Protein AF-A0A2G6UEG7-F1 (afdb_monomer_lite)

Sequence (469 aa):
MQNPDGHKKRKSLRASSIEMYSRDISITKDDKRIILRDIDNAYPLRIENVINNSPTAKRSSLMMSKFIFGKGVSGNKDMVVNRKGEVLNTIARAAARCISKQYGVFFFTSWTLDVDVNLQKPRFKPYDLKVLDYVPIAKSAPDDDNNTGKIYKLQSDLRGNFKKVDNKTRWYYPYNSDPKVILQQMKNDCYLEGIKEPSTEDLISNYRGQVYYLNLTPEYEYALPPWDVAYNDMDSEARISTYTNLQSRNGWLGKTIIKKFSDDEEETSEFNKTLKANMGSENSDDILVIDYPSDSNTDDINKLFSVEQVKAQYDDKLFDSTKKTLKQNISGNFNNIPESMVYASETALFAPNSDTFTEMKTFYWEQNEDERTELETVLSMLIGVTVTFVPIVSEENVDEDEKLKKQSQANLKGSVGGVTALLEIQKSVGLGTTDYSAGVEMIKQIFGYDEATAKIMLGTPKKVEENGL

Radius of gyration: 36.04 Å; chains: 1; bounding box: 116×78×110 Å

Foldseek 3Di:
DDDPDPPPPPDPPVRVLLDPPDQDQAFDPDPQTWGARRPQLQVLVLQVVLLVLFLLSVLLLVVQLCLLQAVHWDPQQCPQAAPVSDGPRNQLSVQSSCCSRFVKWKKWWAWAWDQDPVPRDTDIAIGHIHTDDPSQWIWHAADPVRDRAKIWRFDADPVRTTDDDDPPTQIAGADDRDPVVLQVQLCVQCVVVVNNDDDSCSSRVRRSTHMYMGANPVVDPGHDQLLVVLSVLSVVSSVVVVVQVCCVVPFDAKAKEKEAEDPDPVVVVVVLVVVLVVVDVVCSVRYHYDYDYDDDDDPDVCVRIPIDTGHTPDDPCPCVVVVVVSSQSNSCSSLNQDSCSSDPDPPVVCPPDPVVVLVSLVSSSVSSVSVNVSSQVVSCVSRVHGIHHDHNRDPPPPPVVNVVQVVQLVCLVPDPNNVVVLVVLLVCCLVVVDPLVRQLVCCCRRNVDDSVVSDVSSDDRDPDPPPDD

Structure (mmCIF, N/CA/C/O backbone):
data_AF-A0A2G6UEG7-F1
#
_entry.id   AF-A0A2G6UEG7-F1
#
loop_
_atom_site.group_PDB
_atom_site.id
_atom_site.type_symbol
_atom_site.label_atom_id
_atom_site.label_alt_id
_atom_site.label_comp_id
_atom_site.label_asym_id
_atom_site.label_entity_id
_atom_site.label_seq_id
_atom_site.pdbx_PDB_ins_code
_atom_site.Cartn_x
_atom_site.Cartn_y
_atom_site.Cartn_z
_atom_site.occupancy
_atom_site.B_iso_or_equiv
_atom_site.auth_seq_id
_atom_site.auth_comp_id
_atom_site.auth_asym_id
_atom_site.auth_atom_id
_atom_site.pdbx_PDB_model_num
ATOM 1 N N . MET A 1 1 ? 12.658 44.801 30.555 1.00 38.41 1 MET A N 1
ATOM 2 C CA . MET A 1 1 ? 13.336 43.543 30.931 1.00 38.41 1 MET A CA 1
ATOM 3 C C . MET A 1 1 ? 13.340 42.628 29.719 1.00 38.41 1 MET A C 1
ATOM 5 O O . MET A 1 1 ? 12.309 42.064 29.382 1.00 38.41 1 MET A O 1
ATOM 9 N N . GLN A 1 2 ? 14.464 42.589 29.003 1.00 29.19 2 GLN A N 1
ATOM 10 C CA . GLN A 1 2 ? 14.706 41.622 27.933 1.00 29.19 2 GLN A CA 1
ATOM 11 C C . GLN A 1 2 ? 15.069 40.287 28.580 1.00 29.19 2 GLN A C 1
ATOM 13 O O . GLN A 1 2 ? 15.891 40.260 29.492 1.00 29.19 2 GLN A O 1
ATOM 18 N N . ASN A 1 3 ? 14.424 39.213 28.134 1.00 29.41 3 ASN A N 1
ATOM 19 C CA . ASN A 1 3 ? 14.704 37.857 28.582 1.00 29.41 3 ASN A CA 1
ATOM 20 C C . ASN A 1 3 ? 15.939 37.355 27.806 1.00 29.41 3 ASN A C 1
ATOM 22 O O . ASN A 1 3 ? 15.845 37.222 26.581 1.00 29.41 3 ASN A O 1
ATOM 26 N N . PRO A 1 4 ? 17.100 37.142 28.448 1.00 35.72 4 PRO A N 1
ATOM 27 C CA . PRO A 1 4 ? 18.330 36.798 27.764 1.00 35.72 4 PRO A CA 1
ATOM 28 C C . PRO A 1 4 ? 18.500 35.285 27.828 1.00 35.72 4 PRO A C 1
ATOM 30 O O . PRO A 1 4 ? 19.240 34.804 28.662 1.00 35.72 4 PRO A O 1
ATOM 33 N N . ASP A 1 5 ? 17.766 34.540 27.003 1.00 36.28 5 ASP A N 1
ATOM 34 C CA . ASP A 1 5 ? 18.123 33.157 26.668 1.00 36.28 5 ASP A CA 1
ATOM 35 C C . ASP A 1 5 ? 17.297 32.684 25.471 1.00 36.28 5 ASP A C 1
ATOM 37 O O . ASP A 1 5 ? 16.182 32.170 25.573 1.00 36.28 5 ASP A O 1
ATOM 41 N N . GLY A 1 6 ? 17.879 32.871 24.286 1.00 35.41 6 GLY A N 1
ATOM 42 C CA . GLY A 1 6 ? 17.387 32.371 23.005 1.00 35.41 6 GLY A CA 1
ATOM 43 C C . GLY A 1 6 ? 17.556 30.858 22.852 1.00 35.41 6 GLY A C 1
ATOM 44 O O . GLY A 1 6 ? 18.002 30.385 21.807 1.00 35.41 6 GLY A O 1
ATOM 45 N N . HIS A 1 7 ? 17.191 30.074 23.865 1.00 36.62 7 HIS A N 1
ATOM 46 C CA . HIS A 1 7 ? 17.062 28.634 23.714 1.00 36.62 7 HIS A CA 1
ATOM 47 C C . HIS A 1 7 ? 15.761 28.329 22.966 1.00 36.62 7 HIS A C 1
ATOM 49 O O . HIS A 1 7 ? 14.700 28.136 23.561 1.00 36.62 7 HIS A O 1
ATOM 55 N N . LYS A 1 8 ? 15.841 28.223 21.629 1.00 40.94 8 LYS A N 1
ATOM 56 C CA . LYS A 1 8 ? 14.876 27.423 20.860 1.00 40.94 8 LYS A CA 1
ATOM 57 C C . LYS A 1 8 ? 14.860 26.034 21.500 1.00 40.94 8 LYS A C 1
ATOM 59 O O . LYS A 1 8 ? 15.776 25.246 21.264 1.00 40.94 8 LYS A O 1
ATOM 64 N N . LYS A 1 9 ? 13.857 25.742 22.340 1.00 40.03 9 LYS A N 1
ATOM 65 C CA . LYS A 1 9 ? 13.607 24.394 22.863 1.00 40.03 9 LYS A CA 1
ATOM 66 C C . LYS A 1 9 ? 13.603 23.451 21.661 1.00 40.03 9 LYS A C 1
ATOM 68 O O . LYS A 1 9 ? 12.676 23.490 20.854 1.00 40.03 9 LYS A O 1
ATOM 73 N N . ARG A 1 10 ? 14.651 22.633 21.512 1.00 39.91 10 ARG A N 1
ATOM 74 C CA . ARG A 1 10 ? 14.627 21.491 20.596 1.00 39.91 10 ARG A CA 1
ATOM 75 C C . ARG A 1 10 ? 13.437 20.648 21.039 1.00 39.91 10 ARG A C 1
ATOM 77 O O . ARG A 1 10 ? 13.469 20.080 22.130 1.00 39.91 10 ARG A O 1
ATOM 84 N N . LYS A 1 11 ? 12.365 20.647 20.237 1.00 40.22 11 LYS A N 1
ATOM 85 C CA . LYS A 1 11 ? 11.222 19.754 20.440 1.00 40.22 11 LYS A CA 1
ATOM 86 C C . LYS A 1 11 ? 11.789 18.343 20.597 1.00 40.22 11 LYS A C 1
ATOM 88 O O . LYS A 1 11 ? 12.708 17.968 19.867 1.00 40.22 11 LYS A O 1
ATOM 93 N N . SER A 1 12 ? 11.321 17.600 21.599 1.00 40.03 12 SER A N 1
ATOM 94 C CA . SER A 1 12 ? 11.796 16.231 21.789 1.00 40.03 12 SER A CA 1
ATOM 95 C C . SER A 1 12 ? 11.504 15.436 20.513 1.00 40.03 12 SER A C 1
ATOM 97 O O . SER A 1 12 ? 10.450 15.626 19.907 1.00 40.03 12 SER A O 1
ATOM 99 N N . LEU A 1 13 ? 12.420 14.548 20.109 1.00 40.94 13 LEU A N 1
ATOM 100 C CA . LEU A 1 13 ? 12.225 13.680 18.936 1.00 40.94 13 LEU A CA 1
ATOM 101 C C . LEU A 1 13 ? 10.876 12.948 19.001 1.00 40.94 13 LEU A C 1
ATOM 103 O O . LEU A 1 13 ? 10.194 12.792 17.998 1.00 40.94 13 LEU A O 1
ATOM 107 N N . ARG A 1 14 ? 10.451 12.593 20.219 1.00 37.44 14 ARG A N 1
ATOM 108 C CA . ARG A 1 14 ? 9.157 11.969 20.489 1.00 37.44 14 ARG A CA 1
ATOM 109 C C . ARG A 1 14 ? 7.981 12.881 20.124 1.00 37.44 14 ARG A C 1
ATOM 111 O O . ARG A 1 14 ? 7.049 12.406 19.501 1.00 37.44 14 ARG A O 1
ATOM 118 N N . ALA A 1 15 ? 8.034 14.172 20.456 1.00 36.25 15 ALA A N 1
ATOM 119 C CA . ALA A 1 15 ? 6.991 15.132 20.087 1.00 36.25 15 ALA A CA 1
ATOM 120 C C . ALA A 1 15 ? 6.976 15.439 18.579 1.00 36.25 15 ALA A C 1
ATOM 122 O O . ALA A 1 15 ? 5.905 15.603 18.011 1.00 36.25 15 ALA A O 1
ATOM 123 N N . SER A 1 16 ? 8.136 15.465 17.911 1.00 41.59 16 SER A N 1
ATOM 124 C CA . SER A 1 16 ? 8.200 15.670 16.453 1.00 41.59 16 SER A CA 1
ATOM 125 C C . SER A 1 16 ? 7.730 14.467 15.631 1.00 41.59 16 SER A C 1
ATOM 127 O O . SER A 1 16 ? 7.352 14.641 14.483 1.00 41.59 16 SER A O 1
ATOM 129 N N . SER A 1 17 ? 7.750 13.255 16.192 1.00 42.34 17 SER A N 1
ATOM 130 C CA . SER A 1 17 ? 7.250 12.049 15.512 1.00 42.34 17 SER A CA 1
ATOM 131 C C . SER A 1 17 ? 5.747 11.824 15.694 1.00 42.34 17 SER A C 1
ATOM 133 O O . SER A 1 17 ? 5.184 10.964 15.024 1.00 42.34 17 SER A O 1
ATOM 135 N N . ILE A 1 18 ? 5.120 12.547 16.629 1.00 47.00 18 ILE A N 1
ATOM 136 C CA . ILE A 1 18 ? 3.727 12.349 17.050 1.00 47.00 18 ILE A CA 1
ATOM 137 C C . ILE A 1 18 ? 2.752 13.236 16.263 1.00 47.00 18 ILE A C 1
ATOM 139 O O . ILE A 1 18 ? 1.576 12.904 16.163 1.00 47.00 18 ILE A O 1
ATOM 143 N N . GLU A 1 19 ? 3.227 14.326 15.667 1.00 52.03 19 GLU A N 1
ATOM 144 C CA . GLU A 1 19 ? 2.384 15.256 14.925 1.00 52.03 19 GLU A CA 1
ATOM 145 C C . GLU A 1 19 ? 2.903 15.448 13.498 1.00 52.03 19 GLU A C 1
ATOM 147 O O . GLU A 1 19 ? 4.058 15.815 13.287 1.00 52.03 19 GLU A O 1
ATOM 152 N N . MET A 1 20 ? 2.036 15.238 12.510 1.00 54.78 20 MET A N 1
ATOM 153 C CA . MET A 1 20 ? 2.344 15.301 11.079 1.00 54.78 20 MET A CA 1
ATOM 154 C C . MET A 1 20 ? 2.514 16.741 10.541 1.00 54.78 20 MET A C 1
ATOM 156 O O . MET A 1 20 ? 2.167 17.029 9.402 1.00 54.78 20 MET A O 1
ATOM 160 N N . TYR A 1 21 ? 2.988 17.694 11.353 1.00 49.75 21 TYR A N 1
ATOM 161 C CA . TYR A 1 21 ? 2.783 19.124 11.066 1.00 49.75 21 TYR A CA 1
ATOM 162 C C . TYR A 1 21 ? 3.770 19.791 10.110 1.00 49.75 21 TYR A C 1
ATOM 164 O O . TYR A 1 21 ? 3.643 20.988 9.863 1.00 49.75 21 TYR A O 1
ATOM 172 N N . SER A 1 22 ? 4.722 19.082 9.516 1.00 54.06 22 SER A N 1
ATOM 173 C CA . SER A 1 22 ? 5.476 19.691 8.419 1.00 54.06 22 SER A CA 1
ATOM 174 C C . SER A 1 22 ? 6.079 18.637 7.523 1.00 54.06 22 SER A C 1
ATOM 176 O O . SER A 1 22 ? 7.239 18.282 7.711 1.00 54.06 22 SER A O 1
ATOM 178 N N . ARG A 1 23 ? 5.310 18.184 6.529 1.00 63.09 23 ARG A N 1
ATOM 179 C CA . ARG A 1 23 ? 5.914 17.539 5.367 1.00 63.09 23 ARG A CA 1
ATOM 180 C C . ARG A 1 23 ? 6.889 18.510 4.728 1.00 63.09 23 ARG A C 1
ATOM 182 O O . ARG A 1 23 ? 6.489 19.484 4.095 1.00 63.09 23 ARG A O 1
ATOM 189 N N . ASP A 1 24 ? 8.166 18.251 4.932 1.00 72.56 24 ASP A N 1
ATOM 190 C CA . ASP A 1 24 ? 9.231 18.978 4.263 1.00 72.56 24 ASP A CA 1
ATOM 191 C C . ASP A 1 24 ? 9.609 18.227 2.979 1.00 72.56 24 ASP A C 1
ATOM 193 O O . ASP A 1 24 ? 10.269 17.188 3.032 1.00 72.56 24 ASP A O 1
ATOM 197 N N . ILE A 1 25 ? 9.155 18.747 1.833 1.00 75.81 25 ILE A N 1
ATOM 198 C CA . ILE A 1 25 ? 9.458 18.225 0.486 1.00 75.81 25 ILE A CA 1
ATOM 199 C C . ILE A 1 25 ? 10.637 19.008 -0.119 1.00 75.81 25 ILE A C 1
ATOM 201 O O . ILE A 1 25 ? 10.685 19.326 -1.305 1.00 75.81 25 ILE A O 1
ATOM 205 N N . SER A 1 26 ? 11.601 19.404 0.711 1.00 80.19 26 SER A N 1
ATOM 206 C CA . SER A 1 26 ? 12.811 20.052 0.217 1.00 80.19 26 SER A CA 1
ATOM 207 C C . SER A 1 26 ? 13.747 19.062 -0.474 1.00 80.19 26 SER A C 1
ATOM 209 O O . SER A 1 26 ? 13.726 17.847 -0.266 1.00 80.19 26 SER A O 1
ATOM 211 N N . ILE A 1 27 ? 14.605 19.609 -1.327 1.00 80.38 27 ILE A N 1
ATOM 212 C CA . ILE A 1 27 ? 15.701 18.865 -1.936 1.00 80.38 27 ILE A CA 1
ATOM 213 C C . ILE A 1 27 ? 16.875 18.877 -0.958 1.00 80.38 27 ILE A C 1
ATOM 215 O O . ILE A 1 27 ? 17.235 19.923 -0.404 1.00 80.38 27 ILE A O 1
ATOM 219 N N . THR A 1 28 ? 17.500 17.720 -0.745 1.00 79.75 28 THR A N 1
ATOM 220 C CA . THR A 1 28 ? 18.706 17.652 0.080 1.00 79.75 28 THR A CA 1
ATOM 221 C C . THR A 1 28 ? 19.820 18.509 -0.514 1.00 79.75 28 THR A C 1
ATOM 223 O O . THR A 1 28 ? 20.049 18.541 -1.720 1.00 79.75 28 THR A O 1
ATOM 226 N N . LYS A 1 29 ? 20.574 19.190 0.354 1.00 74.62 29 LYS A N 1
ATOM 227 C CA . LYS A 1 29 ? 21.729 20.009 -0.054 1.00 74.62 29 LYS A CA 1
ATOM 228 C C . LYS A 1 29 ? 22.967 19.186 -0.445 1.00 74.62 29 LYS A C 1
ATOM 230 O O . LYS A 1 29 ? 24.037 19.760 -0.602 1.00 74.62 29 LYS A O 1
ATOM 235 N N . ASP A 1 30 ? 22.856 17.863 -0.505 1.00 72.06 30 ASP A N 1
ATOM 236 C CA . ASP A 1 30 ? 23.971 16.971 -0.819 1.00 72.06 30 ASP A CA 1
ATOM 237 C C . ASP A 1 30 ? 24.108 16.730 -2.329 1.00 72.06 30 ASP A C 1
ATOM 239 O O . ASP A 1 30 ? 23.208 17.024 -3.113 1.00 72.06 30 ASP A O 1
ATOM 243 N N . ASP A 1 31 ? 25.248 16.176 -2.744 1.00 61.22 31 ASP A N 1
ATOM 244 C CA . ASP A 1 31 ? 25.597 15.996 -4.161 1.00 61.22 31 ASP A CA 1
ATOM 245 C C . ASP A 1 31 ? 24.633 15.076 -4.923 1.00 61.22 31 ASP A C 1
ATOM 247 O O . ASP A 1 31 ? 24.567 15.112 -6.150 1.00 61.22 31 ASP A O 1
ATOM 251 N N . LYS A 1 32 ? 23.901 14.208 -4.214 1.00 74.25 32 LYS A N 1
ATOM 252 C CA . LYS A 1 32 ? 22.940 13.278 -4.821 1.00 74.25 32 LYS A CA 1
ATOM 253 C C . LYS A 1 32 ? 21.540 13.877 -4.957 1.00 74.25 32 LYS A C 1
ATOM 255 O O . LYS A 1 32 ? 20.739 13.254 -5.653 1.00 74.25 32 LYS A O 1
ATOM 260 N N . ARG A 1 33 ? 21.280 15.030 -4.313 1.00 81.00 33 ARG A N 1
ATOM 261 C CA . ARG A 1 33 ? 20.043 15.827 -4.348 1.00 81.00 33 ARG A CA 1
ATOM 262 C C . ARG A 1 33 ? 18.799 14.943 -4.414 1.00 81.00 33 ARG A C 1
ATOM 264 O O . ARG A 1 33 ? 18.226 14.778 -5.482 1.00 81.00 33 ARG A O 1
ATOM 271 N N . ILE A 1 34 ? 18.388 14.331 -3.308 1.00 88.62 34 ILE A N 1
ATOM 272 C CA . ILE A 1 34 ? 17.130 13.575 -3.249 1.00 88.62 34 ILE A CA 1
ATOM 273 C C . ILE A 1 34 ? 15.967 14.475 -2.845 1.00 88.62 34 ILE A C 1
ATOM 275 O O . ILE A 1 34 ? 16.137 15.408 -2.059 1.00 88.62 34 ILE A O 1
ATOM 279 N N . ILE A 1 35 ? 14.780 14.163 -3.362 1.00 88.50 35 ILE A N 1
ATOM 280 C CA . ILE A 1 35 ? 13.537 14.811 -2.948 1.00 88.50 35 ILE A CA 1
ATOM 281 C C . ILE A 1 35 ? 13.101 14.158 -1.642 1.00 88.50 35 ILE A C 1
ATOM 283 O O . ILE A 1 35 ? 12.819 12.951 -1.607 1.00 88.50 35 ILE A O 1
ATOM 287 N N . LEU A 1 36 ? 13.078 14.946 -0.569 1.00 87.06 36 LEU A N 1
ATOM 288 C CA . LEU A 1 36 ? 12.606 14.485 0.724 1.00 87.06 36 LEU A CA 1
ATOM 289 C C . LEU A 1 36 ? 11.097 14.242 0.683 1.00 87.06 36 LEU A C 1
ATOM 291 O O . LEU A 1 36 ? 10.345 14.954 0.028 1.00 87.06 36 LEU A O 1
ATOM 295 N N . ARG A 1 37 ? 10.656 13.200 1.382 1.00 87.00 37 ARG A N 1
ATOM 296 C CA . ARG A 1 37 ? 9.225 12.913 1.595 1.00 87.00 37 ARG A CA 1
ATOM 297 C C . ARG A 1 37 ? 8.704 13.588 2.861 1.00 87.00 37 ARG A C 1
ATOM 299 O O . ARG A 1 37 ? 7.509 13.816 2.998 1.00 87.00 37 ARG A O 1
ATOM 306 N N . ASP A 1 38 ? 9.626 13.829 3.787 1.00 83.62 38 ASP A N 1
ATOM 307 C CA . ASP A 1 38 ? 9.477 14.569 5.034 1.00 83.62 38 ASP A CA 1
ATOM 308 C C . ASP A 1 38 ? 10.885 14.805 5.618 1.00 83.62 38 ASP A C 1
ATOM 310 O O . ASP A 1 38 ? 11.870 14.286 5.084 1.00 83.62 38 ASP A O 1
ATOM 314 N N . ILE A 1 39 ? 10.980 15.486 6.760 1.00 81.69 39 ILE A N 1
ATOM 315 C CA . ILE A 1 39 ? 12.215 15.851 7.475 1.00 81.69 39 ILE A CA 1
ATOM 316 C C . ILE A 1 39 ? 13.205 14.676 7.619 1.00 81.69 39 ILE A C 1
ATOM 318 O O . ILE A 1 39 ? 14.421 14.869 7.587 1.00 81.69 39 ILE A O 1
ATOM 322 N N . ASP A 1 40 ? 12.698 13.454 7.792 1.00 82.62 40 ASP A N 1
ATOM 323 C CA . ASP A 1 40 ? 13.469 12.224 8.013 1.00 82.62 40 ASP A CA 1
ATOM 324 C C . ASP A 1 40 ? 13.239 11.144 6.937 1.00 82.62 40 ASP A C 1
ATOM 326 O O . ASP A 1 40 ? 13.666 10.000 7.105 1.00 82.62 40 ASP A O 1
ATOM 330 N N . ASN A 1 41 ? 12.553 11.477 5.836 1.00 87.19 41 ASN A N 1
ATOM 331 C CA . ASN A 1 41 ? 12.125 10.535 4.795 1.00 87.19 41 ASN A CA 1
ATOM 332 C C . ASN A 1 41 ? 11.220 9.378 5.261 1.00 87.19 41 ASN A C 1
ATOM 334 O O . ASN A 1 41 ? 10.960 8.471 4.466 1.00 87.19 41 ASN A O 1
ATOM 338 N N . ALA A 1 42 ? 10.717 9.385 6.497 1.00 88.94 42 ALA A N 1
ATOM 339 C CA . ALA A 1 42 ? 9.939 8.283 7.062 1.00 88.94 42 ALA A CA 1
ATOM 340 C C . ALA A 1 42 ? 8.416 8.474 6.951 1.00 88.94 42 ALA A C 1
ATOM 342 O O . ALA A 1 42 ? 7.662 7.672 7.499 1.00 88.94 42 ALA A O 1
ATOM 343 N N . TYR A 1 43 ? 7.945 9.483 6.213 1.00 90.12 43 TYR A N 1
ATOM 344 C CA . TYR A 1 43 ? 6.513 9.708 5.994 1.00 90.12 43 TYR A CA 1
ATOM 345 C C . TYR A 1 43 ? 5.759 8.458 5.493 1.00 90.12 43 TYR A C 1
ATOM 347 O O . TYR A 1 43 ? 4.773 8.091 6.135 1.00 90.12 43 TYR A O 1
ATOM 355 N N . PRO A 1 44 ? 6.237 7.710 4.475 1.00 92.56 44 PRO A N 1
ATOM 356 C CA . PRO A 1 44 ? 5.539 6.495 4.050 1.00 92.56 44 PRO A CA 1
ATOM 357 C C . PRO A 1 44 ? 5.427 5.446 5.163 1.00 92.56 44 PRO A C 1
ATOM 359 O O . PRO A 1 44 ? 4.403 4.778 5.281 1.00 92.56 44 PRO A O 1
ATOM 362 N N . LEU A 1 45 ? 6.450 5.334 6.021 1.00 92.06 45 LEU A N 1
ATOM 363 C CA . LEU A 1 45 ? 6.435 4.430 7.175 1.00 92.06 45 LEU A CA 1
ATOM 364 C C . LEU A 1 45 ? 5.405 4.878 8.219 1.00 92.06 45 LEU A C 1
ATOM 366 O O . LEU A 1 45 ? 4.708 4.041 8.787 1.00 92.06 45 LEU A O 1
ATOM 370 N N . ARG A 1 46 ? 5.296 6.190 8.471 1.00 90.94 46 ARG A N 1
ATOM 371 C CA . ARG A 1 46 ? 4.291 6.755 9.383 1.00 90.94 46 ARG A CA 1
ATOM 372 C C . ARG A 1 46 ? 2.874 6.449 8.910 1.00 90.94 46 ARG A C 1
ATOM 374 O O . ARG A 1 46 ? 2.068 6.005 9.724 1.00 90.94 46 ARG A O 1
ATOM 381 N N . ILE A 1 47 ? 2.605 6.599 7.614 1.00 93.31 47 ILE A N 1
ATOM 382 C CA . ILE A 1 47 ? 1.317 6.228 7.018 1.00 93.31 47 ILE A CA 1
ATOM 383 C C . ILE A 1 47 ? 1.024 4.735 7.193 1.00 93.31 47 ILE A C 1
ATOM 385 O O . ILE A 1 47 ? -0.048 4.374 7.674 1.00 93.31 47 ILE A O 1
ATOM 389 N N . GLU A 1 48 ? 1.967 3.840 6.881 1.00 94.88 48 GLU A N 1
ATOM 390 C CA . GLU A 1 48 ? 1.712 2.405 7.076 1.00 94.88 48 GLU A CA 1
ATOM 391 C C . GLU A 1 48 ? 1.459 2.057 8.541 1.00 94.88 48 GLU A C 1
ATOM 393 O O . GLU A 1 48 ? 0.582 1.248 8.842 1.00 94.88 48 GLU A O 1
ATOM 398 N N . ASN A 1 49 ? 2.213 2.660 9.459 1.00 93.69 49 ASN A N 1
ATOM 399 C CA . ASN A 1 49 ? 2.059 2.410 10.885 1.00 93.69 49 ASN A CA 1
ATOM 400 C C . ASN A 1 49 ? 0.705 2.896 11.401 1.00 93.69 49 ASN A C 1
ATOM 402 O O . ASN A 1 49 ? 0.039 2.145 12.109 1.00 93.69 49 ASN A O 1
ATOM 406 N N . VAL A 1 50 ? 0.270 4.106 11.032 1.00 94.12 50 VAL A N 1
ATOM 407 C CA . VAL A 1 50 ? -1.019 4.634 11.499 1.00 94.12 50 VAL A CA 1
ATOM 408 C C . VAL A 1 50 ? -2.187 3.799 10.961 1.00 94.12 50 VAL A C 1
ATOM 410 O O . VAL A 1 50 ? -3.066 3.421 11.733 1.00 94.12 50 VAL A O 1
ATOM 413 N N . ILE A 1 51 ? -2.132 3.384 9.686 1.00 96.25 51 ILE A N 1
ATOM 414 C CA . ILE A 1 51 ? -3.133 2.488 9.086 1.00 96.25 51 ILE A CA 1
ATOM 415 C C . ILE A 1 51 ? -3.157 1.148 9.821 1.00 96.25 51 ILE A C 1
ATOM 417 O O . ILE A 1 51 ? -4.222 0.633 10.140 1.00 96.25 51 ILE A O 1
ATOM 421 N N . ASN A 1 52 ? -1.989 0.562 10.097 1.00 95.62 52 ASN A N 1
ATOM 422 C CA . ASN A 1 52 ? -1.908 -0.745 10.747 1.00 95.62 52 ASN A CA 1
ATOM 423 C C . ASN A 1 52 ? -2.322 -0.717 12.227 1.00 95.62 52 ASN A C 1
ATOM 425 O O . ASN A 1 52 ? -2.747 -1.757 12.737 1.00 95.62 52 ASN A O 1
ATOM 429 N N . ASN A 1 53 ? -2.196 0.435 12.893 1.00 94.62 53 ASN A N 1
ATOM 430 C CA . ASN A 1 53 ? -2.573 0.634 14.293 1.00 94.62 53 ASN A CA 1
ATOM 431 C C . ASN A 1 53 ? -4.067 0.943 14.473 1.00 94.62 53 ASN A C 1
ATOM 433 O O . ASN A 1 53 ? -4.610 0.656 15.537 1.00 94.62 53 ASN A O 1
ATOM 437 N N . SER A 1 54 ? -4.729 1.494 13.451 1.00 95.31 54 SER A N 1
ATOM 438 C CA . SER A 1 54 ? -6.174 1.747 13.428 1.00 95.31 54 SER A CA 1
ATOM 439 C C . SER A 1 54 ? -6.929 0.520 12.884 1.00 95.31 54 SER A C 1
ATOM 441 O O . SER A 1 54 ? -6.769 0.161 11.712 1.00 95.31 54 SER A O 1
ATOM 443 N N . PRO A 1 55 ? -7.777 -0.156 13.691 1.00 93.31 55 PRO A N 1
ATOM 444 C CA . PRO A 1 55 ? -8.605 -1.259 13.206 1.00 93.31 55 PRO A CA 1
ATOM 445 C C . PRO A 1 55 ? -9.472 -0.880 12.004 1.00 93.31 55 PRO A C 1
ATOM 447 O O . PRO A 1 55 ? -9.638 -1.698 11.095 1.00 93.31 55 PRO A O 1
ATOM 450 N N . THR A 1 56 ? -10.001 0.344 11.990 1.00 95.12 56 THR A N 1
ATOM 451 C CA . THR A 1 56 ? -10.832 0.853 10.899 1.00 95.12 56 THR A CA 1
ATOM 452 C C . THR A 1 56 ? -10.013 1.036 9.632 1.00 95.12 56 THR A C 1
ATOM 454 O O . THR A 1 56 ? -10.322 0.419 8.615 1.00 95.12 56 THR A O 1
ATOM 457 N N . ALA A 1 57 ? -8.919 1.795 9.699 1.00 96.25 57 ALA A N 1
ATOM 458 C CA . ALA A 1 57 ? -8.079 2.076 8.540 1.00 96.25 57 ALA A CA 1
ATOM 459 C C . ALA A 1 57 ? -7.487 0.806 7.935 1.00 96.25 57 ALA A C 1
ATOM 461 O O . ALA A 1 57 ? -7.474 0.641 6.716 1.00 96.25 57 ALA A O 1
ATOM 462 N N . LYS A 1 58 ? -7.051 -0.139 8.775 1.00 96.00 58 LYS A N 1
ATOM 463 C CA . LYS A 1 58 ? -6.535 -1.427 8.308 1.00 96.00 58 LYS A CA 1
ATOM 464 C C . LYS A 1 58 ? -7.583 -2.208 7.522 1.00 96.00 58 LYS A C 1
ATOM 466 O O . LYS A 1 58 ? -7.260 -2.787 6.484 1.00 96.00 58 LYS A O 1
ATOM 471 N N . ARG A 1 59 ? -8.830 -2.250 8.004 1.00 94.81 59 ARG A N 1
ATOM 472 C CA . ARG A 1 59 ? -9.932 -2.913 7.291 1.00 94.81 59 ARG A CA 1
ATOM 473 C C . ARG A 1 59 ? -10.254 -2.188 5.992 1.00 94.81 59 ARG A C 1
ATOM 475 O O . ARG A 1 59 ? -10.368 -2.857 4.968 1.00 94.81 59 ARG A O 1
ATOM 482 N N . SER A 1 60 ? -10.327 -0.860 6.027 1.00 95.94 60 SER A N 1
ATOM 483 C CA . SER A 1 60 ? -10.612 -0.031 4.858 1.00 95.94 60 SER A CA 1
ATOM 484 C C . SER A 1 60 ? -9.553 -0.192 3.768 1.00 95.94 60 SER A C 1
ATOM 486 O O . SER A 1 60 ? -9.888 -0.546 2.644 1.00 95.94 60 SER A O 1
ATOM 488 N N . SER A 1 61 ? -8.268 -0.085 4.113 1.00 96.75 61 SER A N 1
ATOM 489 C CA . SER A 1 61 ? -7.152 -0.295 3.182 1.00 96.75 61 SER A CA 1
ATOM 490 C C . SER A 1 61 ? -7.164 -1.702 2.567 1.00 96.75 61 SER A C 1
ATOM 492 O O . SER A 1 61 ? -6.981 -1.871 1.362 1.00 96.75 61 SER A O 1
ATOM 494 N N . LEU A 1 62 ? -7.429 -2.743 3.367 1.00 95.62 62 LEU A N 1
ATOM 495 C CA . LEU A 1 62 ? -7.540 -4.108 2.846 1.00 95.62 62 LEU A CA 1
ATOM 496 C C . LEU A 1 62 ? -8.766 -4.298 1.948 1.00 95.62 62 LEU A C 1
ATOM 498 O O . LEU A 1 62 ? -8.700 -5.100 1.016 1.00 95.62 62 LEU A O 1
ATOM 502 N N . MET A 1 63 ? -9.873 -3.611 2.232 1.00 95.00 63 MET A N 1
ATOM 503 C CA . MET A 1 63 ? -11.063 -3.651 1.390 1.00 95.00 63 MET A CA 1
ATOM 504 C C . MET A 1 63 ? -10.796 -2.956 0.057 1.00 95.00 63 MET A C 1
ATOM 506 O O . MET A 1 63 ? -10.966 -3.585 -0.982 1.00 95.00 63 MET A O 1
ATOM 510 N N . MET A 1 64 ? -10.269 -1.734 0.086 1.00 96.38 64 MET A N 1
ATOM 511 C CA . MET A 1 64 ? -9.863 -0.983 -1.102 1.00 96.38 64 MET A CA 1
ATOM 512 C C . MET A 1 64 ? -8.927 -1.809 -1.990 1.00 96.38 64 MET A C 1
ATOM 514 O O . MET A 1 64 ? -9.204 -2.023 -3.164 1.00 96.38 64 MET A O 1
ATOM 518 N N . SER A 1 65 ? -7.886 -2.422 -1.411 1.00 97.00 65 SER A N 1
ATOM 519 C CA . SER A 1 65 ? -6.974 -3.306 -2.152 1.00 97.00 65 SER A CA 1
ATOM 520 C C . SER A 1 65 ? -7.691 -4.461 -2.862 1.00 97.00 65 SER A C 1
ATOM 522 O O . SER A 1 65 ? -7.300 -4.829 -3.971 1.00 97.00 65 SER A O 1
ATOM 524 N N . LYS A 1 66 ? -8.728 -5.048 -2.248 1.00 95.12 66 LYS A N 1
ATOM 525 C CA . LYS A 1 66 ? -9.527 -6.100 -2.892 1.00 95.12 66 LYS A CA 1
ATOM 526 C C . LYS A 1 66 ? -10.335 -5.539 -4.052 1.00 95.12 66 LYS A C 1
ATOM 528 O O . LYS A 1 66 ? -10.381 -6.191 -5.083 1.00 95.12 66 LYS A O 1
ATOM 533 N N . PHE A 1 67 ? -10.948 -4.369 -3.898 1.00 95.31 67 PHE A N 1
ATOM 534 C CA . PHE A 1 67 ? -11.768 -3.747 -4.940 1.00 95.31 67 PHE A CA 1
ATOM 535 C C . PHE A 1 67 ? -10.951 -3.147 -6.081 1.00 95.31 67 PHE A C 1
ATOM 537 O O . PHE A 1 67 ? -11.451 -3.096 -7.197 1.00 95.31 67 PHE A O 1
ATOM 544 N N . ILE A 1 68 ? -9.685 -2.802 -5.848 1.00 96.75 68 ILE A N 1
ATOM 545 C CA . ILE A 1 68 ? -8.734 -2.504 -6.921 1.00 96.75 68 ILE A CA 1
ATOM 546 C C . ILE A 1 68 ? -8.353 -3.800 -7.659 1.00 96.75 68 ILE A C 1
ATOM 548 O O . ILE A 1 68 ? -8.403 -3.891 -8.875 1.00 96.75 68 ILE A O 1
ATOM 552 N N . PHE A 1 69 ? -7.997 -4.860 -6.935 1.00 96.00 69 PHE A N 1
ATOM 553 C CA . PHE A 1 69 ? -7.540 -6.106 -7.564 1.00 96.00 69 PHE A CA 1
ATOM 554 C C . PHE A 1 69 ? -8.664 -6.953 -8.201 1.00 96.00 69 PHE A C 1
ATOM 556 O O . PHE A 1 69 ? -8.422 -7.759 -9.103 1.00 96.00 69 PHE A O 1
ATOM 563 N N . GLY A 1 70 ? -9.887 -6.840 -7.693 1.00 93.38 70 GLY A N 1
ATOM 564 C CA . GLY A 1 70 ? -11.017 -7.673 -8.085 1.00 93.38 70 GLY A CA 1
ATOM 565 C C . GLY A 1 70 ? -10.839 -9.160 -7.755 1.00 93.38 70 GLY A C 1
ATOM 566 O O . GLY A 1 70 ? -10.230 -9.547 -6.753 1.00 93.38 70 GLY A O 1
ATOM 567 N N . LYS A 1 71 ? -11.374 -10.024 -8.622 1.00 92.81 71 LYS A N 1
ATOM 568 C CA . LYS A 1 71 ? -11.139 -11.481 -8.619 1.00 92.81 71 LYS A CA 1
ATOM 569 C C . LYS A 1 71 ? -9.778 -11.856 -9.232 1.00 92.81 71 LYS A C 1
ATOM 571 O O . LYS A 1 71 ? -9.413 -13.033 -9.240 1.00 92.81 71 LYS A O 1
ATOM 576 N N . GLY A 1 72 ? -9.009 -10.866 -9.686 1.00 93.44 72 GLY A N 1
ATOM 577 C CA . GLY A 1 72 ? -7.702 -11.011 -10.316 1.00 93.44 72 GLY A CA 1
ATOM 578 C C . GLY A 1 72 ? -7.704 -10.630 -11.790 1.00 93.44 72 GLY A C 1
ATOM 579 O O . GLY A 1 72 ? -8.707 -10.159 -12.323 1.00 93.44 72 GLY A O 1
ATOM 580 N N . VAL A 1 73 ? -6.556 -10.827 -12.435 1.00 93.81 73 VAL A N 1
ATOM 581 C CA . VAL A 1 73 ? -6.357 -10.473 -13.847 1.00 93.81 73 VAL A CA 1
ATOM 582 C C . VAL A 1 73 ? -7.126 -11.430 -14.766 1.00 93.81 73 VAL A C 1
ATOM 584 O O . VAL A 1 73 ? -7.108 -12.650 -14.570 1.00 93.81 73 VAL A O 1
ATOM 587 N N . SER A 1 74 ? -7.793 -10.876 -15.774 1.00 90.19 74 SER A N 1
ATOM 588 C CA . SER A 1 74 ? -8.460 -11.598 -16.850 1.00 90.19 74 SER A CA 1
ATOM 589 C C . SER A 1 74 ? -7.430 -11.989 -17.920 1.00 90.19 74 SER A C 1
ATOM 591 O O . SER A 1 74 ? -6.685 -11.154 -18.430 1.00 90.19 74 SER A O 1
ATOM 593 N N . GLY A 1 75 ? -7.326 -13.291 -18.209 1.00 84.62 75 GLY A N 1
ATOM 594 C CA . GLY A 1 75 ? -6.245 -13.829 -19.048 1.00 84.62 75 GLY A CA 1
ATOM 595 C C . GLY A 1 75 ? -4.850 -13.653 -18.423 1.00 84.62 75 GLY A C 1
ATOM 596 O O . GLY A 1 75 ? -4.653 -12.867 -17.507 1.00 84.62 75 GLY A O 1
ATOM 597 N N . ASN A 1 76 ? -3.856 -14.440 -18.851 1.00 87.69 76 ASN A N 1
ATOM 598 C CA . ASN A 1 76 ? -2.440 -14.305 -18.438 1.00 87.69 76 ASN A CA 1
ATOM 599 C C . ASN A 1 76 ? -2.146 -14.268 -16.916 1.00 87.69 76 ASN A C 1
ATOM 601 O O . ASN A 1 76 ? -1.017 -13.998 -16.513 1.00 87.69 76 ASN A O 1
ATOM 605 N N . LYS A 1 77 ? -3.120 -14.564 -16.047 1.00 89.69 77 LYS A N 1
ATOM 606 C CA . LYS A 1 77 ? -2.994 -14.457 -14.584 1.00 89.69 77 LYS A CA 1
ATOM 607 C C . LYS A 1 77 ? -1.858 -15.317 -14.020 1.00 89.69 77 LYS A C 1
ATOM 609 O O . LYS A 1 77 ? -1.190 -14.903 -13.074 1.00 89.69 77 LYS A O 1
ATOM 614 N N . ASP A 1 78 ? -1.637 -16.476 -14.638 1.00 92.88 78 ASP A N 1
ATOM 615 C CA . ASP A 1 78 ? -0.631 -17.473 -14.260 1.00 92.88 78 ASP A CA 1
ATOM 616 C C . ASP A 1 78 ? 0.695 -17.273 -15.013 1.00 92.88 78 ASP A C 1
ATOM 618 O O . ASP A 1 78 ? 1.626 -18.062 -14.869 1.00 92.88 78 ASP A O 1
ATOM 622 N N . MET A 1 79 ? 0.805 -16.208 -15.816 1.00 92.75 79 MET A N 1
ATOM 623 C CA . MET A 1 79 ? 2.040 -15.867 -16.506 1.00 92.75 79 MET A CA 1
ATOM 624 C C . MET A 1 79 ? 3.113 -15.520 -15.480 1.00 92.75 79 MET A C 1
ATOM 626 O O . MET A 1 79 ? 2.925 -14.625 -14.657 1.00 92.75 79 MET A O 1
ATOM 630 N N . VAL A 1 80 ? 4.240 -16.224 -15.536 1.00 94.00 80 VAL A N 1
ATOM 631 C CA . VAL A 1 80 ? 5.404 -15.942 -14.694 1.00 94.00 80 VAL A CA 1
ATOM 632 C C . VAL A 1 80 ? 6.078 -14.673 -15.199 1.00 94.00 80 VAL A C 1
ATOM 634 O O . VAL A 1 80 ? 6.460 -14.593 -16.365 1.00 94.00 80 VAL A O 1
ATOM 637 N N . VAL A 1 81 ? 6.233 -13.683 -14.321 1.00 93.00 81 VAL A N 1
ATOM 638 C CA . VAL A 1 81 ? 6.712 -12.343 -14.707 1.00 93.00 81 VAL A CA 1
ATOM 639 C C . VAL A 1 81 ? 8.098 -12.020 -14.169 1.00 93.00 81 VAL A C 1
ATOM 641 O O . VAL A 1 81 ? 8.673 -10.987 -14.516 1.00 93.00 81 VAL A O 1
ATOM 644 N N . ASN A 1 82 ? 8.663 -12.893 -13.327 1.00 93.00 82 ASN A N 1
ATOM 645 C CA . ASN A 1 82 ? 9.984 -12.670 -12.763 1.00 93.00 82 ASN A CA 1
ATOM 646 C C . ASN A 1 82 ? 10.785 -13.925 -12.420 1.00 93.00 82 ASN A C 1
ATOM 648 O O . ASN A 1 82 ? 10.275 -15.043 -12.404 1.00 93.00 82 ASN A O 1
ATOM 652 N N . ARG A 1 83 ? 12.069 -13.713 -12.097 1.00 89.75 83 ARG A N 1
ATOM 653 C CA . ARG A 1 83 ? 13.039 -14.779 -11.784 1.00 89.75 83 ARG A CA 1
ATOM 654 C C . ARG A 1 83 ? 12.685 -15.590 -10.536 1.00 89.75 83 ARG A C 1
ATOM 656 O O . ARG A 1 83 ? 13.209 -16.682 -10.361 1.00 89.75 83 ARG A O 1
ATOM 663 N N . LYS A 1 84 ? 11.839 -15.052 -9.649 1.00 92.06 84 LYS A N 1
ATOM 664 C CA . LYS A 1 84 ? 11.385 -15.746 -8.434 1.00 92.06 84 LYS A CA 1
ATOM 665 C C . LYS A 1 84 ? 10.235 -16.719 -8.705 1.00 92.06 84 LYS A C 1
ATOM 667 O O . LYS A 1 84 ? 9.838 -17.428 -7.787 1.00 92.06 84 LYS A O 1
ATOM 672 N N . GLY A 1 85 ? 9.692 -16.738 -9.923 1.00 92.38 85 GLY A N 1
ATOM 673 C CA . GLY A 1 85 ? 8.515 -17.535 -10.251 1.00 92.38 85 GLY A CA 1
ATOM 674 C C . GLY A 1 85 ? 7.200 -16.898 -9.798 1.00 92.38 85 GLY A C 1
ATOM 675 O O . GLY A 1 85 ? 6.189 -17.590 -9.732 1.00 92.38 85 GLY A O 1
ATOM 676 N N . GLU A 1 86 ? 7.181 -15.601 -9.464 1.00 95.31 86 GLU A N 1
ATOM 677 C CA . GLU A 1 86 ? 5.924 -14.924 -9.140 1.00 95.31 86 GLU A CA 1
ATOM 678 C C . GLU A 1 86 ? 5.109 -14.707 -10.421 1.00 95.31 86 GLU A C 1
ATOM 680 O O . GLU A 1 86 ? 5.638 -14.315 -11.466 1.00 95.31 86 GLU A O 1
ATOM 685 N N . VAL A 1 87 ? 3.806 -14.967 -10.328 1.00 95.88 87 VAL A N 1
ATOM 686 C CA . VAL A 1 87 ? 2.867 -14.776 -11.437 1.00 95.88 87 VAL A CA 1
ATOM 687 C C . VAL A 1 87 ? 2.315 -13.352 -11.468 1.00 95.88 87 VAL A C 1
ATOM 689 O O . VAL A 1 87 ? 2.286 -12.667 -10.438 1.00 95.88 87 VAL A O 1
ATOM 692 N N . LEU A 1 88 ? 1.819 -12.916 -12.628 1.00 95.38 88 LEU A N 1
ATOM 693 C CA . LEU A 1 88 ? 1.238 -11.585 -12.833 1.00 95.38 88 LEU A CA 1
ATOM 694 C C . LEU A 1 88 ? 0.180 -11.253 -11.776 1.00 95.38 88 LEU A C 1
ATOM 696 O O . LEU A 1 88 ? 0.188 -10.168 -11.199 1.00 95.38 88 LEU A O 1
ATOM 700 N N . ASN A 1 89 ? -0.680 -12.217 -11.450 1.00 95.81 89 ASN A N 1
ATOM 701 C CA . ASN A 1 89 ? -1.733 -12.028 -10.458 1.00 95.81 89 ASN A CA 1
ATOM 702 C C . ASN A 1 89 ? -1.185 -11.715 -9.049 1.00 95.81 89 ASN A C 1
ATOM 704 O O . ASN A 1 89 ? -1.808 -10.988 -8.275 1.00 95.81 89 ASN A O 1
ATOM 708 N N . THR A 1 90 ? -0.006 -12.242 -8.701 1.00 96.62 90 THR A N 1
ATOM 709 C CA . THR A 1 90 ? 0.674 -11.949 -7.429 1.00 96.62 90 THR A CA 1
ATOM 710 C C . THR A 1 90 ? 1.234 -10.531 -7.421 1.00 96.62 90 THR A C 1
ATOM 712 O O . THR A 1 90 ? 1.047 -9.817 -6.435 1.00 96.62 90 THR A O 1
ATOM 715 N N . ILE A 1 91 ? 1.855 -10.102 -8.524 1.00 96.88 91 ILE A N 1
ATOM 716 C CA . ILE A 1 91 ? 2.377 -8.738 -8.688 1.00 96.88 91 ILE A CA 1
ATOM 717 C C . ILE A 1 91 ? 1.242 -7.711 -8.663 1.00 96.88 91 ILE A C 1
ATOM 719 O O . ILE A 1 91 ? 1.323 -6.738 -7.917 1.00 96.88 91 ILE A O 1
ATOM 723 N N . ALA A 1 92 ? 0.154 -7.959 -9.392 1.00 97.31 92 ALA A N 1
ATOM 724 C CA . ALA A 1 92 ? -1.009 -7.080 -9.420 1.00 97.31 92 ALA A CA 1
ATOM 725 C C . ALA A 1 92 ? -1.656 -6.930 -8.032 1.00 97.31 92 ALA A C 1
ATOM 727 O O . ALA A 1 92 ? -1.940 -5.820 -7.586 1.00 97.31 92 ALA A O 1
ATOM 728 N N . ARG A 1 93 ? -1.800 -8.035 -7.284 1.00 97.62 93 ARG A N 1
ATOM 729 C CA . ARG A 1 93 ? -2.294 -7.997 -5.899 1.00 97.62 93 ARG A CA 1
ATOM 730 C C . ARG A 1 93 ? -1.363 -7.217 -4.970 1.00 97.62 93 ARG A C 1
ATOM 732 O O . ARG A 1 93 ? -1.837 -6.505 -4.088 1.00 97.62 93 ARG A O 1
ATOM 739 N N . ALA A 1 94 ? -0.048 -7.371 -5.127 1.00 97.75 94 ALA A N 1
ATOM 740 C CA . ALA A 1 94 ? 0.929 -6.611 -4.351 1.00 97.75 94 ALA A CA 1
ATOM 741 C C . ALA A 1 94 ? 0.842 -5.109 -4.664 1.00 97.75 94 ALA A C 1
ATOM 743 O O . ALA A 1 94 ? 0.842 -4.301 -3.739 1.00 97.75 94 ALA A O 1
ATOM 744 N N . ALA A 1 95 ? 0.677 -4.746 -5.937 1.00 98.19 95 ALA A N 1
ATOM 745 C CA . ALA A 1 95 ? 0.516 -3.361 -6.361 1.00 98.19 95 ALA A CA 1
ATOM 746 C C . ALA A 1 95 ? -0.764 -2.730 -5.799 1.00 98.19 95 ALA A C 1
ATOM 748 O O . ALA A 1 95 ? -0.695 -1.656 -5.209 1.00 98.19 95 ALA A O 1
ATOM 749 N N . ALA A 1 96 ? -1.898 -3.435 -5.861 1.00 98.12 96 ALA A N 1
ATOM 750 C CA . ALA A 1 96 ? -3.155 -2.976 -5.269 1.00 98.12 96 ALA A CA 1
ATOM 751 C C . ALA A 1 96 ? -3.039 -2.720 -3.752 1.00 98.12 96 ALA A C 1
ATOM 753 O O . ALA A 1 96 ? -3.638 -1.782 -3.234 1.00 98.12 96 ALA A O 1
ATOM 754 N N . ARG A 1 97 ? -2.244 -3.524 -3.027 1.00 97.69 97 ARG A N 1
ATOM 755 C CA . ARG A 1 97 ? -1.957 -3.301 -1.594 1.00 97.69 97 ARG A CA 1
ATOM 756 C C . ARG A 1 97 ? -1.061 -2.090 -1.338 1.00 97.69 97 ARG A C 1
ATOM 758 O O . ARG A 1 97 ? -1.171 -1.477 -0.281 1.00 97.69 97 ARG A O 1
ATOM 765 N N . CYS A 1 98 ? -0.136 -1.787 -2.247 1.00 97.69 98 CYS A N 1
ATOM 766 C CA . CYS A 1 98 ? 0.672 -0.572 -2.162 1.00 97.69 98 CYS A CA 1
ATOM 767 C C . CYS A 1 98 ? -0.192 0.662 -2.425 1.00 97.69 98 CYS A C 1
ATOM 769 O O . CYS A 1 98 ? -0.163 1.593 -1.622 1.00 97.69 98 CYS A O 1
ATOM 771 N N . ILE A 1 99 ? -1.022 0.628 -3.472 1.00 98.19 99 ILE A N 1
ATOM 772 C CA . ILE A 1 99 ? -1.964 1.704 -3.795 1.00 98.19 99 ILE A CA 1
ATOM 773 C C . ILE A 1 99 ? -2.891 1.975 -2.608 1.00 98.19 99 ILE A C 1
ATOM 775 O O . ILE A 1 99 ? -2.970 3.110 -2.163 1.00 98.19 99 ILE A O 1
ATOM 779 N N . SER A 1 100 ? -3.482 0.951 -1.990 1.00 97.25 100 SER A N 1
ATOM 780 C CA . SER A 1 100 ? -4.406 1.143 -0.861 1.00 97.25 100 SER A CA 1
ATOM 781 C C . SER A 1 100 ? -3.773 1.682 0.432 1.00 97.25 100 SER A C 1
ATOM 783 O O . SER A 1 100 ? -4.476 1.883 1.424 1.00 97.25 100 SER A O 1
ATOM 785 N N . LYS A 1 101 ? -2.444 1.823 0.489 1.00 96.50 101 LYS A N 1
ATOM 786 C CA . LYS A 1 101 ? -1.704 2.343 1.653 1.00 96.50 101 LYS A CA 1
ATOM 787 C C . LYS A 1 101 ? -0.974 3.645 1.363 1.00 96.50 101 LYS A C 1
ATOM 789 O O . LYS A 1 101 ? -0.922 4.511 2.227 1.00 96.50 101 LYS A O 1
ATOM 794 N N . GLN A 1 102 ? -0.424 3.772 0.160 1.00 96.25 102 GLN A N 1
ATOM 795 C CA . GLN A 1 102 ? 0.460 4.864 -0.242 1.00 96.25 102 GLN A CA 1
ATOM 796 C C . GLN A 1 102 ? -0.070 5.665 -1.430 1.00 96.25 102 GLN A C 1
ATOM 798 O O . GLN A 1 102 ? 0.526 6.677 -1.774 1.00 96.25 102 GLN A O 1
ATOM 803 N N . TYR A 1 103 ? -1.143 5.200 -2.074 1.00 97.12 103 TYR A N 1
ATOM 804 C CA . TYR A 1 103 ? -1.723 5.793 -3.283 1.00 97.12 103 TYR A CA 1
ATOM 805 C C . TYR A 1 103 ? -0.732 5.900 -4.456 1.00 97.12 103 TYR A C 1
ATOM 807 O O . TYR A 1 103 ? -0.849 6.706 -5.372 1.00 97.12 103 TYR A O 1
ATOM 815 N N . GLY A 1 104 ? 0.274 5.030 -4.430 1.00 97.00 104 GLY A N 1
ATOM 816 C CA . GLY A 1 104 ? 1.267 4.890 -5.475 1.00 97.00 104 GLY A CA 1
ATOM 817 C C . GLY A 1 104 ? 2.022 3.577 -5.332 1.00 97.00 104 GLY A C 1
ATOM 818 O O . GLY A 1 104 ? 1.949 2.889 -4.308 1.00 97.00 104 GLY A O 1
ATOM 819 N N . VAL A 1 105 ? 2.765 3.213 -6.371 1.00 98.12 105 VAL A N 1
ATOM 820 C CA . VAL A 1 105 ? 3.530 1.966 -6.405 1.00 98.12 105 VAL A CA 1
ATOM 821 C C . VAL A 1 105 ? 4.768 2.100 -7.286 1.00 98.12 105 VAL A C 1
ATOM 823 O O . VAL A 1 105 ? 4.739 2.693 -8.361 1.00 98.12 105 VAL A O 1
ATOM 826 N N . PHE A 1 106 ? 5.873 1.519 -6.823 1.00 98.19 106 PHE A N 1
ATOM 827 C CA . PHE A 1 106 ? 7.115 1.427 -7.580 1.00 98.19 106 PHE A CA 1
ATOM 828 C C . PHE A 1 106 ? 7.241 0.037 -8.201 1.00 98.19 106 PHE A C 1
ATOM 830 O O . PHE A 1 106 ? 7.374 -0.962 -7.491 1.00 98.19 106 PHE A O 1
ATOM 837 N N . PHE A 1 107 ? 7.248 -0.025 -9.527 1.00 98.12 107 PHE A N 1
ATOM 838 C CA . PHE A 1 107 ? 7.505 -1.242 -10.283 1.00 98.12 107 PHE A CA 1
ATOM 839 C C . PHE A 1 107 ? 8.950 -1.278 -10.744 1.00 98.12 107 PHE A C 1
ATOM 841 O O . PHE A 1 107 ? 9.398 -0.392 -11.460 1.00 98.12 107 PHE A O 1
ATOM 848 N N . PHE A 1 108 ? 9.675 -2.322 -10.376 1.00 97.69 108 PHE A N 1
ATOM 849 C CA . PHE A 1 108 ? 10.963 -2.645 -10.965 1.00 97.69 108 PHE A CA 1
ATOM 850 C C . PHE A 1 108 ? 10.768 -3.501 -12.214 1.00 97.69 108 PHE A C 1
ATOM 852 O O . PHE A 1 108 ? 10.012 -4.471 -12.176 1.00 97.69 108 PHE A O 1
ATOM 859 N N . THR A 1 109 ? 11.510 -3.195 -13.273 1.00 95.56 109 THR A N 1
ATOM 860 C CA . THR A 1 109 ? 11.653 -4.049 -14.452 1.00 95.56 109 THR A CA 1
ATOM 861 C C . THR A 1 109 ? 13.105 -4.068 -14.912 1.00 95.56 109 THR A C 1
ATOM 863 O O . THR A 1 109 ? 13.825 -3.073 -14.844 1.00 95.56 109 THR A O 1
ATOM 866 N N . SER A 1 110 ? 13.545 -5.213 -15.402 1.00 93.38 110 SER A N 1
ATOM 867 C CA . SER A 1 110 ? 14.767 -5.363 -16.181 1.00 93.38 110 SER A CA 1
ATOM 868 C C . SER A 1 110 ? 14.402 -5.560 -17.655 1.00 93.38 110 SER A C 1
ATOM 870 O O . SER A 1 110 ? 13.227 -5.576 -18.029 1.00 93.38 110 SER A O 1
ATOM 872 N N . TRP A 1 111 ? 15.414 -5.698 -18.501 1.00 90.56 111 TRP A N 1
ATOM 873 C CA . TRP A 1 111 ? 15.251 -5.915 -19.931 1.00 90.56 111 TRP A CA 1
ATOM 874 C C . TRP A 1 111 ? 16.131 -7.085 -20.354 1.00 90.56 111 TRP A C 1
ATOM 876 O O . TRP A 1 111 ? 17.279 -7.197 -19.928 1.00 90.56 111 TRP A O 1
ATOM 886 N N . THR A 1 112 ? 15.582 -7.955 -21.193 1.00 88.00 112 THR A N 1
ATOM 887 C CA . THR A 1 112 ? 16.334 -9.000 -21.887 1.00 88.00 112 THR A CA 1
ATOM 888 C C . THR A 1 112 ? 16.320 -8.730 -23.386 1.00 88.00 112 THR A C 1
ATOM 890 O O . THR A 1 112 ? 15.505 -7.947 -23.882 1.00 88.00 112 THR A O 1
ATOM 893 N N . LEU A 1 113 ? 17.224 -9.379 -24.109 1.00 83.06 113 LEU A N 1
ATOM 894 C CA . LEU A 1 113 ? 17.242 -9.373 -25.564 1.00 83.06 113 LEU A CA 1
ATOM 895 C C . LEU A 1 113 ? 16.595 -10.661 -26.061 1.00 83.06 113 LEU A C 1
ATOM 897 O O . LEU A 1 113 ? 16.997 -11.752 -25.664 1.00 83.06 113 LEU A O 1
ATOM 901 N N . ASP A 1 114 ? 15.576 -10.514 -26.898 1.00 73.19 114 ASP A N 1
ATOM 902 C CA . ASP A 1 114 ? 14.929 -11.610 -27.612 1.00 73.19 114 ASP A CA 1
ATOM 903 C C . ASP A 1 114 ? 15.202 -11.435 -29.113 1.00 73.19 114 ASP A C 1
ATOM 905 O O . ASP A 1 114 ? 15.300 -10.303 -29.604 1.00 73.19 114 ASP A O 1
ATOM 909 N N . VAL A 1 115 ? 15.364 -12.533 -29.847 1.00 60.97 115 VAL A N 1
ATOM 910 C CA . VAL A 1 115 ? 15.547 -12.486 -31.303 1.00 60.97 115 VAL A CA 1
ATOM 911 C C . VAL A 1 115 ? 14.197 -12.780 -31.927 1.00 60.97 115 VAL A C 1
ATOM 913 O O . VAL A 1 115 ? 13.714 -13.908 -31.869 1.00 60.97 115 VAL A O 1
ATOM 916 N N . ASP A 1 116 ? 13.579 -11.766 -32.530 1.00 57.06 116 ASP A N 1
ATOM 917 C CA . ASP A 1 116 ? 12.337 -11.982 -33.263 1.00 57.06 116 ASP A CA 1
ATOM 918 C C . ASP A 1 116 ? 12.630 -12.858 -34.488 1.00 57.06 116 ASP A C 1
ATOM 920 O O . ASP A 1 116 ? 13.322 -12.439 -35.425 1.00 57.06 116 ASP A O 1
ATOM 924 N N . VAL A 1 117 ? 12.103 -14.086 -34.459 1.00 54.16 117 VAL A N 1
ATOM 925 C CA . VAL A 1 117 ? 12.284 -15.116 -35.493 1.00 54.16 117 VAL A CA 1
ATOM 926 C C . VAL A 1 117 ? 11.849 -14.605 -36.873 1.00 54.16 117 VAL A C 1
ATOM 928 O O . VAL A 1 117 ? 12.397 -15.036 -37.884 1.00 54.16 117 VAL A O 1
ATOM 931 N N . ASN A 1 118 ? 10.925 -13.638 -36.925 1.00 58.88 118 ASN A N 1
ATOM 932 C CA . ASN A 1 118 ? 10.390 -13.092 -38.171 1.00 58.88 118 ASN A CA 1
ATOM 933 C C . ASN A 1 118 ? 11.178 -11.888 -38.708 1.00 58.88 118 ASN A C 1
ATOM 935 O O . ASN A 1 118 ? 11.109 -11.600 -39.901 1.00 58.88 118 ASN A O 1
ATOM 939 N N . LEU A 1 119 ? 11.909 -11.162 -37.854 1.00 57.56 119 LEU A N 1
ATOM 940 C CA . LEU A 1 119 ? 12.549 -9.888 -38.216 1.00 57.56 119 LEU A CA 1
ATOM 941 C C . LEU A 1 119 ? 14.084 -9.925 -38.187 1.00 57.56 119 LEU A C 1
ATOM 943 O O . LEU A 1 119 ? 14.698 -8.942 -38.604 1.00 57.56 119 LEU A O 1
ATOM 947 N N . GLN A 1 120 ? 14.704 -11.010 -37.695 1.00 57.12 120 GLN A N 1
ATOM 948 C CA . GLN A 1 120 ? 16.165 -11.153 -37.527 1.00 57.12 120 GLN A CA 1
ATOM 949 C C . GLN A 1 120 ? 16.829 -9.939 -36.840 1.00 57.12 120 GLN A C 1
ATOM 951 O O . GLN A 1 120 ? 18.009 -9.652 -37.045 1.00 57.12 120 GLN A O 1
ATOM 956 N N . LYS A 1 121 ? 16.075 -9.202 -36.017 1.00 61.53 121 LYS A N 1
ATOM 957 C CA . LYS A 1 121 ? 16.556 -8.039 -35.266 1.00 61.53 121 LYS A CA 1
ATOM 958 C C . LYS A 1 121 ? 16.361 -8.290 -33.773 1.00 61.53 121 LYS A C 1
ATOM 960 O O . LYS A 1 121 ? 15.276 -8.724 -33.379 1.00 61.53 121 LYS A O 1
ATOM 965 N N . PRO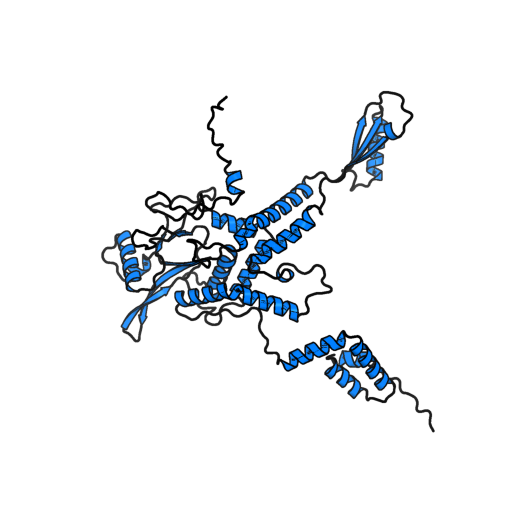 A 1 122 ? 17.377 -8.012 -32.939 1.00 67.69 122 PRO A N 1
ATOM 966 C CA . PRO A 1 122 ? 17.232 -8.114 -31.497 1.00 67.69 122 PRO A CA 1
ATOM 967 C C . PRO A 1 122 ? 16.213 -7.079 -31.011 1.00 67.69 122 PRO A C 1
ATOM 969 O O . PRO A 1 122 ? 16.305 -5.895 -31.347 1.00 67.69 122 PRO A O 1
ATOM 972 N N . ARG A 1 123 ? 15.240 -7.528 -30.219 1.00 80.62 123 ARG A N 1
ATOM 973 C CA . ARG A 1 123 ? 14.222 -6.685 -29.592 1.00 80.62 123 ARG A CA 1
ATOM 974 C C . ARG A 1 123 ? 14.380 -6.751 -28.079 1.00 80.62 123 ARG A C 1
ATOM 976 O O . ARG A 1 123 ? 14.509 -7.829 -27.503 1.00 80.62 123 ARG A O 1
ATOM 983 N N . PHE A 1 124 ? 14.336 -5.589 -27.430 1.00 84.62 124 PHE A N 1
ATOM 984 C CA . PHE A 1 124 ? 14.254 -5.533 -25.976 1.00 84.62 124 PHE A CA 1
ATOM 985 C C . PHE A 1 124 ? 12.877 -6.000 -25.516 1.00 84.62 124 PHE A C 1
ATOM 987 O O . PHE A 1 124 ? 11.847 -5.505 -25.982 1.00 84.62 124 PHE A O 1
ATOM 994 N N . LYS A 1 125 ? 12.876 -6.949 -24.587 1.00 87.00 125 LYS A N 1
ATOM 995 C CA . LYS A 1 125 ? 11.678 -7.493 -23.960 1.00 87.00 125 LYS A CA 1
ATOM 996 C C . LYS A 1 125 ? 11.741 -7.218 -22.456 1.00 87.00 125 LYS A C 1
ATOM 998 O O . LYS A 1 125 ? 12.770 -7.537 -21.849 1.00 87.00 125 LYS A O 1
ATOM 1003 N N . PRO A 1 126 ? 10.694 -6.628 -21.850 1.00 88.31 126 PRO A N 1
ATOM 1004 C CA . PRO A 1 126 ? 10.640 -6.461 -20.405 1.00 88.31 126 PRO A CA 1
ATOM 1005 C C . PRO A 1 126 ? 10.787 -7.810 -19.704 1.00 88.31 126 PRO A C 1
ATOM 1007 O O . PRO A 1 126 ? 10.265 -8.830 -20.160 1.00 88.31 126 PRO A O 1
ATOM 1010 N N . TYR A 1 127 ? 11.524 -7.820 -18.603 1.00 86.75 127 TYR A N 1
ATOM 1011 C CA . TYR A 1 127 ? 11.816 -9.026 -17.845 1.00 86.75 127 TYR A CA 1
ATOM 1012 C C . TYR A 1 127 ? 11.940 -8.711 -16.354 1.00 86.75 127 TYR A C 1
ATOM 1014 O O . TYR A 1 127 ? 12.378 -7.632 -15.978 1.00 86.75 127 TYR A O 1
ATOM 1022 N N . ASP A 1 128 ? 11.631 -9.674 -15.487 1.00 93.06 128 ASP A N 1
ATOM 1023 C CA . ASP A 1 128 ? 11.856 -9.568 -14.038 1.00 93.06 128 ASP A CA 1
ATOM 1024 C C . ASP A 1 128 ? 11.015 -8.491 -13.319 1.00 93.06 128 ASP A C 1
ATOM 1026 O O . ASP A 1 128 ? 11.512 -7.807 -12.423 1.00 93.06 128 ASP A O 1
ATOM 1030 N N . LEU A 1 129 ? 9.729 -8.378 -13.678 1.00 96.06 129 LEU A N 1
ATOM 1031 C CA . LEU A 1 129 ? 8.782 -7.422 -13.093 1.00 96.06 129 LEU A CA 1
ATOM 1032 C C . LEU A 1 129 ? 8.548 -7.685 -11.596 1.00 96.06 129 LEU A C 1
ATOM 1034 O O . LEU A 1 129 ? 8.204 -8.797 -11.180 1.00 96.06 129 LEU A O 1
ATOM 1038 N N . LYS A 1 130 ? 8.704 -6.650 -10.766 1.00 96.56 130 LYS A N 1
ATOM 1039 C CA . LYS A 1 130 ? 8.525 -6.724 -9.306 1.00 96.56 130 LYS A CA 1
ATOM 1040 C C . LYS A 1 130 ? 7.882 -5.457 -8.768 1.00 96.56 130 LYS A C 1
ATOM 1042 O O . LYS A 1 130 ? 8.191 -4.366 -9.231 1.00 96.56 130 LYS A O 1
ATOM 1047 N N . VAL A 1 131 ? 7.086 -5.587 -7.713 1.00 97.62 131 VAL A N 1
ATOM 1048 C CA . VAL A 1 131 ? 6.735 -4.442 -6.863 1.00 97.62 131 VAL A CA 1
ATOM 1049 C C . VAL A 1 131 ? 7.866 -4.229 -5.860 1.00 97.62 131 VAL A C 1
ATOM 1051 O O . VAL A 1 131 ? 8.268 -5.160 -5.158 1.00 97.62 131 VAL A O 1
ATOM 1054 N N . LEU A 1 132 ? 8.418 -3.019 -5.817 1.00 97.19 132 LEU A N 1
ATOM 1055 C CA . LEU A 1 132 ? 9.379 -2.627 -4.794 1.00 97.19 132 LEU A CA 1
ATOM 1056 C C . LEU A 1 132 ? 8.643 -2.218 -3.519 1.00 97.19 132 LEU A C 1
ATOM 1058 O O . LEU A 1 132 ? 7.559 -1.644 -3.568 1.00 97.19 132 LEU A O 1
ATOM 1062 N N . ASP A 1 133 ? 9.270 -2.483 -2.374 1.00 95.44 133 ASP A N 1
ATOM 1063 C CA . ASP A 1 133 ? 8.837 -1.904 -1.103 1.00 95.44 133 ASP A CA 1
ATOM 1064 C C . ASP A 1 133 ? 8.839 -0.377 -1.229 1.00 95.44 133 ASP A C 1
ATOM 1066 O O . ASP A 1 133 ? 9.869 0.205 -1.564 1.00 95.44 133 ASP A O 1
ATOM 1070 N N . TYR A 1 134 ? 7.689 0.250 -0.998 1.00 95.88 134 TYR A N 1
ATOM 1071 C CA . TYR A 1 134 ? 7.485 1.681 -1.200 1.00 95.88 134 TYR A CA 1
ATOM 1072 C C . TYR A 1 134 ? 8.301 2.516 -0.205 1.00 95.88 134 TYR A C 1
ATOM 1074 O O . TYR A 1 134 ? 8.876 3.551 -0.550 1.00 95.88 134 TYR A O 1
ATOM 1082 N N . VAL A 1 135 ? 8.388 2.050 1.043 1.00 94.25 135 VAL A N 1
ATOM 1083 C CA . VAL A 1 135 ? 8.920 2.829 2.164 1.00 94.25 135 VAL A CA 1
ATOM 1084 C C . VAL A 1 135 ? 10.377 3.273 1.953 1.00 94.25 135 VAL A C 1
ATOM 1086 O O . VAL A 1 135 ? 10.666 4.453 2.162 1.00 94.25 135 VAL A O 1
ATOM 1089 N N . PRO A 1 136 ? 11.322 2.430 1.499 1.00 94.56 136 PRO A N 1
ATOM 1090 C CA . PRO A 1 136 ? 12.708 2.850 1.304 1.00 94.56 136 PRO A CA 1
ATOM 1091 C C . PRO A 1 136 ? 12.984 3.566 -0.029 1.00 94.56 136 PRO A C 1
ATOM 1093 O O . PRO A 1 136 ? 14.142 3.887 -0.279 1.00 94.56 136 PRO A O 1
ATOM 1096 N N . ILE A 1 137 ? 12.008 3.795 -0.915 1.00 95.00 137 ILE A N 1
ATOM 1097 C CA . ILE A 1 137 ? 12.294 4.302 -2.272 1.00 95.00 137 ILE A CA 1
ATOM 1098 C C . ILE A 1 137 ? 12.202 5.829 -2.357 1.00 95.00 137 ILE A C 1
ATOM 1100 O O . ILE A 1 137 ? 11.159 6.413 -2.075 1.00 95.00 137 ILE A O 1
ATOM 1104 N N . ALA A 1 138 ? 13.286 6.475 -2.788 1.00 92.75 138 ALA A N 1
ATOM 1105 C CA . ALA A 1 138 ? 13.377 7.925 -2.947 1.00 92.75 138 ALA A CA 1
ATOM 1106 C C . ALA A 1 138 ? 13.822 8.321 -4.363 1.00 92.75 138 ALA A C 1
ATOM 1108 O O . ALA A 1 138 ? 14.676 7.673 -4.966 1.00 92.75 138 ALA A O 1
ATOM 1109 N N . LYS A 1 139 ? 13.268 9.414 -4.880 1.00 91.75 139 LYS A N 1
ATOM 1110 C CA . LYS A 1 139 ? 13.602 10.019 -6.172 1.00 91.75 139 LYS A CA 1
ATOM 1111 C C . LYS A 1 139 ? 14.742 11.025 -6.010 1.00 91.75 139 LYS A C 1
ATOM 1113 O O . LYS A 1 139 ? 14.806 11.747 -5.012 1.00 91.75 139 LYS A O 1
ATOM 1118 N N . SER A 1 140 ? 15.632 11.095 -6.995 1.00 89.88 140 SER A N 1
ATOM 1119 C CA . SER A 1 140 ? 16.515 12.248 -7.151 1.00 89.88 140 SER A CA 1
ATOM 1120 C C . SER A 1 140 ? 15.718 13.459 -7.630 1.00 89.88 140 SER A C 1
ATOM 1122 O O . SER A 1 140 ? 14.731 13.312 -8.351 1.00 89.88 140 SER A O 1
ATOM 1124 N N . ALA A 1 141 ? 16.187 14.646 -7.276 1.00 81.62 141 ALA A N 1
ATOM 1125 C CA . ALA A 1 141 ? 15.755 15.886 -7.883 1.00 81.62 141 ALA A CA 1
ATOM 1126 C C . ALA A 1 141 ? 16.029 15.851 -9.397 1.00 81.62 141 ALA A C 1
ATOM 1128 O O . ALA A 1 141 ? 16.974 15.170 -9.829 1.00 81.62 141 ALA A O 1
ATOM 1129 N N . PRO A 1 142 ? 15.205 16.548 -10.193 1.00 76.88 142 PRO A N 1
ATOM 1130 C CA . PRO A 1 142 ? 15.511 16.782 -11.594 1.00 76.88 142 PRO A CA 1
ATOM 1131 C C . PRO A 1 142 ? 16.850 17.518 -11.737 1.00 76.88 142 PRO A C 1
ATOM 1133 O O . PRO A 1 142 ? 17.227 18.323 -10.877 1.00 76.88 142 PRO A O 1
ATOM 1136 N N . ASP A 1 143 ? 17.588 17.202 -12.799 1.00 69.56 143 ASP A N 1
ATOM 1137 C CA . ASP A 1 143 ? 18.728 18.012 -13.231 1.00 69.56 143 ASP A CA 1
ATOM 1138 C C . ASP A 1 143 ? 18.266 19.302 -13.938 1.00 69.56 143 ASP A C 1
ATOM 1140 O O . ASP A 1 143 ? 17.068 19.565 -14.057 1.00 69.56 143 ASP A O 1
ATOM 1144 N N . ASP A 1 144 ? 19.219 20.135 -14.370 1.00 65.56 144 ASP A N 1
ATOM 1145 C CA . ASP A 1 144 ? 18.937 21.428 -15.015 1.00 65.56 144 ASP A CA 1
ATOM 1146 C C . ASP A 1 144 ? 18.149 21.274 -16.341 1.00 65.56 144 ASP A C 1
ATOM 1148 O O . ASP A 1 144 ? 17.491 22.219 -16.774 1.00 65.56 144 ASP A O 1
ATOM 1152 N N . ASP A 1 145 ? 18.146 20.070 -16.932 1.00 57.88 145 ASP A N 1
ATOM 1153 C CA . ASP A 1 145 ? 17.376 19.689 -18.126 1.00 57.88 145 ASP A CA 1
ATOM 1154 C C . ASP A 1 145 ? 16.046 18.984 -17.775 1.00 57.88 145 ASP A C 1
ATOM 1156 O O . ASP A 1 145 ? 15.384 18.396 -18.633 1.00 57.88 145 ASP A O 1
ATOM 1160 N N . ASN A 1 146 ? 15.637 19.044 -16.505 1.00 59.19 146 ASN A N 1
ATOM 1161 C CA . ASN A 1 146 ? 14.430 18.435 -15.951 1.00 59.19 146 ASN A CA 1
ATOM 1162 C C . ASN A 1 146 ? 14.372 16.895 -16.049 1.00 59.19 146 ASN A C 1
ATOM 1164 O O . ASN A 1 146 ? 13.299 16.298 -15.936 1.00 59.19 146 ASN A O 1
ATOM 1168 N N . ASN A 1 147 ? 15.513 16.221 -16.222 1.00 60.22 147 ASN A N 1
ATOM 1169 C CA . ASN A 1 147 ? 15.577 14.766 -16.174 1.00 60.22 147 ASN A CA 1
ATOM 1170 C C . ASN A 1 147 ? 15.674 14.306 -14.718 1.00 60.22 147 ASN A C 1
ATOM 1172 O O . ASN A 1 147 ? 16.644 14.570 -14.004 1.00 60.22 147 ASN A O 1
ATOM 1176 N N . THR A 1 148 ? 14.685 13.542 -14.257 1.00 63.44 148 THR A N 1
ATOM 1177 C CA . THR A 1 148 ? 14.794 12.818 -12.986 1.00 63.44 148 THR A CA 1
ATOM 1178 C C . THR A 1 148 ? 15.876 11.749 -13.124 1.00 63.44 148 THR A C 1
ATOM 1180 O O . THR A 1 148 ? 15.667 10.749 -13.799 1.00 63.44 148 THR A O 1
ATOM 1183 N N . GLY A 1 149 ? 17.054 11.956 -12.537 1.00 75.94 149 GLY A N 1
ATOM 1184 C CA . GLY A 1 149 ? 18.225 11.127 -12.836 1.00 75.94 149 GLY A CA 1
ATOM 1185 C C . GLY A 1 149 ? 18.205 9.701 -12.268 1.00 75.94 149 GLY A C 1
ATOM 1186 O O . GLY A 1 149 ? 18.637 8.764 -12.942 1.00 75.94 149 GLY A O 1
ATOM 1187 N N . LYS A 1 150 ? 17.782 9.503 -11.010 1.00 90.50 150 LYS A N 1
ATOM 1188 C CA . LYS A 1 150 ? 17.964 8.232 -10.278 1.00 90.50 150 LYS A CA 1
ATOM 1189 C C . LYS A 1 150 ? 16.853 7.960 -9.270 1.00 90.50 150 LYS A C 1
ATOM 1191 O O . LYS A 1 150 ? 16.374 8.863 -8.591 1.00 90.50 150 LYS A O 1
ATOM 1196 N N . ILE A 1 151 ? 16.521 6.683 -9.101 1.00 94.31 151 ILE A N 1
ATOM 1197 C CA . ILE A 1 151 ? 15.614 6.201 -8.053 1.00 94.31 151 ILE A CA 1
ATOM 1198 C C . ILE A 1 151 ? 16.430 5.386 -7.048 1.00 94.31 151 ILE A C 1
ATOM 1200 O O . ILE A 1 151 ? 16.941 4.315 -7.371 1.00 94.31 151 ILE A O 1
ATOM 1204 N N . TYR A 1 152 ? 16.587 5.898 -5.832 1.00 94.56 152 TYR A N 1
ATOM 1205 C CA . TYR A 1 152 ? 17.387 5.303 -4.764 1.00 94.56 152 TYR A CA 1
ATOM 1206 C C . TYR A 1 152 ? 16.555 4.387 -3.869 1.00 94.56 152 TYR A C 1
ATOM 1208 O O . TYR A 1 152 ? 15.416 4.690 -3.526 1.00 94.56 152 TYR A O 1
ATOM 1216 N N . LYS A 1 153 ? 17.169 3.292 -3.415 1.00 95.25 153 LYS A N 1
ATOM 1217 C CA . LYS A 1 153 ? 16.681 2.470 -2.309 1.00 95.25 153 LYS A CA 1
ATOM 1218 C C . LYS A 1 153 ? 17.485 2.799 -1.054 1.00 95.25 153 LYS A C 1
ATOM 1220 O O . LYS A 1 153 ? 18.621 2.345 -0.902 1.00 95.25 153 LYS A O 1
ATOM 1225 N N . LEU A 1 154 ? 16.881 3.583 -0.169 1.00 93.06 154 LEU A N 1
ATOM 1226 C CA . LEU A 1 154 ? 17.454 4.007 1.100 1.00 93.06 154 LEU A CA 1
ATOM 1227 C C . LEU A 1 154 ? 17.710 2.806 2.017 1.00 93.06 154 LEU A C 1
ATOM 1229 O O . LEU A 1 154 ? 16.955 1.832 2.041 1.00 93.06 154 LEU A O 1
ATOM 1233 N N . GLN A 1 155 ? 18.791 2.892 2.787 1.00 90.25 155 GLN A N 1
ATOM 1234 C CA . GLN A 1 155 ? 19.129 1.917 3.819 1.00 90.25 155 GLN A CA 1
ATOM 1235 C C . GLN A 1 155 ? 18.729 2.456 5.188 1.00 90.25 155 GLN A C 1
ATOM 1237 O O . GLN A 1 155 ? 18.948 3.633 5.468 1.00 90.25 155 GLN A O 1
ATOM 1242 N N . SER A 1 156 ? 18.207 1.597 6.057 1.00 87.94 156 SER A N 1
ATOM 1243 C CA . SER A 1 156 ? 17.907 1.962 7.444 1.00 87.94 156 SER A CA 1
ATOM 1244 C C . SER A 1 156 ? 19.082 1.651 8.378 1.00 87.94 156 SER A C 1
ATOM 1246 O O . SER A 1 156 ? 19.905 0.769 8.113 1.00 87.94 156 SER A O 1
ATOM 1248 N N . ASP A 1 157 ? 19.193 2.400 9.471 1.00 86.19 157 ASP A N 1
ATOM 1249 C CA . ASP A 1 157 ? 20.053 2.067 10.606 1.00 86.19 157 ASP A CA 1
ATOM 1250 C C . ASP A 1 157 ? 19.388 1.038 11.548 1.00 86.19 157 ASP A C 1
ATOM 1252 O O . ASP A 1 157 ? 18.256 0.605 11.330 1.00 86.19 157 ASP A O 1
ATOM 1256 N N . LEU A 1 158 ? 20.089 0.644 12.619 1.00 83.44 158 LEU A N 1
ATOM 1257 C CA . LEU A 1 158 ? 19.573 -0.299 13.628 1.00 83.44 158 LEU A CA 1
ATOM 1258 C C . LEU A 1 158 ? 18.346 0.225 14.395 1.00 83.44 158 LEU A C 1
ATOM 1260 O O . LEU A 1 158 ? 17.680 -0.541 15.082 1.00 83.44 158 LEU A O 1
ATOM 1264 N N . ARG A 1 159 ? 18.071 1.530 14.319 1.00 79.38 159 ARG A N 1
ATOM 1265 C CA . ARG A 1 159 ? 16.937 2.196 14.967 1.00 79.38 159 ARG A CA 1
ATOM 1266 C C . ARG A 1 159 ? 15.781 2.441 13.990 1.00 79.38 159 ARG A C 1
ATOM 1268 O O . ARG A 1 159 ? 14.776 3.012 14.397 1.00 79.38 159 ARG A O 1
ATOM 1275 N N . GLY A 1 160 ? 15.915 2.016 12.732 1.00 80.19 160 GLY A N 1
ATOM 1276 C CA . GLY A 1 160 ? 14.908 2.186 11.687 1.00 80.19 160 GLY A CA 1
ATOM 1277 C C . GLY A 1 160 ? 14.954 3.531 10.954 1.00 80.19 160 GLY A C 1
ATOM 1278 O O . GLY A 1 160 ? 14.123 3.750 10.078 1.00 80.19 160 GLY A O 1
ATOM 1279 N N . ASN A 1 161 ? 15.914 4.415 11.242 1.00 85.00 161 ASN A N 1
ATOM 1280 C CA . ASN A 1 161 ? 16.031 5.696 10.540 1.00 85.00 161 ASN A CA 1
ATOM 1281 C C . ASN A 1 161 ? 16.716 5.510 9.188 1.00 85.00 161 ASN A C 1
ATOM 1283 O O . ASN A 1 161 ? 17.702 4.775 9.083 1.00 85.00 161 ASN A O 1
ATOM 1287 N N . PHE A 1 162 ? 16.248 6.219 8.162 1.00 88.62 162 PHE A N 1
ATOM 1288 C CA . PHE A 1 162 ? 16.896 6.192 6.856 1.00 88.62 162 PHE A CA 1
ATOM 1289 C C . PHE A 1 162 ? 18.234 6.933 6.876 1.00 88.62 162 PHE A C 1
ATOM 1291 O O . PHE A 1 162 ? 18.344 8.076 7.321 1.00 88.62 162 PHE A O 1
ATOM 1298 N N . LYS A 1 163 ? 19.267 6.265 6.365 1.00 88.00 163 LYS A N 1
ATOM 1299 C CA . LYS A 1 163 ? 20.587 6.846 6.136 1.00 88.00 163 LYS A CA 1
ATOM 1300 C C . LYS A 1 163 ? 20.547 7.766 4.918 1.00 88.00 163 LYS A C 1
ATOM 1302 O O . LYS A 1 163 ? 19.747 7.581 4.001 1.00 88.00 163 LYS A O 1
ATOM 1307 N N . LYS A 1 164 ? 21.465 8.733 4.902 1.00 86.38 164 LYS A N 1
ATOM 1308 C CA . LYS A 1 164 ? 21.726 9.559 3.719 1.00 86.38 164 LYS A CA 1
ATOM 1309 C C . LYS A 1 164 ? 22.236 8.698 2.567 1.00 86.38 164 LYS A C 1
ATOM 1311 O O . LYS A 1 164 ? 22.852 7.657 2.795 1.00 86.38 164 LYS A O 1
ATOM 1316 N N . VAL A 1 165 ? 21.996 9.164 1.348 1.00 87.75 165 VAL A N 1
ATOM 1317 C CA . VAL A 1 165 ? 22.479 8.499 0.139 1.00 87.75 165 VAL A CA 1
ATOM 1318 C C . VAL A 1 165 ? 23.992 8.657 0.034 1.00 87.75 165 VAL A C 1
ATOM 1320 O O . VAL A 1 165 ? 24.537 9.747 0.184 1.00 87.75 165 VAL A O 1
ATOM 1323 N N . ASP A 1 166 ? 24.663 7.553 -0.260 1.00 87.25 166 ASP A N 1
ATOM 1324 C CA . ASP A 1 166 ? 26.099 7.473 -0.496 1.00 87.25 166 ASP A CA 1
ATOM 1325 C C . ASP A 1 166 ? 26.403 6.658 -1.768 1.00 87.25 166 ASP A C 1
ATOM 1327 O O . ASP A 1 166 ? 25.506 6.223 -2.493 1.00 87.25 166 ASP A O 1
ATOM 1331 N N . ASN A 1 167 ? 27.686 6.429 -2.054 1.00 84.69 167 ASN A N 1
ATOM 1332 C CA . ASN A 1 167 ? 28.107 5.661 -3.231 1.00 84.69 167 ASN A CA 1
ATOM 1333 C C . ASN A 1 167 ? 27.747 4.165 -3.161 1.00 84.69 167 ASN A C 1
ATOM 1335 O O . ASN A 1 167 ? 27.778 3.494 -4.187 1.00 84.69 167 ASN A O 1
ATOM 1339 N N . LYS A 1 168 ? 27.412 3.638 -1.977 1.00 87.12 168 LYS A N 1
ATOM 1340 C CA . LYS A 1 168 ? 27.001 2.239 -1.772 1.00 87.12 168 LYS A CA 1
ATOM 1341 C C . LYS A 1 168 ? 25.482 2.075 -1.814 1.00 87.12 168 LYS A C 1
ATOM 1343 O O . LYS A 1 168 ? 24.974 0.954 -1.791 1.00 87.12 168 LYS A O 1
ATOM 1348 N N . THR A 1 169 ? 24.748 3.182 -1.851 1.00 91.06 169 THR A N 1
ATOM 1349 C CA . THR A 1 169 ? 23.293 3.176 -1.880 1.00 91.06 169 THR A CA 1
ATOM 1350 C C . THR A 1 169 ? 22.823 2.651 -3.228 1.00 91.06 169 THR A C 1
ATOM 1352 O O . THR A 1 169 ? 23.175 3.174 -4.287 1.00 91.06 169 THR A O 1
ATOM 1355 N N . ARG A 1 170 ? 22.009 1.593 -3.191 1.00 93.69 170 ARG A N 1
ATOM 1356 C CA . ARG A 1 170 ? 21.459 0.982 -4.400 1.00 93.69 170 ARG A CA 1
ATOM 1357 C C . ARG A 1 170 ? 20.528 1.972 -5.093 1.00 93.69 170 ARG A C 1
ATOM 1359 O O . ARG A 1 170 ? 19.689 2.590 -4.443 1.00 93.69 170 ARG A O 1
ATOM 1366 N N . TRP A 1 171 ? 20.646 2.075 -6.409 1.00 94.19 171 TRP A N 1
ATOM 1367 C CA . TRP A 1 171 ? 19.798 2.933 -7.227 1.00 94.19 171 TRP A CA 1
ATOM 1368 C C . TRP A 1 171 ? 19.452 2.266 -8.556 1.00 94.19 171 TRP A C 1
ATOM 1370 O O . TRP A 1 171 ? 20.150 1.345 -8.984 1.00 94.19 171 TRP A O 1
ATOM 1380 N N . TYR A 1 172 ? 18.384 2.749 -9.180 1.00 95.69 172 TYR A N 1
ATOM 1381 C CA . TYR A 1 172 ? 17.821 2.283 -10.444 1.00 95.69 172 TYR A CA 1
ATOM 1382 C C . TYR A 1 172 ? 17.611 3.457 -11.398 1.00 95.69 172 TYR A C 1
ATOM 1384 O O . TYR A 1 172 ? 17.474 4.605 -10.958 1.00 95.69 172 TYR A O 1
ATOM 1392 N N . TYR A 1 173 ? 17.553 3.162 -12.693 1.00 94.94 173 TYR A N 1
ATOM 1393 C CA . TYR A 1 173 ? 17.134 4.149 -13.681 1.00 94.94 173 TYR A CA 1
ATOM 1394 C C . TYR A 1 173 ? 15.619 4.394 -13.590 1.00 94.94 173 TYR A C 1
ATOM 1396 O O . TYR A 1 173 ? 14.879 3.464 -13.273 1.00 94.94 173 TYR A O 1
ATOM 1404 N N . PRO A 1 174 ? 15.123 5.602 -13.884 1.00 94.06 174 PRO A N 1
ATOM 1405 C CA . PRO A 1 174 ? 13.710 5.793 -14.189 1.00 94.06 174 PRO A CA 1
ATOM 1406 C C . PRO A 1 174 ? 13.317 4.994 -15.434 1.00 94.06 174 PRO A C 1
ATOM 1408 O O . PRO A 1 174 ? 14.130 4.791 -16.340 1.00 94.06 174 PRO A O 1
ATOM 1411 N N . TYR A 1 175 ? 12.072 4.534 -15.469 1.00 94.12 175 TYR A N 1
ATOM 1412 C CA . TYR A 1 175 ? 11.548 3.768 -16.592 1.00 94.12 175 TYR A CA 1
ATOM 1413 C C . TYR A 1 175 ? 11.575 4.556 -17.902 1.00 94.12 175 TYR A C 1
ATOM 1415 O O . TYR A 1 175 ? 11.108 5.691 -17.972 1.00 94.12 175 TYR A O 1
ATOM 1423 N N . ASN A 1 176 ? 12.102 3.920 -18.946 1.00 92.25 176 ASN A N 1
ATOM 1424 C CA . ASN A 1 176 ? 12.067 4.419 -20.310 1.00 92.25 176 ASN A CA 1
ATOM 1425 C C . ASN A 1 176 ? 12.072 3.219 -21.264 1.00 92.25 176 ASN A C 1
ATOM 1427 O O . ASN A 1 176 ? 12.968 2.375 -21.194 1.00 92.25 176 ASN A O 1
ATOM 1431 N N . SER A 1 177 ? 11.069 3.148 -22.136 1.00 90.75 177 SER A N 1
ATOM 1432 C CA . SER A 1 177 ? 10.877 2.049 -23.081 1.00 90.75 177 SER A CA 1
ATOM 1433 C C . SER A 1 177 ? 11.661 2.203 -24.391 1.00 90.75 177 SER A C 1
ATOM 1435 O O . SER A 1 177 ? 11.648 1.275 -25.198 1.00 90.75 177 SER A O 1
ATOM 1437 N N . ASP A 1 178 ? 12.360 3.326 -24.617 1.00 91.25 178 ASP A N 1
ATOM 1438 C CA . ASP A 1 178 ? 13.179 3.539 -25.816 1.00 91.25 178 ASP A CA 1
ATOM 1439 C C . ASP A 1 178 ? 14.387 2.577 -25.827 1.00 91.25 178 ASP A C 1
ATOM 1441 O O . ASP A 1 178 ? 15.275 2.682 -24.967 1.00 91.25 178 ASP A O 1
ATOM 1445 N N . PRO A 1 179 ? 14.491 1.680 -26.832 1.00 90.44 179 PRO A N 1
ATOM 1446 C CA . PRO A 1 179 ? 15.630 0.780 -27.014 1.00 90.44 179 PRO A CA 1
ATOM 1447 C C . PRO A 1 179 ? 17.001 1.458 -26.943 1.00 90.44 179 PRO A C 1
ATOM 1449 O O . PRO A 1 179 ? 17.960 0.863 -26.445 1.00 90.44 179 PRO A O 1
ATOM 1452 N N . LYS A 1 180 ? 17.121 2.695 -27.443 1.00 91.50 180 LYS A N 1
ATOM 1453 C CA . LYS A 1 180 ? 18.390 3.437 -27.444 1.00 91.50 180 LYS A CA 1
ATOM 1454 C C . LYS A 1 180 ? 18.801 3.827 -26.031 1.00 91.50 180 LYS A C 1
ATOM 1456 O O . LYS A 1 180 ? 19.970 3.687 -25.673 1.00 91.50 180 LYS A O 1
ATOM 1461 N N . VAL A 1 181 ? 17.837 4.277 -25.229 1.00 91.75 181 VAL A N 1
ATOM 1462 C CA . VAL A 1 181 ? 18.057 4.655 -23.831 1.00 91.75 181 VAL A CA 1
ATOM 1463 C C . VAL A 1 181 ? 18.414 3.421 -23.011 1.00 91.75 181 VAL A C 1
ATOM 1465 O O . VAL A 1 181 ? 19.399 3.449 -22.278 1.00 91.75 181 VAL A O 1
ATOM 1468 N N . ILE A 1 182 ? 17.685 2.316 -23.189 1.00 91.81 182 ILE A N 1
ATOM 1469 C CA . ILE A 1 182 ? 17.952 1.046 -22.497 1.00 91.81 182 ILE A CA 1
ATOM 1470 C C . ILE A 1 182 ? 19.374 0.554 -22.795 1.00 91.81 182 ILE A C 1
ATOM 1472 O O . ILE A 1 182 ? 20.137 0.271 -21.871 1.00 91.81 182 ILE A O 1
ATOM 1476 N N . LEU A 1 183 ? 19.773 0.519 -24.071 1.00 91.75 183 LEU A N 1
ATOM 1477 C CA . LEU A 1 183 ? 21.119 0.097 -24.461 1.00 91.75 183 LEU A CA 1
ATOM 1478 C C . LEU A 1 183 ? 22.203 0.998 -23.852 1.00 91.75 183 LEU A C 1
ATOM 1480 O O . LEU A 1 183 ? 23.234 0.503 -23.394 1.00 91.75 183 LEU A O 1
ATOM 1484 N N . GLN A 1 184 ? 21.983 2.314 -23.837 1.00 91.94 184 GLN A N 1
ATOM 1485 C CA . GLN A 1 184 ? 22.934 3.258 -23.256 1.00 91.94 184 GLN A CA 1
ATOM 1486 C C . GLN A 1 184 ? 23.051 3.092 -21.736 1.00 91.94 184 GLN A C 1
ATOM 1488 O O . GLN A 1 184 ? 24.155 3.165 -21.197 1.00 91.94 184 GLN A O 1
ATOM 1493 N N . GLN A 1 185 ? 21.940 2.822 -21.048 1.00 93.25 185 GLN A N 1
ATOM 1494 C CA . GLN A 1 185 ? 21.934 2.515 -19.618 1.00 93.25 185 GLN A CA 1
ATOM 1495 C C . GLN A 1 185 ? 22.708 1.223 -19.312 1.00 93.25 185 GLN A C 1
ATOM 1497 O O . GLN A 1 185 ? 23.558 1.228 -18.427 1.00 93.25 185 GLN A O 1
ATOM 1502 N N . MET A 1 186 ? 22.487 0.147 -20.078 1.00 93.19 186 MET A N 1
ATOM 1503 C CA . MET A 1 186 ? 23.229 -1.115 -19.919 1.00 93.19 186 MET A CA 1
ATOM 1504 C C . MET A 1 186 ? 24.738 -0.924 -20.122 1.00 93.19 186 MET A C 1
ATOM 1506 O O . MET A 1 186 ? 25.538 -1.387 -19.314 1.00 93.19 186 MET A O 1
ATOM 1510 N N . LYS A 1 187 ? 25.141 -0.187 -21.166 1.00 92.88 187 LYS A N 1
ATOM 1511 C CA . LYS A 1 187 ? 26.556 0.135 -21.416 1.00 92.88 187 LYS A CA 1
ATOM 1512 C C . LYS A 1 187 ? 27.174 0.958 -20.287 1.00 92.88 187 LYS A C 1
ATOM 1514 O O . LYS A 1 187 ? 28.319 0.716 -19.920 1.00 92.88 187 LYS A O 1
ATOM 1519 N N . ASN A 1 188 ? 26.430 1.924 -19.748 1.00 93.00 188 ASN A N 1
ATOM 1520 C CA . ASN A 1 188 ? 26.881 2.735 -18.620 1.00 93.00 188 ASN A CA 1
ATOM 1521 C C . ASN A 1 188 ? 27.114 1.872 -17.369 1.00 93.00 188 ASN A C 1
ATOM 1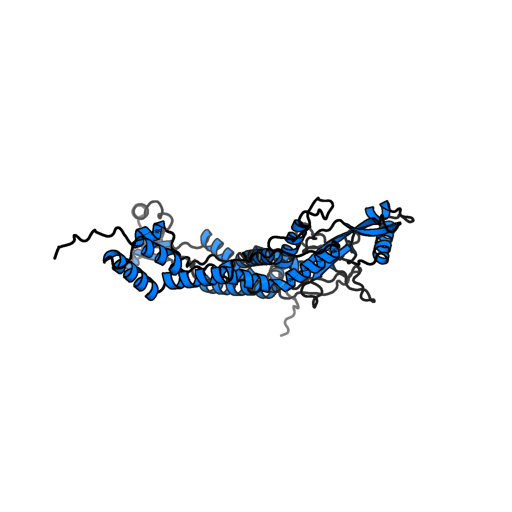523 O O . ASN A 1 188 ? 28.130 2.034 -16.703 1.00 93.00 188 ASN A O 1
ATOM 1527 N N . ASP A 1 189 ? 26.229 0.912 -17.089 1.00 93.25 189 ASP A N 1
ATOM 1528 C CA . ASP A 1 189 ? 26.412 -0.032 -15.981 1.00 93.25 189 ASP A CA 1
ATOM 1529 C C . ASP A 1 189 ? 27.659 -0.902 -16.155 1.00 93.25 189 ASP A C 1
ATOM 1531 O O . ASP A 1 189 ? 28.468 -0.993 -15.235 1.00 93.25 189 ASP A O 1
ATOM 1535 N N . CYS A 1 190 ? 27.884 -1.455 -17.349 1.00 92.69 190 CYS A N 1
ATOM 1536 C CA . CYS A 1 190 ? 29.114 -2.188 -17.655 1.00 92.69 190 CYS A CA 1
ATOM 1537 C C . CYS A 1 190 ? 30.370 -1.319 -17.484 1.00 92.69 190 CYS A C 1
ATOM 1539 O O . CYS A 1 190 ? 31.358 -1.769 -16.905 1.00 92.69 190 CYS A O 1
ATOM 1541 N N . TYR A 1 191 ? 30.330 -0.064 -17.938 1.00 92.81 191 TYR A N 1
ATOM 1542 C CA . TYR A 1 191 ? 31.444 0.872 -17.788 1.00 92.81 191 TYR A CA 1
ATOM 1543 C C . TYR A 1 191 ? 31.753 1.179 -16.315 1.00 92.81 191 TYR A C 1
ATOM 1545 O O . TYR A 1 191 ? 32.923 1.238 -15.937 1.00 92.81 191 TYR A O 1
ATOM 1553 N N . LEU A 1 192 ? 30.724 1.335 -15.474 1.00 89.19 192 LEU A N 1
ATOM 1554 C CA . LEU A 1 192 ? 30.882 1.541 -14.029 1.00 89.19 192 LEU A CA 1
ATOM 1555 C C . LEU A 1 192 ? 31.516 0.329 -13.326 1.00 89.19 192 LEU A C 1
ATOM 1557 O O . LEU A 1 192 ? 32.250 0.520 -12.358 1.00 89.19 192 LEU A O 1
ATOM 1561 N N . GLU A 1 193 ? 31.292 -0.881 -13.840 1.00 89.38 193 GLU A N 1
ATOM 1562 C CA . GLU A 1 193 ? 31.948 -2.124 -13.399 1.00 89.38 193 GLU A CA 1
ATOM 1563 C C . GLU A 1 193 ? 33.331 -2.347 -14.059 1.00 89.38 193 GLU A C 1
ATOM 1565 O O . GLU A 1 193 ? 34.008 -3.339 -13.796 1.00 89.38 193 GLU A O 1
ATOM 1570 N N . GLY A 1 194 ? 33.792 -1.418 -14.908 1.00 90.81 194 GLY A N 1
ATOM 1571 C CA . GLY A 1 194 ? 35.110 -1.460 -15.554 1.00 90.81 194 GLY A CA 1
ATOM 1572 C C . GLY A 1 194 ? 35.171 -2.222 -16.885 1.00 90.81 194 GLY A C 1
ATOM 1573 O O . GLY A 1 194 ? 36.260 -2.398 -17.437 1.00 90.81 194 GLY A O 1
ATOM 1574 N N . ILE A 1 195 ? 34.030 -2.640 -17.437 1.00 91.31 195 ILE A N 1
ATOM 1575 C CA . ILE A 1 195 ? 33.928 -3.370 -18.707 1.00 91.31 195 ILE A CA 1
ATOM 1576 C C . ILE A 1 195 ? 33.778 -2.366 -19.861 1.00 91.31 195 ILE A C 1
ATOM 1578 O O . ILE A 1 195 ? 32.743 -1.719 -20.012 1.00 91.31 195 ILE A O 1
ATOM 1582 N N . LYS A 1 196 ? 34.819 -2.225 -20.692 1.00 86.81 196 LYS A N 1
ATOM 1583 C CA . LYS A 1 196 ? 34.846 -1.249 -21.804 1.00 86.81 196 LYS A CA 1
ATOM 1584 C C . LYS A 1 196 ? 34.127 -1.728 -23.067 1.00 86.81 196 LYS A C 1
ATOM 1586 O O . LYS A 1 196 ? 33.511 -0.920 -23.754 1.00 86.81 196 LYS A O 1
ATOM 1591 N N . GLU A 1 197 ? 34.193 -3.025 -23.352 1.00 87.94 197 GLU A N 1
ATOM 1592 C CA . GLU A 1 197 ? 33.557 -3.659 -24.513 1.00 87.94 197 GLU A CA 1
ATOM 1593 C C . GLU A 1 197 ? 32.641 -4.789 -24.031 1.00 87.94 197 GLU A C 1
ATOM 1595 O O . GLU A 1 197 ? 33.056 -5.945 -23.982 1.00 87.94 197 GLU A O 1
ATOM 1600 N N . PRO A 1 198 ? 31.417 -4.460 -23.585 1.00 86.94 198 PRO A N 1
ATOM 1601 C CA . PRO A 1 198 ? 30.517 -5.452 -23.019 1.00 86.94 198 PRO A CA 1
ATOM 1602 C C . PRO A 1 198 ? 29.941 -6.365 -24.104 1.00 86.94 198 PRO A C 1
ATOM 1604 O O . PRO A 1 198 ? 29.433 -5.896 -25.128 1.00 86.94 198 PRO A O 1
ATOM 1607 N N . SER A 1 199 ? 29.968 -7.673 -23.849 1.00 86.00 199 SER A N 1
ATOM 1608 C CA . SER A 1 199 ? 29.199 -8.648 -24.618 1.00 86.00 199 SER A CA 1
ATOM 1609 C C . SER A 1 199 ? 27.697 -8.518 -24.331 1.00 86.00 199 SER A C 1
ATOM 1611 O O . SER A 1 199 ? 27.266 -7.834 -23.400 1.00 86.00 199 SER A O 1
ATOM 1613 N N . THR A 1 200 ? 26.861 -9.204 -25.113 1.00 84.38 200 THR A N 1
ATOM 1614 C CA . THR A 1 200 ? 25.409 -9.258 -24.874 1.00 84.38 200 THR A CA 1
ATOM 1615 C C . THR A 1 200 ? 25.062 -9.790 -23.480 1.00 84.38 200 THR A C 1
ATOM 1617 O O . THR A 1 200 ? 24.132 -9.294 -22.846 1.00 84.38 200 THR A O 1
ATOM 1620 N N . GLU A 1 201 ? 25.820 -10.768 -22.989 1.00 85.56 201 GLU A N 1
ATOM 1621 C CA . GLU A 1 201 ? 25.620 -11.351 -21.662 1.00 85.56 201 GLU A CA 1
ATOM 1622 C C . GLU A 1 201 ? 26.054 -10.388 -20.549 1.00 85.56 201 GLU A C 1
ATOM 1624 O O . GLU A 1 201 ? 25.351 -10.264 -19.541 1.00 85.56 201 GLU A O 1
ATOM 1629 N N . ASP A 1 202 ? 27.133 -9.628 -20.769 1.00 87.38 202 ASP A N 1
ATOM 1630 C CA . ASP A 1 202 ? 27.582 -8.584 -19.839 1.00 87.38 202 ASP A CA 1
ATOM 1631 C C . ASP A 1 202 ? 26.539 -7.474 -19.699 1.00 87.38 202 ASP A C 1
ATOM 1633 O O . ASP A 1 202 ? 26.266 -7.030 -18.581 1.00 87.38 202 ASP A O 1
ATOM 1637 N N . LEU A 1 203 ? 25.927 -7.058 -20.816 1.00 88.25 203 LEU A N 1
ATOM 1638 C CA . LEU A 1 203 ? 24.882 -6.032 -20.827 1.00 88.25 203 LEU A CA 1
ATOM 1639 C C . LEU A 1 203 ? 23.674 -6.449 -19.987 1.00 88.25 203 LEU A C 1
ATOM 1641 O O . LEU A 1 203 ? 23.160 -5.639 -19.226 1.00 88.25 203 LEU A O 1
ATOM 1645 N N . ILE A 1 204 ? 23.221 -7.701 -20.097 1.00 88.38 204 ILE A N 1
ATOM 1646 C CA . ILE A 1 204 ? 22.040 -8.185 -19.364 1.00 88.38 204 ILE A CA 1
ATOM 1647 C C . ILE A 1 204 ? 22.373 -8.452 -17.889 1.00 88.38 204 ILE A C 1
ATOM 1649 O O . ILE A 1 204 ? 21.557 -8.169 -17.008 1.00 88.38 204 ILE A O 1
ATOM 1653 N N . SER A 1 205 ? 23.557 -8.997 -17.602 1.00 89.06 205 SER A N 1
ATOM 1654 C CA . SER A 1 205 ? 23.936 -9.434 -16.252 1.00 89.06 205 SER A CA 1
ATOM 1655 C C . SER A 1 205 ? 24.271 -8.275 -15.317 1.00 89.06 205 SER A C 1
ATOM 1657 O O . SER A 1 205 ? 23.924 -8.330 -14.137 1.00 89.06 205 SER A O 1
ATOM 1659 N N . ASN A 1 206 ? 24.901 -7.217 -15.838 1.00 91.31 206 ASN A N 1
ATOM 1660 C CA . ASN A 1 206 ? 25.305 -6.053 -15.042 1.00 91.31 206 ASN A CA 1
ATOM 1661 C C . ASN A 1 206 ? 24.231 -4.960 -14.978 1.00 91.31 206 ASN A C 1
ATOM 1663 O O . ASN A 1 206 ? 24.350 -4.019 -14.194 1.00 91.31 206 ASN A O 1
ATOM 1667 N N . TYR A 1 207 ? 23.168 -5.069 -15.778 1.00 93.00 207 TYR A N 1
ATOM 1668 C CA . TYR A 1 207 ? 22.134 -4.048 -15.822 1.00 93.00 207 TYR A CA 1
ATOM 1669 C C . TYR A 1 207 ? 21.331 -3.974 -14.523 1.00 93.00 207 TYR A C 1
ATOM 1671 O O . TYR A 1 207 ? 20.649 -4.921 -14.118 1.00 93.00 207 TYR A O 1
ATOM 1679 N N . ARG A 1 208 ? 21.343 -2.796 -13.893 1.00 94.31 208 ARG A N 1
ATOM 1680 C CA . ARG A 1 208 ? 20.661 -2.565 -12.612 1.00 94.31 208 ARG A CA 1
ATOM 1681 C C . ARG A 1 208 ? 19.139 -2.589 -12.715 1.00 94.31 208 ARG A C 1
ATOM 1683 O O . ARG A 1 208 ? 18.491 -2.763 -11.684 1.00 94.31 208 ARG A O 1
ATOM 1690 N N . GLY A 1 209 ? 18.588 -2.387 -13.914 1.00 95.31 209 GLY A N 1
ATOM 1691 C CA . GLY A 1 209 ? 17.155 -2.264 -14.175 1.00 95.31 209 GLY A CA 1
ATOM 1692 C C . GLY A 1 209 ? 16.601 -0.839 -14.082 1.00 95.31 209 GLY A C 1
ATOM 1693 O O . GLY A 1 209 ? 17.290 0.125 -13.731 1.00 95.31 209 GLY A O 1
ATOM 1694 N N . GLN A 1 210 ? 15.315 -0.737 -14.387 1.00 95.75 210 GLN A N 1
ATOM 1695 C CA . GLN A 1 210 ? 14.515 0.477 -14.350 1.00 95.75 210 GLN A CA 1
ATOM 1696 C C . GLN A 1 210 ? 13.411 0.381 -13.299 1.00 95.75 210 GLN A C 1
ATOM 1698 O O . GLN A 1 210 ? 12.969 -0.710 -12.934 1.00 95.75 210 GLN A O 1
ATOM 1703 N N . VAL A 1 211 ? 12.943 1.536 -12.835 1.00 97.25 211 VAL A N 1
ATOM 1704 C CA . VAL A 1 211 ? 11.786 1.655 -11.955 1.00 97.25 211 VAL A CA 1
ATOM 1705 C C . VAL A 1 211 ? 10.767 2.612 -12.558 1.00 97.25 211 VAL A C 1
ATOM 1707 O O . VAL A 1 211 ? 11.076 3.770 -12.837 1.00 97.25 211 VAL A O 1
ATOM 1710 N N . TYR A 1 212 ? 9.546 2.119 -12.739 1.00 96.69 212 TYR A N 1
ATOM 1711 C CA . TYR A 1 212 ? 8.376 2.930 -13.043 1.00 96.69 212 TYR A CA 1
ATOM 1712 C C . TYR A 1 212 ? 7.664 3.280 -11.739 1.00 96.69 212 TYR A C 1
ATOM 1714 O O . TYR A 1 212 ? 7.469 2.412 -10.886 1.00 96.69 212 TYR A O 1
ATOM 1722 N N . TYR A 1 213 ? 7.280 4.540 -11.580 1.00 96.75 213 TYR A N 1
ATOM 1723 C CA . TYR A 1 213 ? 6.525 4.997 -10.424 1.00 96.75 213 TYR A CA 1
ATOM 1724 C C . TYR A 1 213 ? 5.118 5.390 -10.859 1.00 96.75 213 TYR A C 1
ATOM 1726 O O . TYR A 1 213 ? 4.946 6.412 -11.515 1.00 96.75 213 TYR A O 1
ATOM 1734 N N . LEU A 1 214 ? 4.131 4.576 -10.486 1.00 97.50 214 LEU A N 1
ATOM 1735 C CA . LEU A 1 214 ? 2.729 4.956 -10.600 1.00 97.50 214 LEU A CA 1
ATOM 1736 C C . LEU A 1 214 ? 2.392 5.851 -9.407 1.00 97.50 214 LEU A C 1
ATOM 1738 O O . LEU A 1 214 ? 2.428 5.397 -8.259 1.00 97.50 214 LEU A O 1
ATOM 1742 N N . ASN A 1 215 ? 2.096 7.112 -9.699 1.00 95.88 215 ASN A N 1
ATOM 1743 C CA . ASN A 1 215 ? 1.664 8.118 -8.742 1.00 95.88 215 ASN A CA 1
ATOM 1744 C C . ASN A 1 215 ? 0.235 8.547 -9.093 1.00 95.88 215 ASN A C 1
ATOM 1746 O O . ASN A 1 215 ? 0.035 9.134 -10.152 1.00 95.88 215 ASN A O 1
ATOM 1750 N N . LEU A 1 216 ? -0.726 8.270 -8.211 1.00 96.56 216 LEU A N 1
ATOM 1751 C CA . LEU A 1 216 ? -2.136 8.610 -8.432 1.00 96.56 216 LEU A CA 1
ATOM 1752 C C . LEU A 1 216 ? -2.490 10.050 -8.000 1.00 96.56 216 LEU A C 1
ATOM 1754 O O . LEU A 1 216 ? -3.632 10.466 -8.146 1.00 96.56 216 LEU A O 1
ATOM 1758 N N . THR A 1 217 ? -1.515 10.827 -7.514 1.00 94.19 217 THR A N 1
ATOM 1759 C CA . THR A 1 217 ? -1.600 12.293 -7.346 1.00 94.19 217 THR A CA 1
ATOM 1760 C C . THR A 1 217 ? -0.402 12.956 -8.039 1.00 94.19 217 THR A C 1
ATOM 1762 O O . THR A 1 217 ? 0.589 13.315 -7.382 1.00 94.19 217 THR A O 1
ATOM 1765 N N . PRO A 1 218 ? -0.411 13.040 -9.381 1.00 90.38 218 PRO A N 1
ATOM 1766 C CA . PRO A 1 218 ? 0.726 13.520 -10.165 1.00 90.38 218 PRO A CA 1
ATOM 1767 C C . PRO A 1 218 ? 1.071 14.997 -9.923 1.00 90.38 218 PRO A C 1
ATOM 1769 O O . PRO A 1 218 ? 2.161 15.428 -10.292 1.00 90.38 218 PRO A O 1
ATOM 1772 N N . GLU A 1 219 ? 0.192 15.770 -9.281 1.00 90.44 219 GLU A N 1
ATOM 1773 C CA . GLU A 1 219 ? 0.458 17.146 -8.855 1.00 90.44 219 GLU A CA 1
ATOM 1774 C C . GLU A 1 219 ? 1.547 17.255 -7.770 1.00 90.44 219 GLU A C 1
ATOM 1776 O O . GLU A 1 219 ? 2.107 18.332 -7.559 1.00 90.44 219 GLU A O 1
ATOM 1781 N N . TYR A 1 220 ? 1.883 16.142 -7.110 1.00 88.75 220 TYR A N 1
ATOM 1782 C CA . TYR A 1 220 ? 2.960 16.046 -6.129 1.00 88.75 220 TYR A CA 1
ATOM 1783 C C . TYR A 1 220 ? 4.084 15.122 -6.612 1.00 88.75 220 TYR A C 1
ATOM 1785 O O . TYR A 1 220 ? 3.867 14.152 -7.333 1.00 88.75 220 TYR A O 1
ATOM 1793 N N . GLU A 1 221 ? 5.312 15.365 -6.143 1.00 88.62 221 GLU A N 1
ATOM 1794 C CA . GLU A 1 221 ? 6.482 14.534 -6.478 1.00 88.62 221 GLU A CA 1
ATOM 1795 C C . GLU A 1 221 ? 6.357 13.075 -6.018 1.00 88.62 221 GLU A C 1
ATOM 1797 O O . GLU A 1 221 ? 6.902 12.161 -6.653 1.00 88.62 221 GLU A O 1
ATOM 1802 N N . TYR A 1 222 ? 5.650 12.879 -4.908 1.00 91.56 222 TYR A N 1
ATOM 1803 C CA . TYR A 1 222 ? 5.267 11.590 -4.356 1.00 91.56 222 TYR A CA 1
ATOM 1804 C C . TYR A 1 222 ? 3.764 11.575 -4.113 1.00 91.56 222 TYR A C 1
ATOM 1806 O O . TYR A 1 222 ? 3.191 12.595 -3.735 1.00 91.56 222 TYR A O 1
ATOM 1814 N N . ALA A 1 223 ? 3.176 10.393 -4.253 1.00 93.50 223 ALA A N 1
ATOM 1815 C CA . ALA A 1 223 ? 1.772 10.144 -4.021 1.00 93.50 223 ALA A CA 1
ATOM 1816 C C . ALA A 1 223 ? 1.338 10.593 -2.631 1.00 93.50 223 ALA A C 1
ATOM 1818 O O . ALA A 1 223 ? 1.965 10.264 -1.614 1.00 93.50 223 ALA A O 1
ATOM 1819 N N . LEU A 1 224 ? 0.243 11.342 -2.620 1.00 91.50 224 LEU A N 1
ATOM 1820 C CA . LEU A 1 224 ? -0.441 11.800 -1.439 1.00 91.50 224 LEU A CA 1
ATOM 1821 C C . LEU A 1 224 ? -1.731 10.991 -1.282 1.00 91.50 224 LEU A C 1
ATOM 1823 O O . LEU A 1 224 ? -2.694 11.235 -2.002 1.00 91.50 224 LEU A O 1
ATOM 1827 N N . PRO A 1 225 ? -1.771 10.023 -0.353 1.00 93.25 225 PRO A N 1
ATOM 1828 C CA . PRO A 1 225 ? -2.975 9.245 -0.141 1.00 93.25 225 PRO A CA 1
ATOM 1829 C C . PRO A 1 225 ? -4.139 10.098 0.384 1.00 93.25 225 PRO A C 1
ATOM 1831 O O . PRO A 1 225 ? -3.926 10.864 1.327 1.00 93.25 225 PRO A O 1
ATOM 1834 N N . PRO A 1 226 ? -5.376 9.907 -0.116 1.00 92.19 226 PRO A N 1
ATOM 1835 C CA . PRO A 1 226 ? -6.548 10.645 0.362 1.00 92.19 226 PRO A CA 1
ATOM 1836 C C . PRO A 1 226 ? -6.779 10.512 1.875 1.00 92.19 226 PRO A C 1
ATOM 1838 O O . PRO A 1 226 ? -7.099 11.487 2.546 1.00 92.19 226 PRO A O 1
ATOM 1841 N N . TRP A 1 227 ? -6.518 9.333 2.451 1.00 92.62 227 TRP A N 1
ATOM 1842 C CA . TRP A 1 227 ? -6.631 9.075 3.896 1.00 92.62 227 TRP A CA 1
ATOM 1843 C C . TRP A 1 227 ? -5.588 9.771 4.770 1.00 92.62 227 TRP A C 1
ATOM 1845 O O . TRP A 1 227 ? -5.686 9.685 5.994 1.00 92.62 227 TRP A O 1
ATOM 1855 N N . ASP A 1 228 ? -4.623 10.490 4.197 1.00 91.25 228 ASP A N 1
ATOM 1856 C CA . ASP A 1 228 ? -3.728 11.341 4.981 1.00 91.25 228 ASP A CA 1
ATOM 1857 C C . ASP A 1 228 ? -4.490 12.387 5.807 1.00 91.25 228 ASP A C 1
ATOM 1859 O O . ASP A 1 228 ? -4.128 12.659 6.950 1.00 91.25 228 ASP A O 1
ATOM 1863 N N . VAL A 1 229 ? -5.607 12.910 5.289 1.00 91.19 229 VAL A N 1
ATOM 1864 C CA . VAL A 1 229 ? -6.429 13.886 6.024 1.00 91.19 229 VAL A CA 1
ATOM 1865 C C . VAL A 1 229 ? -7.043 13.290 7.297 1.00 91.19 229 VAL A C 1
ATOM 1867 O O . VAL A 1 229 ? -7.288 14.008 8.263 1.00 91.19 229 VAL A O 1
ATOM 1870 N N . ALA A 1 230 ? -7.233 11.967 7.327 1.00 93.62 230 ALA A N 1
ATOM 1871 C CA . ALA A 1 230 ? -7.731 11.217 8.475 1.00 93.62 230 ALA A CA 1
ATOM 1872 C C . ALA A 1 230 ? -6.597 10.698 9.381 1.00 93.62 230 ALA A C 1
ATOM 1874 O O . ALA A 1 230 ? -6.845 9.862 10.251 1.00 93.62 230 ALA A O 1
ATOM 1875 N N . TYR A 1 231 ? -5.349 11.166 9.217 1.00 92.94 231 TYR A N 1
ATOM 1876 C CA . TYR A 1 231 ? -4.206 10.714 10.021 1.00 92.94 231 TYR A CA 1
ATOM 1877 C C . TYR A 1 231 ? -4.467 10.816 11.527 1.00 92.94 231 TYR A C 1
ATOM 1879 O O . TYR A 1 231 ? -4.293 9.844 12.265 1.00 92.94 231 TYR A O 1
ATOM 1887 N N . ASN A 1 232 ? -4.923 11.985 11.980 1.00 92.38 232 ASN A N 1
ATOM 1888 C CA . ASN A 1 232 ? -5.199 12.230 13.394 1.00 92.38 232 ASN A CA 1
ATOM 1889 C C . ASN A 1 232 ? -6.375 11.390 13.905 1.00 92.38 232 ASN A C 1
ATOM 1891 O O . ASN A 1 232 ? -6.381 11.012 15.076 1.00 92.38 232 ASN A O 1
ATOM 1895 N N . ASP A 1 233 ? -7.336 11.062 13.042 1.00 95.38 233 ASP A N 1
ATOM 1896 C CA . ASP A 1 233 ? -8.460 10.199 13.398 1.00 95.38 233 ASP A CA 1
ATOM 1897 C C . ASP A 1 233 ? -7.994 8.748 13.587 1.00 95.38 233 ASP A C 1
ATOM 1899 O O . ASP A 1 233 ? -8.332 8.105 14.585 1.00 95.38 233 ASP A O 1
ATOM 1903 N N . MET A 1 234 ? -7.137 8.253 12.687 1.00 95.25 234 MET A N 1
ATOM 1904 C CA . MET A 1 234 ? -6.513 6.932 12.807 1.00 95.25 234 MET A CA 1
ATOM 1905 C C . MET A 1 234 ? -5.629 6.830 14.063 1.00 95.25 234 MET A C 1
ATOM 1907 O O . MET A 1 234 ? -5.704 5.841 14.797 1.00 95.25 234 MET A O 1
ATOM 1911 N N . ASP A 1 235 ? -4.823 7.857 14.355 1.00 93.88 235 ASP A N 1
ATOM 1912 C CA . ASP A 1 235 ? -4.010 7.906 15.578 1.00 93.88 235 ASP A CA 1
ATOM 1913 C C . ASP A 1 235 ? -4.886 7.988 16.839 1.00 93.88 235 ASP A C 1
ATOM 1915 O O . ASP A 1 235 ? -4.636 7.292 17.825 1.00 93.88 235 ASP A O 1
ATOM 1919 N N . SER A 1 236 ? -5.966 8.774 16.804 1.00 94.12 236 SER A N 1
ATOM 1920 C CA . SER A 1 236 ? -6.923 8.873 17.912 1.00 94.12 236 SER A CA 1
ATOM 1921 C C . SER A 1 236 ? -7.582 7.529 18.211 1.00 94.12 236 SER A C 1
ATOM 1923 O O . SER A 1 236 ? -7.665 7.141 19.377 1.00 94.12 236 SER A O 1
ATOM 1925 N N . GLU A 1 237 ? -7.983 6.772 17.185 1.00 94.56 237 GLU A N 1
ATOM 1926 C CA . GLU A 1 237 ? -8.532 5.423 17.359 1.00 94.56 237 GLU A CA 1
ATOM 1927 C C . GLU A 1 237 ? -7.526 4.489 18.057 1.00 94.56 237 GLU A C 1
ATOM 1929 O O . GLU A 1 237 ? -7.869 3.806 19.030 1.00 94.56 237 GLU A O 1
ATOM 1934 N N . ALA A 1 238 ? -6.261 4.511 17.628 1.00 93.62 238 ALA A N 1
ATOM 1935 C CA . ALA A 1 238 ? -5.199 3.712 18.237 1.00 93.62 238 ALA A CA 1
ATOM 1936 C C . ALA A 1 238 ? -4.928 4.110 19.703 1.00 93.62 238 ALA A C 1
ATOM 1938 O O . ALA A 1 238 ? -4.729 3.252 20.575 1.00 93.62 238 ALA A O 1
ATOM 1939 N N . ARG A 1 239 ? -4.956 5.412 20.011 1.00 90.75 239 ARG A N 1
ATOM 1940 C CA . ARG A 1 239 ? -4.779 5.926 21.378 1.00 90.75 239 ARG A CA 1
ATOM 1941 C C . ARG A 1 239 ? -5.941 5.581 22.288 1.00 90.75 239 ARG A C 1
ATOM 1943 O O . ARG A 1 239 ? -5.693 5.206 23.431 1.00 90.75 239 ARG A O 1
ATOM 1950 N N . ILE A 1 240 ? -7.176 5.654 21.797 1.00 92.25 240 ILE A N 1
ATOM 1951 C CA . ILE A 1 240 ? -8.360 5.219 22.546 1.00 92.25 240 ILE A CA 1
ATOM 1952 C C . ILE A 1 240 ? -8.234 3.731 22.875 1.00 92.25 240 ILE A C 1
ATOM 1954 O O . ILE A 1 240 ? -8.405 3.348 24.030 1.00 92.25 240 ILE A O 1
ATOM 1958 N N . SER A 1 241 ? -7.838 2.895 21.909 1.00 90.31 241 SER A N 1
ATOM 1959 C CA . SER A 1 241 ? -7.604 1.467 22.165 1.00 90.31 241 SER A CA 1
ATOM 1960 C C . SER A 1 241 ? -6.516 1.235 23.220 1.00 90.31 241 SER A C 1
ATOM 1962 O O . SER A 1 241 ? -6.656 0.364 24.079 1.00 90.31 241 SER A O 1
ATOM 1964 N N . THR A 1 242 ? -5.431 2.012 23.174 1.00 89.94 242 THR A N 1
ATOM 1965 C CA . THR A 1 242 ? -4.341 1.930 24.158 1.00 89.94 242 THR A CA 1
ATOM 1966 C C . THR A 1 242 ? -4.810 2.368 25.542 1.00 89.94 242 THR A C 1
ATOM 1968 O O . THR A 1 242 ? -4.512 1.700 26.530 1.00 89.94 242 THR A O 1
ATOM 1971 N N . TYR A 1 243 ? -5.571 3.461 25.616 1.00 88.62 243 TYR A N 1
ATOM 1972 C CA . TYR A 1 243 ? -6.166 3.958 26.849 1.00 88.62 243 TYR A CA 1
ATOM 1973 C C . TYR A 1 243 ? -7.092 2.912 27.472 1.00 88.62 243 TYR A C 1
ATOM 1975 O O . TYR A 1 243 ? -6.897 2.562 28.632 1.00 88.62 243 TYR A O 1
ATOM 1983 N N . THR A 1 244 ? -8.030 2.357 26.698 1.00 86.75 244 THR A N 1
ATOM 1984 C CA . THR A 1 244 ? -8.949 1.308 27.161 1.00 86.75 244 THR A CA 1
ATOM 1985 C C . THR A 1 244 ? -8.186 0.107 27.717 1.00 86.75 244 THR A C 1
ATOM 1987 O O . THR A 1 244 ? -8.477 -0.344 28.819 1.00 86.75 244 THR A O 1
ATOM 1990 N N . ASN A 1 245 ? -7.149 -0.367 27.021 1.00 86.00 245 ASN A N 1
ATOM 1991 C CA . ASN A 1 245 ? -6.329 -1.479 27.504 1.00 86.00 245 ASN A CA 1
ATOM 1992 C C . ASN A 1 245 ? -5.579 -1.140 28.808 1.00 86.00 245 ASN A C 1
ATOM 1994 O O . ASN A 1 245 ? -5.533 -1.950 29.729 1.00 86.00 245 ASN A O 1
ATOM 1998 N N . LEU A 1 246 ? -4.992 0.057 28.911 1.00 81.69 246 LEU A N 1
ATOM 1999 C CA . LEU A 1 246 ? -4.273 0.481 30.116 1.00 81.69 246 LEU A CA 1
ATOM 2000 C C . LEU A 1 246 ? -5.208 0.638 31.316 1.00 81.69 246 LEU A C 1
ATOM 2002 O O . LEU A 1 246 ? -4.868 0.175 32.400 1.00 81.69 246 LEU A O 1
ATOM 2006 N N . GLN A 1 247 ? -6.374 1.255 31.128 1.00 80.69 247 GLN A N 1
ATOM 2007 C CA . GLN A 1 247 ? -7.357 1.422 32.196 1.00 80.69 247 GLN A CA 1
ATOM 2008 C C . GLN A 1 247 ? -7.997 0.093 32.596 1.00 80.69 247 GLN A C 1
ATOM 2010 O O . GLN A 1 247 ? -8.167 -0.158 33.781 1.00 80.69 247 GLN A O 1
ATOM 2015 N N . SER A 1 248 ? -8.264 -0.803 31.646 1.00 79.44 248 SER A N 1
ATOM 2016 C CA . SER A 1 248 ? -8.774 -2.140 31.962 1.00 79.44 248 SER A CA 1
ATOM 2017 C C . SER A 1 248 ? -7.775 -2.984 32.763 1.00 79.44 248 SER A C 1
ATOM 2019 O O . SER A 1 248 ? -8.202 -3.830 33.541 1.00 79.44 248 SER A O 1
ATOM 2021 N N . ARG A 1 249 ? -6.462 -2.787 32.572 1.00 73.56 249 ARG A N 1
ATOM 2022 C CA . ARG A 1 249 ? -5.415 -3.576 33.246 1.00 73.56 249 ARG A CA 1
ATOM 2023 C C . ARG A 1 249 ? -4.924 -2.972 34.557 1.00 73.56 249 ARG A C 1
ATOM 2025 O O . ARG A 1 249 ? -4.648 -3.707 35.496 1.00 73.56 249 ARG A O 1
ATOM 2032 N N . ASN A 1 250 ? -4.740 -1.656 34.573 1.00 74.88 250 ASN A N 1
ATOM 2033 C CA . ASN A 1 250 ? -4.060 -0.934 35.650 1.00 74.88 250 ASN A CA 1
ATOM 2034 C C . ASN A 1 250 ? -4.943 0.148 36.281 1.00 74.88 250 ASN A C 1
ATOM 2036 O O . ASN A 1 250 ? -4.519 0.790 37.240 1.00 74.88 250 ASN A O 1
ATOM 2040 N N . GLY A 1 251 ? -6.108 0.429 35.694 1.00 65.94 251 GLY A N 1
ATOM 2041 C CA . GLY A 1 251 ? -7.023 1.437 36.206 1.00 65.94 251 GLY A CA 1
ATOM 2042 C C . GLY A 1 251 ? -7.627 0.999 37.532 1.00 65.94 251 GLY A C 1
ATOM 2043 O O . GLY A 1 251 ? -7.708 -0.190 37.843 1.00 65.94 251 GLY A O 1
ATOM 2044 N N . TRP A 1 252 ? -8.057 1.980 38.321 1.00 66.12 252 TRP A N 1
ATOM 2045 C CA . TRP A 1 252 ? -8.765 1.709 39.563 1.00 66.12 252 TRP A CA 1
ATOM 2046 C C . TRP A 1 252 ? -10.117 1.066 39.239 1.00 66.12 252 TRP A C 1
ATOM 2048 O O . TRP A 1 252 ? -11.066 1.746 38.832 1.00 66.12 252 TRP A O 1
ATOM 2058 N N . LEU A 1 253 ? -10.184 -0.256 39.393 1.00 65.94 253 LEU A N 1
ATOM 2059 C CA . LEU A 1 253 ? -11.434 -1.002 39.421 1.00 65.94 253 LEU A CA 1
ATOM 2060 C C . LEU A 1 253 ? -12.164 -0.560 40.690 1.00 65.94 253 LEU A C 1
ATOM 2062 O O . LEU A 1 253 ? -11.544 -0.485 41.748 1.00 65.94 253 LEU A O 1
ATOM 2066 N N . GLY A 1 254 ? -13.423 -0.137 40.560 1.00 63.47 254 GLY A N 1
ATOM 2067 C CA . GLY A 1 254 ? -14.160 0.490 41.659 1.00 63.47 254 GLY A CA 1
ATOM 2068 C C . GLY A 1 254 ? -14.049 -0.334 42.941 1.00 63.47 254 GLY A C 1
ATOM 2069 O O . GLY A 1 254 ? -14.287 -1.537 42.916 1.00 63.47 254 GLY A O 1
ATOM 2070 N N . LYS A 1 255 ? -13.657 0.307 44.044 1.00 64.75 255 LYS A N 1
ATOM 2071 C CA . LYS A 1 255 ? -13.466 -0.359 45.339 1.00 64.75 255 LYS A CA 1
ATOM 2072 C C . LYS A 1 255 ? -14.486 0.150 46.333 1.00 64.75 255 LYS A C 1
ATOM 2074 O O . LYS A 1 255 ? -14.847 1.330 46.321 1.00 64.75 255 LYS A O 1
ATOM 2079 N N . THR A 1 256 ? -14.916 -0.742 47.213 1.00 64.62 256 THR A N 1
ATOM 2080 C CA . THR A 1 256 ? -15.707 -0.355 48.378 1.00 64.62 256 THR A CA 1
ATOM 2081 C C . THR A 1 256 ? -14.736 -0.109 49.524 1.00 64.62 256 THR A C 1
ATOM 2083 O O . THR A 1 256 ? -14.063 -1.032 49.983 1.00 64.62 256 THR A O 1
ATOM 2086 N N . ILE A 1 257 ? -14.615 1.149 49.943 1.00 67.12 257 ILE A N 1
ATOM 2087 C CA . ILE A 1 257 ? -13.803 1.536 51.094 1.00 67.12 257 ILE A CA 1
ATOM 2088 C C . ILE A 1 257 ? -14.702 1.504 52.320 1.00 67.12 257 ILE A C 1
ATOM 2090 O O . ILE A 1 257 ? -15.750 2.149 52.343 1.00 67.12 257 ILE A O 1
ATOM 2094 N N . ILE A 1 258 ? -14.278 0.761 53.336 1.00 68.88 258 ILE A N 1
ATOM 2095 C CA . ILE A 1 258 ? -14.955 0.706 54.627 1.00 68.88 258 ILE A CA 1
ATOM 2096 C C . ILE A 1 258 ? -14.046 1.389 55.641 1.00 68.88 258 ILE A C 1
ATOM 2098 O O . ILE A 1 258 ? -12.931 0.932 55.890 1.00 68.88 258 ILE A O 1
ATOM 2102 N N . LYS A 1 259 ? -14.509 2.502 56.205 1.00 69.19 259 LYS A N 1
ATOM 2103 C CA . LYS A 1 259 ? -13.831 3.180 57.311 1.00 69.19 259 LYS A CA 1
ATOM 2104 C C . LYS A 1 259 ? -14.438 2.668 58.608 1.00 69.19 259 LYS A C 1
ATOM 2106 O O . LYS A 1 259 ? -15.651 2.790 58.802 1.00 69.19 259 LYS A O 1
ATOM 2111 N N . LYS A 1 260 ? -13.602 2.089 59.467 1.00 68.12 260 LYS A N 1
ATOM 2112 C CA . LYS A 1 260 ? -13.984 1.610 60.798 1.00 68.12 260 LYS A CA 1
ATOM 2113 C C . LYS A 1 260 ? -13.136 2.340 61.836 1.00 68.12 260 LYS A C 1
ATOM 2115 O O . LYS A 1 260 ? -11.934 2.506 61.652 1.00 68.12 260 LYS A O 1
ATOM 2120 N N . PHE A 1 261 ? -13.762 2.776 62.919 1.00 64.12 261 PHE A N 1
ATOM 2121 C CA . PHE A 1 261 ? -13.056 3.304 64.083 1.00 64.12 261 PHE A CA 1
ATOM 2122 C C . PHE A 1 261 ? -13.099 2.238 65.187 1.00 64.12 261 PHE A C 1
ATOM 2124 O O . PHE A 1 261 ? -14.186 1.902 65.657 1.00 64.12 261 PHE A O 1
ATOM 2131 N N . SER A 1 262 ? -11.952 1.660 65.559 1.00 64.25 262 SER A N 1
ATOM 2132 C CA . SER A 1 262 ? -11.845 0.740 66.704 1.00 64.25 262 SER A CA 1
ATOM 2133 C C . SER A 1 262 ? -10.442 0.727 67.299 1.00 64.25 262 SER A C 1
ATOM 2135 O O . SER A 1 262 ? -9.461 0.771 66.562 1.00 64.25 262 SER A O 1
ATOM 2137 N N . ASP A 1 263 ? -10.370 0.589 68.623 1.00 61.28 263 ASP A N 1
ATOM 2138 C CA . ASP A 1 263 ? -9.109 0.520 69.375 1.00 61.28 263 ASP A CA 1
ATOM 2139 C C . ASP A 1 263 ? -8.681 -0.928 69.714 1.00 61.28 263 ASP A C 1
ATOM 2141 O O . ASP A 1 263 ? -7.643 -1.130 70.340 1.00 61.28 263 ASP A O 1
ATOM 2145 N N . ASP A 1 264 ? -9.462 -1.936 69.298 1.00 66.94 264 ASP A N 1
ATOM 2146 C CA . ASP A 1 264 ? -9.215 -3.362 69.562 1.00 66.94 264 ASP A CA 1
ATOM 2147 C C . ASP A 1 264 ? -8.756 -4.115 68.294 1.00 66.94 264 ASP A C 1
ATOM 2149 O O . ASP A 1 264 ? -9.480 -4.213 67.293 1.00 66.94 264 ASP A O 1
ATOM 2153 N N . GLU A 1 265 ? -7.537 -4.662 68.329 1.00 66.81 265 GLU A N 1
ATOM 2154 C CA . GLU A 1 265 ? -6.938 -5.423 67.225 1.00 66.81 265 GLU A CA 1
ATOM 2155 C C . GLU A 1 265 ? -7.632 -6.779 66.973 1.00 66.81 265 GLU A C 1
ATOM 2157 O O . GLU A 1 265 ? -7.731 -7.206 65.815 1.00 66.81 265 GLU A O 1
ATOM 2162 N N . GLU A 1 266 ? -8.149 -7.457 68.008 1.00 66.94 266 GLU A N 1
ATOM 2163 C CA . GLU A 1 266 ? -8.822 -8.758 67.852 1.00 66.94 266 GLU A CA 1
ATOM 2164 C C . GLU A 1 266 ? -10.180 -8.587 67.165 1.00 66.94 266 GLU A C 1
ATOM 2166 O O . GLU A 1 266 ? -10.472 -9.263 66.170 1.00 66.94 266 GLU A O 1
ATOM 2171 N N . GLU A 1 267 ? -10.964 -7.606 67.612 1.00 67.00 267 GLU A N 1
ATOM 2172 C CA . GLU A 1 267 ? -12.273 -7.280 67.037 1.00 67.00 267 GLU A CA 1
ATOM 2173 C C . GLU A 1 267 ? -12.149 -6.782 65.581 1.00 67.00 267 GLU A C 1
ATOM 2175 O O . GLU A 1 267 ? -13.015 -7.011 64.728 1.00 67.00 267 GLU A O 1
ATOM 2180 N N . THR A 1 268 ? -11.033 -6.129 65.249 1.00 66.50 268 THR A N 1
ATOM 2181 C CA . THR A 1 268 ? -10.698 -5.702 63.881 1.00 66.50 268 THR A CA 1
ATOM 2182 C C . THR A 1 268 ? -10.409 -6.895 62.967 1.00 66.50 268 THR A C 1
ATOM 2184 O O . THR A 1 268 ? -10.898 -6.958 61.834 1.00 66.50 268 THR A O 1
ATOM 2187 N N . SER A 1 269 ? -9.671 -7.890 63.463 1.00 69.25 269 SER A N 1
ATOM 2188 C CA . SER A 1 269 ? -9.347 -9.113 62.720 1.00 69.25 269 SER A CA 1
ATOM 2189 C C . SER A 1 269 ? -10.581 -9.984 62.453 1.00 69.25 269 SER A C 1
ATOM 2191 O O . SER A 1 269 ? -10.767 -10.468 61.330 1.00 69.25 269 SER A O 1
ATOM 2193 N N . GLU A 1 270 ? -11.460 -10.155 63.446 1.00 69.44 270 GLU A N 1
ATOM 2194 C CA . GLU A 1 270 ? -12.715 -10.906 63.293 1.00 69.44 270 GLU A CA 1
ATOM 2195 C C . GLU A 1 270 ? -13.697 -10.220 62.344 1.00 69.44 270 GLU A C 1
ATOM 2197 O O . GLU A 1 270 ? -14.295 -10.878 61.484 1.00 69.44 270 GLU A O 1
ATOM 2202 N N . PHE A 1 271 ? -13.813 -8.894 62.435 1.00 68.69 271 PHE A N 1
ATOM 2203 C CA . PHE A 1 271 ? -14.626 -8.107 61.516 1.00 68.69 271 PHE A CA 1
ATOM 2204 C C . PHE A 1 271 ? -14.129 -8.251 60.074 1.00 68.69 271 PHE A C 1
ATOM 2206 O O . PHE A 1 271 ? -14.908 -8.617 59.194 1.00 68.69 271 PHE A O 1
ATOM 2213 N N . ASN A 1 272 ? -12.822 -8.085 59.835 1.00 69.88 272 ASN A N 1
ATOM 2214 C CA . ASN A 1 272 ? -12.211 -8.247 58.513 1.00 69.88 272 ASN A CA 1
ATOM 2215 C C . ASN A 1 272 ? -12.414 -9.658 57.934 1.00 69.88 272 ASN A C 1
ATOM 2217 O O . ASN A 1 272 ? -12.682 -9.804 56.739 1.00 69.88 272 ASN A O 1
ATOM 2221 N N . LYS A 1 273 ? -12.329 -10.709 58.763 1.00 69.56 273 LYS A N 1
ATOM 2222 C CA . LYS A 1 273 ? -12.623 -12.092 58.345 1.00 69.56 273 LYS A CA 1
ATOM 2223 C C . LYS A 1 273 ? -14.098 -12.291 58.002 1.00 69.56 273 LYS A C 1
ATOM 2225 O O . LYS A 1 273 ? -14.397 -12.888 56.971 1.00 69.56 273 LYS A O 1
ATOM 2230 N N . THR A 1 274 ? -15.004 -11.771 58.825 1.00 66.44 274 THR A N 1
ATOM 2231 C CA . THR A 1 274 ? -16.458 -11.871 58.623 1.00 66.44 274 THR A CA 1
ATOM 2232 C C . THR A 1 274 ? -16.892 -11.139 57.355 1.00 66.44 274 THR A C 1
ATOM 2234 O O . THR A 1 274 ? -17.700 -11.649 56.582 1.00 66.44 274 THR A O 1
ATOM 2237 N N . LEU A 1 275 ? -16.303 -9.975 57.080 1.00 67.00 275 LEU A N 1
ATOM 2238 C CA . LEU A 1 275 ? -16.577 -9.189 55.879 1.00 67.00 275 LEU A CA 1
ATOM 2239 C C . LEU A 1 275 ? -16.080 -9.891 54.609 1.00 67.00 275 LEU A C 1
ATOM 2241 O O . LEU A 1 275 ? -16.828 -10.012 53.639 1.00 67.00 275 LEU A O 1
ATOM 2245 N N . LYS A 1 276 ? -14.860 -10.444 54.643 1.00 67.19 276 LYS A N 1
ATOM 2246 C CA . LYS A 1 276 ? -14.314 -11.256 53.543 1.00 67.19 276 LYS A CA 1
ATOM 2247 C C . LYS A 1 276 ? -15.107 -12.546 53.312 1.00 67.19 276 LYS A C 1
ATOM 2249 O O . LYS A 1 276 ? -15.279 -12.945 52.165 1.00 67.19 276 LYS A O 1
ATOM 2254 N N . ALA A 1 277 ? -15.621 -13.176 54.370 1.00 63.53 277 ALA A N 1
ATOM 2255 C CA . ALA A 1 277 ? -16.451 -14.377 54.268 1.00 63.53 277 ALA A CA 1
ATOM 2256 C C . ALA A 1 277 ? -17.844 -14.082 53.684 1.00 63.53 277 ALA A C 1
ATOM 2258 O O . ALA A 1 277 ? -18.338 -14.850 52.861 1.00 63.53 277 ALA A O 1
ATOM 2259 N N . ASN A 1 278 ? -18.456 -12.957 54.064 1.00 60.41 278 ASN A N 1
ATOM 2260 C CA . ASN A 1 278 ? -19.799 -12.583 53.615 1.00 60.41 278 ASN A CA 1
ATOM 2261 C C . ASN A 1 278 ? -19.847 -12.013 52.190 1.00 60.41 278 ASN A C 1
ATOM 2263 O O . ASN A 1 278 ? -20.897 -12.075 51.556 1.00 60.41 278 ASN A O 1
ATOM 2267 N N . MET A 1 279 ? -18.742 -11.474 51.664 1.00 60.72 279 MET A N 1
ATOM 2268 C CA . MET A 1 279 ? -18.694 -10.939 50.293 1.00 60.72 279 MET A CA 1
ATOM 2269 C C . MET A 1 279 ? -18.307 -11.979 49.226 1.00 60.72 279 MET A C 1
ATOM 2271 O O . MET A 1 279 ? -18.380 -11.686 48.033 1.00 60.72 279 MET A O 1
ATOM 2275 N N . GLY A 1 280 ? -18.003 -13.215 49.639 1.00 51.78 280 GLY A N 1
ATOM 2276 C CA . GLY A 1 280 ? -17.656 -14.326 48.752 1.00 51.78 280 GLY A CA 1
ATOM 2277 C C . GLY A 1 280 ? -16.173 -14.344 48.365 1.00 51.78 280 GLY A C 1
ATOM 2278 O O . GLY A 1 280 ? -15.521 -13.306 48.261 1.00 51.78 280 GLY A O 1
ATOM 2279 N N . SER A 1 281 ? -15.636 -15.544 48.130 1.00 52.56 281 SER A N 1
ATOM 2280 C CA . SER A 1 281 ? -14.206 -15.792 47.871 1.00 52.56 281 SER A CA 1
ATOM 2281 C C . SER A 1 281 ? -13.659 -15.137 46.600 1.00 52.56 281 SER A C 1
ATOM 2283 O O . SER A 1 281 ? -12.448 -15.029 46.457 1.00 52.56 281 SER A O 1
ATOM 2285 N N . GLU A 1 282 ? -14.530 -14.714 45.681 1.00 51.25 282 GLU A N 1
ATOM 2286 C CA . GLU A 1 282 ? -14.138 -14.054 44.429 1.00 51.25 282 GLU A CA 1
ATOM 2287 C C . GLU A 1 282 ? -14.089 -12.516 44.535 1.00 51.25 282 GLU A C 1
ATOM 2289 O O . GLU A 1 282 ? -13.420 -11.891 43.722 1.00 51.25 282 GLU A O 1
ATOM 2294 N N . ASN A 1 283 ? -14.720 -11.899 45.548 1.00 51.28 283 ASN A N 1
ATOM 2295 C CA . ASN A 1 283 ? -14.792 -10.432 45.715 1.00 51.28 283 ASN A CA 1
ATOM 2296 C C . ASN A 1 283 ? -14.024 -9.906 46.946 1.00 51.28 283 ASN A C 1
ATOM 2298 O O . ASN A 1 283 ? -14.074 -8.713 47.252 1.00 51.28 283 ASN A O 1
ATOM 2302 N N . SER A 1 284 ? -13.320 -10.769 47.688 1.00 51.56 284 SER A N 1
ATOM 2303 C CA . SER A 1 284 ? -12.629 -10.377 48.928 1.00 51.56 284 SER A CA 1
ATOM 2304 C C . SER A 1 284 ? -11.431 -9.439 48.720 1.00 51.56 284 SER A C 1
ATOM 2306 O O . SER A 1 284 ? -10.992 -8.806 49.681 1.00 51.56 284 SER A O 1
ATOM 2308 N N . ASP A 1 285 ? -10.915 -9.338 47.490 1.00 53.72 285 ASP A N 1
ATOM 2309 C CA . ASP A 1 285 ? -9.776 -8.483 47.108 1.00 53.72 285 ASP A CA 1
ATOM 2310 C C . ASP A 1 285 ? -10.185 -7.030 46.752 1.00 53.72 285 ASP A C 1
ATOM 2312 O O . ASP A 1 285 ? -9.332 -6.155 46.552 1.00 53.72 285 ASP A O 1
ATOM 2316 N N . ASP A 1 286 ? -11.491 -6.730 46.715 1.00 54.00 286 ASP A N 1
ATOM 2317 C CA . ASP A 1 286 ? -12.032 -5.414 46.326 1.00 54.00 286 ASP A CA 1
ATOM 2318 C C . ASP A 1 286 ? -12.450 -4.503 47.485 1.00 54.00 286 ASP A C 1
ATOM 2320 O O . ASP A 1 286 ? -12.965 -3.397 47.275 1.00 54.00 286 ASP A O 1
ATOM 2324 N N . ILE A 1 287 ? -12.153 -4.926 48.713 1.00 59.47 287 ILE A N 1
ATOM 2325 C CA . ILE A 1 287 ? -12.481 -4.194 49.934 1.00 59.47 287 ILE A CA 1
ATOM 2326 C C . ILE A 1 287 ? -11.195 -3.639 50.542 1.00 59.47 287 ILE A C 1
ATOM 2328 O O . ILE A 1 287 ? -10.283 -4.390 50.890 1.00 59.47 287 ILE A O 1
ATOM 2332 N N . LEU A 1 288 ? -11.141 -2.318 50.704 1.00 63.28 288 LEU A N 1
ATOM 2333 C CA . LEU A 1 288 ? -10.097 -1.651 51.478 1.00 63.28 288 LEU A CA 1
ATOM 2334 C C . LEU A 1 288 ? -10.700 -1.220 52.813 1.00 63.28 288 LEU A C 1
ATOM 2336 O O . LEU A 1 288 ? -11.561 -0.340 52.845 1.00 63.28 288 LEU A O 1
ATOM 2340 N N . VAL A 1 289 ? -10.251 -1.846 53.898 1.00 66.38 289 VAL A N 1
ATOM 2341 C CA . VAL A 1 289 ? -10.621 -1.441 55.258 1.00 66.38 289 VAL A CA 1
ATOM 2342 C C . VAL A 1 289 ? -9.533 -0.516 55.786 1.00 66.38 289 VAL A C 1
ATOM 2344 O O . VAL A 1 289 ? -8.350 -0.847 55.699 1.00 66.38 289 VAL A O 1
ATOM 2347 N N . ILE A 1 290 ? -9.928 0.668 56.250 1.00 64.12 290 ILE A N 1
ATOM 2348 C CA . ILE A 1 290 ? -9.025 1.649 56.857 1.00 64.12 290 ILE A CA 1
ATOM 2349 C C . ILE A 1 290 ? -9.483 1.857 58.295 1.00 64.12 290 ILE A C 1
ATOM 2351 O O . ILE A 1 290 ? -10.579 2.379 58.524 1.00 64.12 290 ILE A O 1
ATOM 2355 N N . ASP A 1 291 ? -8.626 1.452 59.226 1.00 65.06 291 ASP A N 1
ATOM 2356 C CA . ASP A 1 291 ? -8.865 1.574 60.658 1.00 65.06 291 ASP A CA 1
ATOM 2357 C C . ASP A 1 291 ? -8.326 2.918 61.166 1.00 65.06 291 ASP A C 1
ATOM 2359 O O . ASP A 1 291 ? -7.196 3.312 60.859 1.00 65.06 291 ASP A O 1
ATOM 2363 N N . TYR A 1 292 ? -9.145 3.636 61.931 1.00 61.16 292 TYR A N 1
ATOM 2364 C CA . TYR A 1 292 ? -8.785 4.910 62.550 1.00 61.16 292 TYR A CA 1
ATOM 2365 C C . TYR A 1 292 ? -8.872 4.803 64.084 1.00 61.16 292 TYR A C 1
ATOM 2367 O O . TYR A 1 292 ? -9.857 4.256 64.585 1.00 61.16 292 TYR A O 1
ATOM 2375 N N . PRO A 1 293 ? -7.895 5.348 64.837 1.00 58.94 293 PRO A N 1
ATOM 2376 C CA . PRO A 1 293 ? -7.945 5.370 66.299 1.00 58.94 293 PRO A CA 1
ATOM 2377 C C . PRO A 1 293 ? -9.100 6.253 66.785 1.00 58.94 293 PRO A C 1
ATOM 2379 O O . PRO A 1 293 ? -9.351 7.326 66.221 1.00 58.94 293 PRO A O 1
ATOM 2382 N N . SER A 1 294 ? -9.827 5.793 67.804 1.00 58.66 294 SER A N 1
ATOM 2383 C CA . SER A 1 294 ? -11.064 6.436 68.239 1.00 58.66 294 SER A CA 1
ATOM 2384 C C . SER A 1 294 ? -10.790 7.571 69.235 1.00 58.66 294 SER A C 1
ATOM 2386 O O . SER A 1 294 ? -10.654 7.372 70.436 1.00 58.66 294 SER A O 1
ATOM 2388 N N . ASP A 1 295 ? -10.709 8.811 68.743 1.00 55.94 295 ASP A N 1
ATOM 2389 C CA . ASP A 1 295 ? -10.697 9.988 69.619 1.00 55.94 295 ASP A CA 1
ATOM 2390 C C . ASP A 1 295 ? -12.121 10.546 69.768 1.00 55.94 295 ASP A C 1
ATOM 2392 O O . ASP A 1 295 ? -12.611 11.338 68.963 1.00 55.94 295 ASP A O 1
ATOM 2396 N N . SER A 1 296 ? -12.754 10.160 70.878 1.00 51.03 296 SER A N 1
ATOM 2397 C CA . SER A 1 296 ? -13.878 10.821 71.562 1.00 51.03 296 SER A CA 1
ATOM 2398 C C . SER A 1 296 ? -15.319 10.707 71.010 1.00 51.03 296 SER A C 1
ATOM 2400 O O . SER A 1 296 ? -15.642 11.055 69.876 1.00 51.03 296 SER A O 1
ATOM 2402 N N . ASN A 1 297 ? -16.201 10.273 71.928 1.00 54.06 297 ASN A N 1
ATOM 2403 C CA . ASN A 1 297 ? -17.667 10.387 72.008 1.00 54.06 297 ASN A CA 1
ATOM 2404 C C . ASN A 1 297 ? -18.379 11.107 70.853 1.00 54.06 297 ASN A C 1
ATOM 2406 O O . ASN A 1 297 ? -18.603 12.320 70.904 1.00 54.06 297 ASN A O 1
ATOM 2410 N N . THR A 1 298 ? -18.873 10.344 69.880 1.00 53.28 298 THR A N 1
ATOM 2411 C CA . THR A 1 298 ? -19.919 10.836 68.979 1.00 53.28 298 THR A CA 1
ATOM 2412 C C . THR A 1 298 ? -21.036 9.802 68.832 1.00 53.28 298 THR A C 1
ATOM 2414 O O . THR A 1 298 ? -20.792 8.678 68.412 1.00 53.28 298 THR A O 1
ATOM 2417 N N . ASP A 1 299 ? -22.274 10.200 69.149 1.00 53.88 299 ASP A N 1
ATOM 2418 C CA . ASP A 1 299 ? -23.506 9.383 69.055 1.00 53.88 299 ASP A CA 1
ATOM 2419 C C . ASP A 1 299 ? -23.982 9.153 67.602 1.00 53.88 299 ASP A C 1
ATOM 2421 O O . ASP A 1 299 ? -25.133 8.802 67.343 1.00 53.88 299 ASP A O 1
ATOM 2425 N N . ASP A 1 300 ? -23.114 9.404 66.624 1.00 56.31 300 ASP A N 1
ATOM 2426 C CA . ASP A 1 300 ? -23.460 9.471 65.210 1.00 56.31 300 ASP A CA 1
ATOM 2427 C C . ASP A 1 300 ? -22.886 8.239 64.499 1.00 56.31 300 ASP A C 1
ATOM 2429 O O . ASP A 1 300 ? -21.688 8.157 64.229 1.00 56.31 300 ASP A O 1
ATOM 2433 N N . ILE A 1 301 ? -23.740 7.254 64.204 1.00 55.25 301 ILE A N 1
ATOM 2434 C CA . ILE A 1 301 ? -23.371 5.974 63.565 1.00 55.25 301 ILE A CA 1
ATOM 2435 C C . ILE A 1 301 ? -22.569 6.179 62.269 1.00 55.25 301 ILE A C 1
ATOM 2437 O O . ILE A 1 301 ? -21.654 5.408 61.981 1.00 55.25 301 ILE A O 1
ATOM 2441 N N . ASN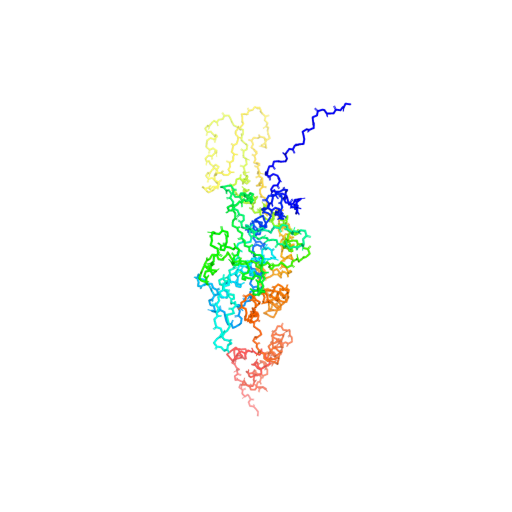 A 1 302 ? -22.843 7.259 61.530 1.00 53.81 302 ASN A N 1
ATOM 2442 C CA . ASN A 1 302 ? -22.123 7.605 60.301 1.00 53.81 302 ASN A CA 1
ATOM 2443 C C . ASN A 1 302 ? -20.652 8.007 60.537 1.00 53.81 302 ASN A C 1
ATOM 2445 O O . ASN A 1 302 ? -19.873 8.036 59.586 1.00 53.81 302 ASN A O 1
ATOM 2449 N N . LYS A 1 303 ? -20.265 8.335 61.780 1.00 58.22 303 LYS A N 1
ATOM 2450 C CA . LYS A 1 303 ? -18.876 8.617 62.181 1.00 58.22 303 LYS A CA 1
ATOM 2451 C C . LYS A 1 303 ? -18.135 7.380 62.689 1.00 58.22 303 LYS A C 1
ATOM 2453 O O . LYS A 1 303 ? -16.917 7.387 62.653 1.00 58.22 303 LYS A O 1
ATOM 2458 N N . LEU A 1 304 ? -18.843 6.336 63.127 1.00 57.09 304 LEU A N 1
ATOM 2459 C CA . LEU A 1 304 ? -18.267 5.063 63.594 1.00 57.09 304 LEU A CA 1
ATOM 2460 C C . LEU A 1 304 ? -18.003 4.084 62.442 1.00 57.09 304 LEU A C 1
ATOM 2462 O O . LEU A 1 304 ? -17.066 3.285 62.490 1.00 57.09 304 LEU A O 1
ATOM 2466 N N . PHE A 1 305 ? -18.834 4.156 61.402 1.00 59.66 305 PHE A N 1
ATOM 2467 C CA . PHE A 1 305 ? -18.789 3.263 60.255 1.00 59.66 305 PHE A CA 1
ATOM 2468 C C . PHE A 1 305 ? -19.235 4.011 58.999 1.00 59.66 305 PHE A C 1
ATOM 2470 O O . PHE A 1 305 ? -20.369 4.487 58.926 1.00 59.66 305 PHE A O 1
ATOM 2477 N N . SER A 1 306 ? -18.363 4.099 57.992 1.00 66.81 306 SER A N 1
ATOM 2478 C CA . SER A 1 306 ? -18.746 4.637 56.685 1.00 66.81 306 SER A CA 1
ATOM 2479 C C . SER A 1 306 ? -18.320 3.716 55.549 1.00 66.81 306 SER A C 1
ATOM 2481 O O . SER A 1 306 ? -17.206 3.191 55.517 1.00 66.81 306 SER A O 1
ATOM 2483 N N . VAL A 1 307 ? -19.241 3.512 54.608 1.00 65.75 307 VAL A N 1
ATOM 2484 C CA . VAL A 1 307 ? -19.002 2.756 53.379 1.00 65.75 307 VAL A CA 1
ATOM 2485 C C . VAL A 1 307 ? -19.001 3.744 52.226 1.00 65.75 307 VAL A C 1
ATOM 2487 O O . VAL A 1 307 ? -20.041 4.276 51.842 1.00 65.75 307 VAL A O 1
ATOM 2490 N N . GLU A 1 308 ? -17.823 4.000 51.673 1.00 67.75 308 GLU A N 1
ATOM 2491 C CA . GLU A 1 308 ? -17.640 4.848 50.502 1.00 67.75 308 GLU A CA 1
ATOM 2492 C C . GLU A 1 308 ? -17.349 3.959 49.295 1.00 67.75 308 GLU A C 1
ATOM 2494 O O . GLU A 1 308 ? -16.312 3.301 49.206 1.00 67.75 308 GLU A O 1
ATOM 2499 N N . GLN A 1 309 ? -18.275 3.932 48.339 1.00 64.56 309 GLN A N 1
ATOM 2500 C CA . GLN A 1 309 ? -18.032 3.284 47.056 1.00 64.56 309 GLN A CA 1
ATOM 2501 C C . GLN A 1 309 ? -17.302 4.257 46.136 1.00 64.56 309 GLN A C 1
ATOM 2503 O O . GLN A 1 309 ? -17.870 5.250 45.672 1.00 64.56 309 GLN A O 1
ATOM 2508 N N . VAL A 1 310 ? -16.039 3.962 45.847 1.00 65.19 310 VAL A N 1
ATOM 2509 C CA . VAL A 1 310 ? -15.276 4.703 44.847 1.00 65.19 310 VAL A CA 1
ATOM 2510 C C . VAL A 1 310 ? -15.602 4.097 43.492 1.00 65.19 310 VAL A C 1
ATOM 2512 O O . VAL A 1 310 ? -15.261 2.945 43.218 1.00 65.19 310 VAL A O 1
ATOM 2515 N N . LYS A 1 311 ? -16.286 4.871 42.642 1.00 64.69 311 LYS A N 1
ATOM 2516 C CA . LYS A 1 311 ? -16.594 4.451 41.270 1.00 64.69 311 LYS A CA 1
ATOM 2517 C C . LYS A 1 311 ? -15.305 4.111 40.525 1.00 64.69 311 LYS A C 1
ATOM 2519 O O . LYS A 1 311 ? -14.277 4.758 40.730 1.00 64.69 311 LYS A O 1
ATOM 2524 N N . ALA A 1 312 ? -15.379 3.112 39.648 1.00 66.06 312 ALA A N 1
ATOM 2525 C CA . ALA A 1 312 ? -14.280 2.806 38.746 1.00 66.06 312 ALA A CA 1
ATOM 2526 C C . ALA A 1 312 ? -13.897 4.067 37.960 1.00 66.06 312 ALA A C 1
ATOM 2528 O O . ALA A 1 312 ? -14.766 4.807 37.497 1.00 66.06 312 ALA A O 1
ATOM 2529 N N . GLN A 1 313 ? -12.596 4.310 37.811 1.00 65.50 313 GLN A N 1
ATOM 2530 C CA . GLN A 1 313 ? -12.105 5.444 37.021 1.00 65.50 313 GLN A CA 1
ATOM 2531 C C . GLN A 1 313 ? -12.386 5.253 35.519 1.00 65.50 313 GLN A C 1
ATOM 2533 O O . GLN A 1 313 ? -12.420 6.217 34.757 1.00 65.50 313 GLN A O 1
ATOM 2538 N N . TYR A 1 314 ? -12.584 4.003 35.099 1.00 69.69 314 TYR A N 1
ATOM 2539 C CA . TYR A 1 314 ? -12.873 3.619 33.727 1.00 69.69 314 TYR A CA 1
ATOM 2540 C C . TYR A 1 314 ? -14.382 3.624 33.448 1.00 69.69 314 TYR A C 1
ATOM 2542 O O . TYR A 1 314 ? -15.125 2.850 34.049 1.00 69.69 314 TYR A O 1
ATOM 2550 N N . ASP A 1 315 ? -14.812 4.459 32.499 1.00 73.75 315 ASP A N 1
ATOM 2551 C CA . ASP A 1 315 ? -16.128 4.371 31.860 1.00 73.75 315 ASP A CA 1
ATOM 2552 C C . ASP A 1 315 ? -15.947 3.894 30.415 1.00 73.75 315 ASP A C 1
ATOM 2554 O O . ASP A 1 315 ? -15.334 4.582 29.594 1.00 73.75 315 ASP A O 1
ATOM 2558 N N . ASP A 1 316 ? -16.486 2.715 30.103 1.00 69.62 316 ASP A N 1
ATOM 2559 C CA . ASP A 1 316 ? -16.411 2.123 28.765 1.00 69.62 316 ASP A CA 1
ATOM 2560 C C . ASP A 1 316 ? -17.079 3.009 27.697 1.00 69.62 316 ASP A C 1
ATOM 2562 O O . ASP A 1 316 ? -16.648 3.042 26.543 1.00 69.62 316 ASP A O 1
ATOM 2566 N N . LYS A 1 317 ? -18.068 3.817 28.105 1.00 82.88 317 LYS A N 1
ATOM 2567 C CA . LYS A 1 317 ? -18.846 4.689 27.214 1.00 82.88 317 LYS A CA 1
ATOM 2568 C C . LYS A 1 317 ? -18.166 6.010 26.883 1.00 82.88 317 LYS A C 1
ATOM 2570 O O . LYS A 1 317 ? -18.646 6.735 26.010 1.00 82.88 317 LYS A O 1
ATOM 2575 N N . LEU A 1 318 ? -17.045 6.331 27.535 1.00 83.69 318 LEU A N 1
ATOM 2576 C CA . LEU A 1 318 ? -16.367 7.627 27.410 1.00 83.69 318 LEU A CA 1
ATOM 2577 C C . LEU A 1 318 ? -16.050 8.007 25.953 1.00 83.69 318 LEU A C 1
ATOM 2579 O O . LEU A 1 318 ? -16.035 9.188 25.610 1.00 83.69 318 LEU A O 1
ATOM 2583 N N . PHE A 1 319 ? -15.817 7.013 25.091 1.00 89.12 319 PHE A N 1
ATOM 2584 C CA . PHE A 1 319 ? -15.423 7.221 23.696 1.00 89.12 319 PHE A CA 1
ATOM 2585 C C . PHE A 1 319 ? -16.428 6.697 22.669 1.00 89.12 319 PHE A C 1
ATOM 2587 O O . PHE A 1 319 ? -16.075 6.612 21.497 1.00 89.12 319 PHE A O 1
ATOM 2594 N N . ASP A 1 320 ? -17.653 6.334 23.047 1.00 88.25 320 ASP A N 1
ATOM 2595 C CA . ASP A 1 320 ? -18.590 5.704 22.103 1.00 88.25 320 ASP A CA 1
ATOM 2596 C C . ASP A 1 320 ? -18.978 6.624 20.942 1.00 88.25 320 ASP A C 1
ATOM 2598 O O . ASP A 1 320 ? -18.967 6.205 19.781 1.00 88.25 320 ASP A O 1
ATOM 2602 N N . SER A 1 321 ? -19.281 7.892 21.232 1.00 89.25 321 SER A N 1
ATOM 2603 C CA . SER A 1 321 ? -19.574 8.897 20.204 1.00 89.25 321 SER A CA 1
ATOM 2604 C C . SER A 1 321 ? -18.350 9.163 19.330 1.00 89.25 321 SER A C 1
ATOM 2606 O O . SER A 1 321 ? -18.443 9.102 18.106 1.00 89.25 321 SER A O 1
ATOM 2608 N N . THR A 1 322 ? -17.187 9.363 19.953 1.00 91.19 322 THR A N 1
ATOM 2609 C CA . THR A 1 322 ? -15.922 9.602 19.255 1.00 91.19 322 THR A CA 1
ATOM 2610 C C . THR A 1 322 ? -15.574 8.442 18.328 1.00 91.19 322 THR A C 1
ATOM 2612 O O . THR A 1 322 ? -15.305 8.668 17.156 1.00 91.19 322 THR A O 1
ATOM 2615 N N . LYS A 1 323 ? -15.650 7.189 18.796 1.00 90.25 323 LYS A N 1
ATOM 2616 C CA . LYS A 1 323 ? -15.395 5.995 17.975 1.00 90.25 323 LYS A CA 1
ATOM 2617 C C . LYS A 1 323 ? -16.302 5.960 16.743 1.00 90.25 323 LYS A C 1
ATOM 2619 O O . LYS A 1 323 ? -15.817 5.623 15.672 1.00 90.25 323 LYS A O 1
ATOM 2624 N N . LYS A 1 324 ? -17.586 6.319 16.860 1.00 90.50 324 LYS A N 1
ATOM 2625 C CA . LYS A 1 324 ? -18.503 6.377 15.704 1.00 90.50 324 LYS A CA 1
ATOM 2626 C C . LYS A 1 324 ? -18.059 7.419 14.675 1.00 90.50 324 LYS A C 1
ATOM 2628 O O . LYS A 1 324 ? -17.946 7.083 13.501 1.00 90.50 324 LYS A O 1
ATOM 2633 N N . THR A 1 325 ? -17.732 8.635 15.113 1.00 92.06 325 THR A N 1
ATOM 2634 C CA . THR A 1 325 ? -17.228 9.694 14.220 1.00 92.06 325 THR A CA 1
ATOM 2635 C C . THR A 1 325 ? -15.913 9.294 13.553 1.00 92.06 325 THR A C 1
ATOM 2637 O O . THR A 1 325 ? -15.777 9.423 12.340 1.00 92.06 325 THR A O 1
ATOM 2640 N N . LEU A 1 326 ? -14.967 8.741 14.320 1.00 94.12 326 LEU A N 1
ATOM 2641 C CA . LEU A 1 326 ? -13.681 8.279 13.795 1.00 94.12 326 LEU A CA 1
ATOM 2642 C C . LEU A 1 326 ? -13.878 7.220 12.706 1.00 94.12 326 LEU A C 1
ATOM 2644 O O . LEU A 1 326 ? -13.260 7.309 11.649 1.00 94.12 326 LEU A O 1
ATOM 2648 N N . LYS A 1 327 ? -14.779 6.250 12.914 1.00 92.62 327 LYS A N 1
ATOM 2649 C CA . LYS A 1 327 ? -15.070 5.220 11.908 1.00 92.62 327 LYS A CA 1
ATOM 2650 C C . LYS A 1 327 ? -15.552 5.816 10.587 1.00 92.62 327 LYS A C 1
ATOM 2652 O O . LYS A 1 327 ? -15.068 5.413 9.528 1.00 92.62 327 LYS A O 1
ATOM 2657 N N . GLN A 1 328 ? -16.478 6.771 10.650 1.00 91.50 328 GLN A N 1
ATOM 2658 C CA . GLN A 1 328 ? -17.044 7.436 9.474 1.00 91.50 328 GLN A CA 1
ATOM 2659 C C . GLN A 1 328 ? -15.998 8.281 8.745 1.00 91.50 328 GLN A C 1
ATOM 2661 O O . GLN A 1 328 ? -15.826 8.125 7.540 1.00 91.50 328 GLN A O 1
ATOM 2666 N N . ASN A 1 329 ? -15.237 9.101 9.474 1.00 94.12 329 ASN A N 1
ATOM 2667 C CA . ASN A 1 329 ? -14.177 9.914 8.882 1.00 94.12 329 ASN A CA 1
ATOM 2668 C C . ASN A 1 329 ? -13.110 9.046 8.210 1.00 94.12 329 ASN A C 1
ATOM 2670 O O . ASN A 1 329 ? -12.717 9.310 7.076 1.00 94.12 329 ASN A O 1
ATOM 2674 N N . ILE A 1 330 ? -12.649 7.987 8.884 1.00 95.75 330 ILE A N 1
ATOM 2675 C CA . ILE A 1 330 ? -11.617 7.107 8.335 1.00 95.75 330 ILE A CA 1
ATOM 2676 C C . ILE A 1 330 ? -12.153 6.401 7.087 1.00 95.75 330 ILE A C 1
ATOM 2678 O O . ILE A 1 330 ? -11.538 6.508 6.034 1.00 95.75 330 ILE A O 1
ATOM 2682 N N . SER A 1 331 ? -13.295 5.706 7.168 1.00 93.19 331 SER A N 1
ATOM 2683 C CA . SER A 1 331 ? -13.859 4.962 6.024 1.00 93.19 331 SER A CA 1
ATOM 2684 C C . SER A 1 331 ? -14.230 5.850 4.831 1.00 93.19 331 SER A C 1
ATOM 2686 O O . SER A 1 331 ? -13.983 5.448 3.692 1.00 93.19 331 SER A O 1
ATOM 2688 N N . GLY A 1 332 ? -14.718 7.071 5.075 1.00 92.44 332 GLY A N 1
ATOM 2689 C CA . GLY A 1 332 ? -15.004 8.061 4.035 1.00 92.44 332 GLY A CA 1
ATOM 2690 C C . GLY A 1 332 ? -13.782 8.402 3.177 1.00 92.44 332 GLY A C 1
ATOM 2691 O O . GLY A 1 332 ? -13.889 8.514 1.960 1.00 92.44 332 GLY A O 1
ATOM 2692 N N . ASN A 1 333 ? -12.592 8.456 3.781 1.00 94.31 333 ASN A N 1
ATOM 2693 C CA . ASN A 1 333 ? -11.357 8.796 3.070 1.00 94.31 333 ASN A CA 1
ATOM 2694 C C . ASN A 1 333 ? -10.686 7.620 2.326 1.00 94.31 333 ASN A C 1
ATOM 2696 O O . ASN A 1 333 ? -9.657 7.822 1.688 1.00 94.31 333 ASN A O 1
ATOM 2700 N N . PHE A 1 334 ? -11.240 6.402 2.373 1.00 95.25 334 PHE A N 1
ATOM 2701 C CA . PHE A 1 334 ? -10.790 5.262 1.552 1.00 95.25 334 PHE A CA 1
ATOM 2702 C C . PHE A 1 334 ? -11.750 5.016 0.375 1.00 95.25 334 PHE A C 1
ATOM 2704 O O . PHE A 1 334 ? -12.266 3.910 0.199 1.00 95.25 334 PHE A O 1
ATOM 2711 N N . ASN A 1 335 ? -12.009 6.063 -0.410 1.00 92.75 335 ASN A N 1
ATOM 2712 C CA . ASN A 1 335 ? -12.970 6.092 -1.520 1.00 92.75 335 ASN A CA 1
ATOM 2713 C C . ASN A 1 335 ? -14.411 5.798 -1.076 1.00 92.75 335 ASN A C 1
ATOM 2715 O O . ASN A 1 335 ? -15.117 4.999 -1.690 1.00 92.75 335 ASN A O 1
ATOM 2719 N N . ASN A 1 336 ? -14.846 6.441 0.014 1.00 89.31 336 ASN A N 1
ATOM 2720 C CA . ASN A 1 336 ? -16.221 6.366 0.513 1.00 89.31 336 ASN A CA 1
ATOM 2721 C C . ASN A 1 336 ? -16.719 4.929 0.742 1.00 89.31 336 ASN A C 1
ATOM 2723 O O . ASN A 1 336 ? -17.800 4.560 0.280 1.00 89.31 336 ASN A O 1
ATOM 2727 N N . ILE A 1 337 ? -15.943 4.101 1.456 1.00 90.88 337 ILE A N 1
ATOM 2728 C CA . ILE A 1 337 ? -16.353 2.713 1.718 1.00 90.88 337 ILE A CA 1
ATOM 2729 C C . ILE A 1 337 ? -17.671 2.698 2.502 1.00 90.88 337 ILE A C 1
ATOM 2731 O O . ILE A 1 337 ? -17.724 3.278 3.590 1.00 90.88 337 ILE A O 1
ATOM 2735 N N . PRO A 1 338 ? -18.704 1.971 2.037 1.00 87.56 338 PRO A N 1
ATOM 2736 C CA . PRO A 1 338 ? -19.908 1.756 2.827 1.00 87.56 338 PRO A CA 1
ATOM 2737 C C . PRO A 1 338 ? -19.588 1.099 4.179 1.00 87.56 338 PRO A C 1
ATOM 2739 O O . PRO A 1 338 ? -18.907 0.072 4.245 1.00 87.56 338 PRO A O 1
ATOM 2742 N N . GLU A 1 339 ? -20.112 1.657 5.273 1.00 84.38 339 GLU A N 1
ATOM 2743 C CA . GLU A 1 339 ? -19.809 1.203 6.641 1.00 84.38 339 GLU A CA 1
ATOM 2744 C C . GLU A 1 339 ? -20.137 -0.286 6.856 1.00 84.38 339 GLU A C 1
ATOM 2746 O O . GLU A 1 339 ? -19.362 -1.019 7.475 1.00 84.38 339 GLU A O 1
ATOM 2751 N N . SER A 1 340 ? -21.235 -0.759 6.260 1.00 81.88 340 SER A N 1
ATOM 2752 C CA . SER A 1 340 ? -21.687 -2.159 6.269 1.00 81.88 340 SER A CA 1
ATOM 2753 C C . SER A 1 340 ? -20.706 -3.143 5.617 1.00 81.88 340 SER A C 1
ATOM 2755 O O . SER A 1 340 ? -20.785 -4.348 5.856 1.00 81.88 340 SER A O 1
ATOM 2757 N N . MET A 1 341 ? -19.772 -2.662 4.791 1.00 80.19 341 MET A N 1
ATOM 2758 C CA . MET A 1 341 ? -18.706 -3.486 4.216 1.00 80.19 341 MET A CA 1
ATOM 2759 C C . MET A 1 341 ? -17.508 -3.615 5.166 1.00 80.19 341 MET A C 1
ATOM 2761 O O . MET A 1 341 ? -16.771 -4.599 5.098 1.00 80.19 341 MET A O 1
ATOM 2765 N N . VAL A 1 342 ? -17.313 -2.650 6.069 1.00 79.25 342 VAL A N 1
ATOM 2766 C CA . VAL A 1 342 ? -16.206 -2.620 7.042 1.00 79.25 342 VAL A CA 1
ATOM 2767 C C . VAL A 1 342 ? -16.605 -3.268 8.377 1.00 79.25 342 VAL A C 1
ATOM 2769 O O . VAL A 1 342 ? -15.779 -3.923 9.032 1.00 79.25 342 VAL A O 1
ATOM 2772 N N . TYR A 1 343 ? -17.873 -3.128 8.769 1.00 76.88 343 TYR A N 1
ATOM 2773 C CA . TYR A 1 343 ? -18.454 -3.711 9.976 1.00 76.88 343 TYR A CA 1
ATOM 2774 C C . TYR A 1 343 ? -19.680 -4.544 9.626 1.00 76.88 343 TYR A C 1
ATOM 2776 O O . TYR A 1 343 ? -20.571 -4.093 8.914 1.00 76.88 343 TYR A O 1
ATOM 2784 N N . ALA A 1 344 ? -19.758 -5.748 10.194 1.00 64.56 344 ALA A N 1
ATOM 2785 C CA . ALA A 1 344 ? -21.023 -6.463 10.244 1.00 64.56 344 ALA A CA 1
ATOM 2786 C C . ALA A 1 344 ? -22.002 -5.626 11.081 1.00 64.56 344 ALA A C 1
ATOM 2788 O O . ALA A 1 344 ? -21.671 -5.246 12.206 1.00 64.56 344 ALA A O 1
ATOM 2789 N N . SER A 1 345 ? -23.171 -5.303 10.530 1.00 53.62 345 SER A N 1
ATOM 2790 C CA . SER A 1 345 ? -24.197 -4.541 11.242 1.00 53.62 345 SER A CA 1
ATOM 2791 C C . SER A 1 345 ? -24.573 -5.253 12.545 1.00 53.62 345 SER A C 1
ATOM 2793 O O . SER A 1 345 ? -24.979 -6.415 12.510 1.00 53.62 345 SER A O 1
ATOM 2795 N N . GLU A 1 346 ? -24.498 -4.554 13.681 1.00 46.91 346 GLU A N 1
ATOM 2796 C CA . GLU A 1 346 ? -24.946 -5.062 14.993 1.00 46.91 346 GLU A CA 1
ATOM 2797 C C . GLU A 1 346 ? -26.454 -5.388 14.998 1.00 46.91 346 GLU A C 1
ATOM 2799 O O . GLU A 1 346 ? -26.934 -6.201 15.783 1.00 46.91 346 GLU A O 1
ATOM 2804 N N . THR A 1 347 ? -27.207 -4.802 14.065 1.00 43.78 347 THR A N 1
ATOM 2805 C CA . THR A 1 347 ? -28.655 -4.955 13.883 1.00 43.78 347 THR A CA 1
ATOM 2806 C C . THR A 1 347 ? -28.979 -6.004 12.814 1.00 43.78 347 THR A C 1
ATOM 2808 O O . THR A 1 347 ? -29.711 -5.744 11.863 1.00 43.78 347 THR A O 1
ATOM 2811 N N . ALA A 1 348 ? -28.435 -7.215 12.959 1.00 47.56 348 ALA A N 1
ATOM 2812 C CA . ALA A 1 348 ? -28.568 -8.335 12.014 1.00 47.56 348 ALA A CA 1
ATOM 2813 C C . ALA A 1 348 ? -30.017 -8.797 11.699 1.00 47.56 348 ALA A C 1
ATOM 2815 O O . ALA A 1 348 ? -30.203 -9.737 10.932 1.00 47.56 348 ALA A O 1
ATOM 2816 N N . LEU A 1 349 ? -31.045 -8.138 12.248 1.00 44.03 349 LEU A N 1
ATOM 2817 C CA . LEU A 1 349 ? -32.450 -8.332 11.874 1.00 44.03 349 LEU A CA 1
ATOM 2818 C C . LEU A 1 349 ? -32.886 -7.519 10.639 1.00 44.03 349 LEU A C 1
ATOM 2820 O O . LEU A 1 349 ? -33.911 -7.837 10.046 1.00 44.03 349 LEU A O 1
ATOM 2824 N N . PHE A 1 350 ? -32.116 -6.501 10.242 1.00 45.25 350 PHE A N 1
ATOM 2825 C CA . PHE A 1 350 ? -32.374 -5.658 9.067 1.00 45.25 350 PHE A CA 1
ATOM 2826 C C . PHE A 1 350 ? -31.114 -5.538 8.216 1.00 45.25 350 PHE A C 1
ATOM 2828 O O . PHE A 1 350 ? -30.683 -4.438 7.867 1.00 45.25 350 PHE A O 1
ATOM 2835 N N . ALA A 1 351 ? -30.486 -6.680 7.923 1.00 51.97 351 ALA A N 1
ATOM 2836 C CA . ALA A 1 351 ? -29.432 -6.717 6.922 1.00 51.97 351 ALA A CA 1
ATOM 2837 C C . ALA A 1 351 ? -29.920 -5.973 5.665 1.00 51.97 351 ALA A C 1
ATOM 2839 O O . ALA A 1 351 ? -31.098 -6.124 5.313 1.00 51.97 351 ALA A O 1
ATOM 2840 N N . PRO A 1 352 ? -29.061 -5.189 4.984 1.00 54.38 352 PRO A N 1
ATOM 2841 C CA . PRO A 1 352 ? -29.380 -4.762 3.635 1.00 54.38 352 PRO A CA 1
ATOM 2842 C C . PRO A 1 352 ? -29.830 -6.013 2.880 1.00 54.38 352 PRO A C 1
ATOM 2844 O O . PRO A 1 352 ? -29.122 -7.023 2.854 1.00 54.38 352 PRO A O 1
ATOM 2847 N N . ASN A 1 353 ? -31.051 -5.966 2.349 1.00 64.62 353 ASN A N 1
ATOM 2848 C CA . ASN A 1 353 ? -31.541 -6.879 1.329 1.00 64.62 353 ASN A CA 1
ATOM 2849 C C . ASN A 1 353 ? -30.381 -7.231 0.383 1.00 64.62 353 ASN A C 1
ATOM 2851 O O . ASN A 1 353 ? -29.540 -6.378 0.098 1.00 64.62 353 ASN A O 1
ATOM 2855 N N . SER A 1 354 ? -30.302 -8.490 -0.064 1.00 67.62 354 SER A N 1
ATOM 2856 C CA . SER A 1 354 ? -29.193 -8.985 -0.906 1.00 67.62 354 SER A CA 1
ATOM 2857 C C . SER A 1 354 ? -28.856 -8.022 -2.053 1.00 67.62 354 SER A C 1
ATOM 2859 O O . SER A 1 354 ? -27.688 -7.838 -2.395 1.00 67.62 354 SER A O 1
ATOM 2861 N N . ASP A 1 355 ? -29.882 -7.357 -2.581 1.00 74.88 355 ASP A N 1
ATOM 2862 C CA . ASP A 1 355 ? -29.788 -6.306 -3.588 1.00 74.88 355 ASP A CA 1
ATOM 2863 C C . ASP A 1 355 ? -28.985 -5.090 -3.105 1.00 74.88 355 ASP A C 1
ATOM 2865 O O . ASP A 1 355 ? -28.000 -4.740 -3.741 1.00 74.88 355 ASP A O 1
ATOM 2869 N N . THR A 1 356 ? -29.303 -4.512 -1.945 1.00 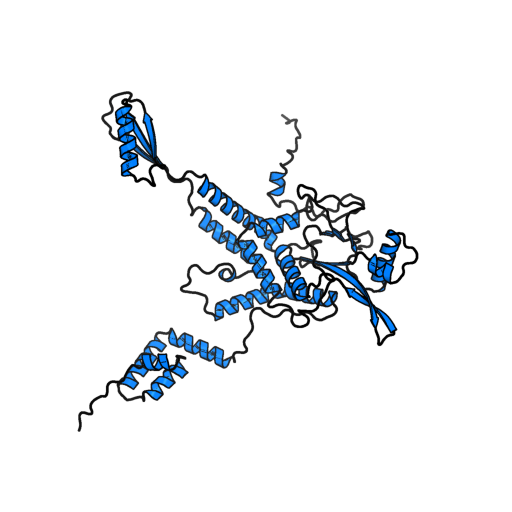78.50 356 THR A N 1
ATOM 2870 C CA . THR A 1 356 ? -28.571 -3.372 -1.364 1.00 78.50 356 THR A CA 1
ATOM 2871 C C . THR A 1 356 ? -27.113 -3.717 -1.065 1.00 78.50 356 THR A C 1
ATOM 2873 O O . THR A 1 356 ? -26.224 -2.903 -1.290 1.00 78.50 356 THR A O 1
ATOM 2876 N N . PHE A 1 357 ? -26.812 -4.934 -0.593 1.00 80.00 357 PHE A N 1
ATOM 2877 C CA . PHE A 1 357 ? -25.411 -5.338 -0.400 1.00 80.00 357 PHE A CA 1
ATOM 2878 C C . PHE A 1 357 ? -24.672 -5.528 -1.734 1.00 80.00 357 PHE A C 1
ATOM 2880 O O . PHE A 1 357 ? -23.463 -5.308 -1.815 1.00 80.00 357 PHE A O 1
ATOM 2887 N N . THR A 1 358 ? -25.385 -5.939 -2.782 1.00 82.75 358 THR A N 1
ATOM 2888 C CA . THR A 1 358 ? -24.839 -6.045 -4.140 1.00 82.75 358 THR A CA 1
ATOM 2889 C C . THR A 1 358 ? -24.581 -4.657 -4.718 1.00 82.75 358 THR A C 1
ATOM 2891 O O . THR A 1 358 ? -23.476 -4.406 -5.184 1.00 82.75 358 THR A O 1
ATOM 2894 N N . GLU A 1 359 ? -25.530 -3.733 -4.576 1.00 83.38 359 GLU A N 1
ATOM 2895 C CA . GLU A 1 359 ? -25.403 -2.324 -4.960 1.00 83.38 359 GLU A CA 1
ATOM 2896 C C . GLU A 1 359 ? -24.256 -1.634 -4.217 1.00 83.38 359 GLU A C 1
ATOM 2898 O O . GLU A 1 359 ? -23.445 -0.968 -4.845 1.00 83.38 359 GLU A O 1
ATOM 2903 N N . MET A 1 360 ? -24.086 -1.876 -2.913 1.00 86.44 360 MET A N 1
ATOM 2904 C CA . MET A 1 360 ? -22.933 -1.377 -2.149 1.00 86.44 360 MET A CA 1
ATOM 2905 C C . MET A 1 360 ? -21.598 -1.869 -2.716 1.00 86.44 360 MET A C 1
ATOM 2907 O O . MET A 1 360 ? -20.636 -1.103 -2.787 1.00 86.44 360 MET A O 1
ATOM 2911 N N . LYS A 1 361 ? -21.518 -3.140 -3.133 1.00 88.38 361 LYS A N 1
ATOM 2912 C CA . LYS A 1 361 ? -20.312 -3.663 -3.787 1.00 88.38 361 LYS A CA 1
ATOM 2913 C C . LYS A 1 361 ? -20.114 -3.056 -5.175 1.00 88.38 361 LYS A C 1
ATOM 2915 O O . LYS A 1 361 ? -18.969 -2.800 -5.526 1.00 88.38 361 LYS A O 1
ATOM 2920 N N . THR A 1 362 ? -21.176 -2.851 -5.951 1.00 89.62 362 THR A N 1
ATOM 2921 C CA . THR A 1 362 ? -21.095 -2.221 -7.278 1.00 89.62 362 THR A CA 1
ATOM 2922 C C . THR A 1 362 ? -20.654 -0.768 -7.158 1.00 89.62 362 THR A C 1
ATOM 2924 O O . THR A 1 362 ? -19.653 -0.396 -7.755 1.00 89.62 362 THR A O 1
ATOM 2927 N N . PHE A 1 363 ? -21.289 0.006 -6.279 1.00 90.56 363 PHE A N 1
ATOM 2928 C CA . PHE A 1 363 ? -20.887 1.369 -5.951 1.00 90.56 363 PHE A CA 1
ATOM 2929 C C . PHE A 1 363 ? -19.413 1.426 -5.551 1.00 90.56 363 PHE A C 1
ATOM 2931 O O . PHE A 1 363 ? -18.641 2.191 -6.113 1.00 90.56 363 PHE A O 1
ATOM 2938 N N . TYR A 1 364 ? -18.977 0.578 -4.614 1.00 93.19 364 TYR A N 1
ATOM 2939 C CA . TYR A 1 364 ? -17.584 0.618 -4.177 1.00 93.19 364 TYR A CA 1
ATOM 2940 C C . TYR A 1 364 ? -16.602 0.117 -5.248 1.00 93.19 364 TYR A C 1
ATOM 2942 O O . TYR A 1 364 ? -15.449 0.543 -5.285 1.00 93.19 364 TYR A O 1
ATOM 2950 N N . TRP A 1 365 ? -17.046 -0.763 -6.148 1.00 93.00 365 TRP A N 1
ATOM 2951 C CA . TRP A 1 365 ? -16.296 -1.095 -7.352 1.00 93.00 365 TRP A CA 1
ATOM 2952 C C . TRP A 1 365 ? -16.113 0.154 -8.219 1.00 93.00 365 TRP A C 1
ATOM 2954 O O . TRP A 1 365 ? -14.970 0.504 -8.492 1.00 93.00 365 TRP A O 1
ATOM 2964 N N . GLU A 1 366 ? -17.173 0.877 -8.564 1.00 92.25 366 GLU A N 1
ATOM 2965 C CA . GLU A 1 366 ? -17.108 2.130 -9.338 1.00 92.25 366 GLU A CA 1
ATOM 2966 C C . GLU A 1 366 ? -16.209 3.185 -8.670 1.00 92.25 366 GLU A C 1
ATOM 2968 O O . GLU A 1 366 ? -15.345 3.757 -9.323 1.00 92.25 366 GLU A O 1
ATOM 2973 N N . GLN A 1 367 ? -16.287 3.353 -7.346 1.00 93.81 367 GLN A N 1
ATOM 2974 C CA . GLN A 1 367 ? -15.435 4.294 -6.597 1.00 93.81 367 GLN A CA 1
ATOM 2975 C C . GLN A 1 367 ? -13.924 3.993 -6.655 1.00 93.81 367 GLN A C 1
ATOM 2977 O O . GLN A 1 367 ? -13.128 4.802 -6.192 1.00 93.81 367 GLN A O 1
ATOM 2982 N N . ASN A 1 368 ? -13.513 2.821 -7.146 1.00 95.62 368 ASN A N 1
ATOM 2983 C CA . ASN A 1 368 ? -12.102 2.442 -7.310 1.00 95.62 368 ASN A CA 1
ATOM 2984 C C . ASN A 1 368 ? -11.707 2.303 -8.796 1.00 95.62 368 ASN A C 1
ATOM 2986 O O . ASN A 1 368 ? -10.737 1.616 -9.119 1.00 95.62 368 ASN A O 1
ATOM 2990 N N . GLU A 1 369 ? -12.513 2.832 -9.721 1.00 95.00 369 GLU A N 1
ATOM 2991 C CA . GLU A 1 369 ? -12.283 2.687 -11.161 1.00 95.00 369 GLU A CA 1
ATOM 2992 C C . GLU A 1 369 ? -11.003 3.368 -11.631 1.00 95.00 369 GLU A C 1
ATOM 2994 O O . GLU A 1 369 ? -10.238 2.745 -12.369 1.00 95.00 369 GLU A O 1
ATOM 2999 N N . ASP A 1 370 ? -10.726 4.579 -11.158 1.00 94.31 370 ASP A N 1
ATOM 3000 C CA . ASP A 1 370 ? -9.546 5.340 -11.566 1.00 94.31 370 ASP A CA 1
ATOM 3001 C C . ASP A 1 370 ? -8.255 4.598 -11.189 1.00 94.31 370 ASP A C 1
ATOM 3003 O O . AS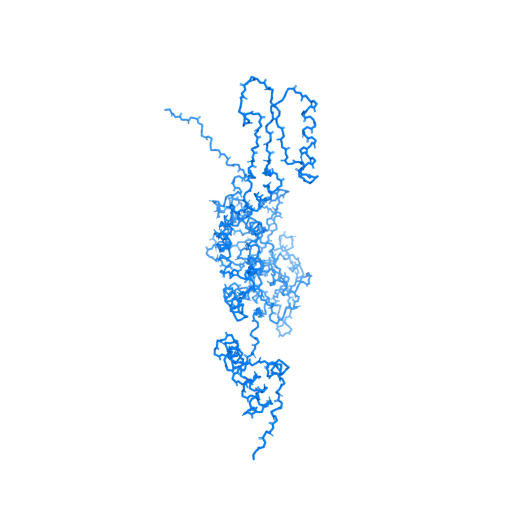P A 1 370 ? -7.393 4.349 -12.035 1.00 94.31 370 ASP A O 1
ATOM 3007 N N . GLU A 1 371 ? -8.140 4.132 -9.941 1.00 97.19 371 GLU A N 1
ATOM 3008 C CA . GLU A 1 371 ? -6.954 3.408 -9.480 1.00 97.19 371 GLU A CA 1
ATOM 3009 C C . GLU A 1 371 ? -6.774 2.068 -10.192 1.00 97.19 371 GLU A C 1
ATOM 3011 O O . GLU A 1 371 ? -5.641 1.629 -10.419 1.00 97.19 371 GLU A O 1
ATOM 3016 N N . ARG A 1 372 ? -7.881 1.401 -10.543 1.00 96.06 372 ARG A N 1
ATOM 3017 C CA . ARG A 1 372 ? -7.839 0.163 -11.326 1.00 96.06 372 ARG A CA 1
ATOM 3018 C C . ARG A 1 372 ? -7.370 0.407 -12.741 1.00 96.06 372 ARG A C 1
ATOM 3020 O O . ARG A 1 372 ? -6.442 -0.269 -13.172 1.00 96.06 372 ARG A O 1
ATOM 3027 N N . THR A 1 373 ? -7.994 1.347 -13.436 1.00 96.44 373 THR A N 1
ATOM 3028 C CA . THR A 1 373 ? -7.701 1.659 -14.835 1.00 96.44 373 THR A CA 1
ATOM 3029 C C . THR A 1 373 ? -6.246 2.085 -15.006 1.00 96.44 373 THR A C 1
ATOM 3031 O O . THR A 1 373 ? -5.553 1.608 -15.910 1.00 96.44 373 THR A O 1
ATOM 3034 N N . GLU A 1 374 ? -5.728 2.906 -14.091 1.00 97.81 374 GLU A N 1
ATOM 3035 C CA . GLU A 1 374 ? -4.316 3.290 -14.081 1.00 97.81 374 GLU A CA 1
ATOM 3036 C C . GLU A 1 374 ? -3.397 2.085 -13.831 1.00 97.81 374 GLU A C 1
ATOM 3038 O O . GLU A 1 374 ? -2.405 1.878 -14.538 1.00 97.81 374 GLU A O 1
ATOM 3043 N N . LEU A 1 375 ? -3.742 1.222 -12.869 1.00 97.94 375 LEU A N 1
ATOM 3044 C CA . LEU A 1 375 ? -2.969 0.011 -12.597 1.00 97.94 375 LEU A CA 1
ATOM 3045 C C . LEU A 1 375 ? -2.972 -0.963 -13.791 1.00 97.94 375 LEU A C 1
ATOM 3047 O O . LEU A 1 375 ? -1.927 -1.529 -14.114 1.00 97.94 375 LEU A O 1
ATOM 3051 N N . GLU A 1 376 ? -4.112 -1.155 -14.452 1.00 97.12 376 GLU A N 1
ATOM 3052 C CA . GLU A 1 376 ? -4.254 -1.964 -15.669 1.00 97.12 376 GLU A CA 1
ATOM 3053 C C . GLU A 1 376 ? -3.392 -1.420 -16.804 1.00 97.12 376 GLU A C 1
ATOM 3055 O O . GLU A 1 376 ? -2.646 -2.175 -17.436 1.00 97.12 376 GLU A O 1
ATOM 3060 N N . THR A 1 377 ? -3.435 -0.105 -17.017 1.00 97.06 377 THR A N 1
ATOM 3061 C CA . THR A 1 377 ? -2.655 0.591 -18.045 1.00 97.06 377 THR A CA 1
ATOM 3062 C C . THR A 1 377 ? -1.159 0.408 -17.809 1.00 97.06 377 THR A C 1
ATOM 3064 O O . THR A 1 377 ? -0.426 -0.023 -18.706 1.00 97.06 377 THR A O 1
ATOM 3067 N N . VAL A 1 378 ? -0.697 0.654 -16.581 1.00 97.12 378 VAL A N 1
ATOM 3068 C CA . VAL A 1 378 ? 0.717 0.521 -16.216 1.00 97.12 378 VAL A CA 1
ATOM 3069 C C . VAL A 1 378 ? 1.185 -0.925 -16.311 1.00 97.12 378 VAL A C 1
ATOM 3071 O O . VAL A 1 378 ? 2.236 -1.186 -16.897 1.00 97.12 378 VAL A O 1
ATOM 3074 N N . LEU A 1 379 ? 0.424 -1.885 -15.778 1.00 96.50 379 LEU A N 1
ATOM 3075 C CA . LEU A 1 379 ? 0.787 -3.298 -15.883 1.00 96.50 379 LEU A CA 1
ATOM 3076 C C . LEU A 1 379 ? 0.843 -3.737 -17.344 1.00 96.50 379 LEU A C 1
ATOM 3078 O O . LEU A 1 379 ? 1.811 -4.396 -17.720 1.00 96.50 379 LEU A O 1
ATOM 3082 N N . SER A 1 380 ? -0.125 -3.316 -18.165 1.00 94.94 380 SER A N 1
ATOM 3083 C CA . SER A 1 380 ? -0.159 -3.632 -19.594 1.00 94.94 380 SER A CA 1
ATOM 3084 C C . SER A 1 380 ? 1.068 -3.103 -20.329 1.00 94.94 380 SER A C 1
ATOM 3086 O O . SER A 1 380 ? 1.703 -3.826 -21.100 1.00 94.94 380 SER A O 1
ATOM 3088 N N . MET A 1 381 ? 1.451 -1.858 -20.041 1.00 94.06 381 MET A N 1
ATOM 3089 C CA . MET A 1 381 ? 2.644 -1.226 -20.597 1.00 94.06 381 MET A CA 1
ATOM 3090 C C . MET A 1 381 ? 3.928 -1.952 -20.171 1.00 94.06 381 MET A C 1
ATOM 3092 O O . MET A 1 381 ? 4.786 -2.236 -21.007 1.00 94.06 381 MET A O 1
ATOM 3096 N N . LEU A 1 382 ? 4.073 -2.265 -18.881 1.00 94.25 382 LEU A N 1
ATOM 3097 C CA . LEU A 1 382 ? 5.292 -2.872 -18.339 1.00 94.25 382 LEU A CA 1
ATOM 3098 C C . LEU A 1 382 ? 5.515 -4.304 -18.820 1.00 94.25 382 LEU A C 1
ATOM 3100 O O . LEU A 1 382 ? 6.655 -4.759 -18.870 1.00 94.25 382 LEU A O 1
ATOM 3104 N N . ILE A 1 383 ? 4.441 -5.012 -19.159 1.00 90.81 383 ILE A N 1
ATOM 3105 C CA . ILE A 1 383 ? 4.500 -6.426 -19.519 1.00 90.81 383 ILE A CA 1
ATOM 3106 C C . ILE A 1 383 ? 4.331 -6.688 -21.018 1.00 90.81 383 ILE A C 1
ATOM 3108 O O . ILE A 1 383 ? 4.707 -7.753 -21.505 1.00 90.81 383 ILE A O 1
ATOM 3112 N N . GLY A 1 384 ? 3.780 -5.721 -21.754 1.00 87.94 384 GLY A N 1
ATOM 3113 C CA . GLY A 1 384 ? 3.524 -5.827 -23.188 1.00 87.94 384 GLY A CA 1
ATOM 3114 C C . GLY A 1 384 ? 2.328 -6.710 -23.561 1.00 87.94 384 GLY A C 1
ATOM 3115 O O . GLY A 1 384 ? 2.227 -7.115 -24.716 1.00 87.94 384 GLY A O 1
ATOM 3116 N N . VAL A 1 385 ? 1.434 -7.019 -22.615 1.00 89.81 385 VAL A N 1
ATOM 3117 C CA . VAL A 1 385 ? 0.147 -7.692 -22.862 1.00 89.81 385 VAL A CA 1
ATOM 3118 C C . VAL A 1 385 ? -0.972 -6.930 -22.172 1.00 89.81 385 VAL A C 1
ATOM 3120 O O . VAL A 1 385 ? -0.746 -6.350 -21.119 1.00 89.81 385 VAL A O 1
ATOM 3123 N N . THR A 1 386 ? -2.176 -6.948 -22.734 1.00 93.25 386 THR A N 1
ATOM 3124 C CA . THR A 1 386 ? -3.341 -6.318 -22.103 1.00 93.25 386 THR A CA 1
ATOM 3125 C C . THR A 1 386 ? -3.667 -6.997 -20.772 1.00 93.25 386 THR A C 1
ATOM 3127 O O . THR A 1 386 ? -3.755 -8.224 -20.693 1.00 93.25 386 THR A O 1
ATOM 3130 N N . VAL A 1 387 ? -3.847 -6.182 -19.738 1.00 94.38 387 VAL A N 1
ATOM 3131 C CA . VAL A 1 387 ? -4.223 -6.567 -18.377 1.00 94.38 387 VAL A CA 1
ATOM 3132 C C . VAL A 1 387 ? -5.553 -5.901 -18.063 1.00 94.38 387 VAL A C 1
ATOM 3134 O O . VAL A 1 387 ? -5.660 -4.689 -18.186 1.00 94.38 387 VAL A O 1
ATOM 3137 N N . THR A 1 388 ? -6.539 -6.686 -17.637 1.00 95.31 388 THR A N 1
ATOM 3138 C CA . THR A 1 388 ? -7.821 -6.180 -17.123 1.00 95.31 388 THR A CA 1
ATOM 3139 C C . THR A 1 388 ? -8.217 -6.953 -15.871 1.00 95.31 388 THR A C 1
ATOM 3141 O O . THR A 1 388 ? -7.931 -8.147 -15.769 1.00 95.31 388 THR A O 1
ATOM 3144 N N . PHE A 1 389 ? -8.844 -6.310 -14.893 1.00 95.06 389 PHE A N 1
ATOM 3145 C CA . PHE A 1 389 ? -9.285 -6.932 -13.650 1.00 95.06 389 PHE A CA 1
ATOM 3146 C C . PHE A 1 389 ? -10.727 -7.416 -13.745 1.00 95.06 389 PHE A C 1
ATOM 3148 O O . PHE A 1 389 ? -11.608 -6.767 -14.299 1.00 95.06 389 PHE A O 1
ATOM 3155 N N . VAL A 1 390 ? -10.985 -8.582 -13.156 1.00 93.12 390 VAL A N 1
ATOM 3156 C CA . VAL A 1 390 ? -12.330 -9.155 -13.093 1.00 93.12 390 VAL A CA 1
ATOM 3157 C C . VAL A 1 390 ? -13.081 -8.580 -11.884 1.00 93.12 390 VAL A C 1
ATOM 3159 O O . VAL A 1 390 ? -12.583 -8.716 -10.761 1.00 93.12 390 VAL A O 1
ATOM 3162 N N . PRO A 1 391 ? -14.292 -8.021 -12.054 1.00 88.69 391 PRO A N 1
ATOM 3163 C CA . PRO A 1 391 ? -15.100 -7.504 -10.951 1.00 88.69 391 PRO A CA 1
ATOM 3164 C C . PRO A 1 391 ? -15.393 -8.519 -9.840 1.00 88.69 391 PRO A C 1
ATOM 3166 O O . PRO A 1 391 ? -15.597 -9.717 -10.075 1.00 88.69 391 PRO A O 1
ATOM 3169 N N . ILE A 1 392 ? -15.454 -8.033 -8.594 1.00 83.62 392 ILE A N 1
ATOM 3170 C CA . ILE A 1 392 ? -15.891 -8.846 -7.442 1.00 83.62 392 ILE A CA 1
ATOM 3171 C C . ILE A 1 392 ? -17.375 -9.190 -7.568 1.00 83.62 392 ILE A C 1
ATOM 3173 O O . ILE A 1 392 ? -17.779 -10.319 -7.271 1.00 83.62 392 ILE A O 1
ATOM 3177 N N . VAL A 1 393 ? -18.174 -8.233 -8.032 1.00 73.25 393 VAL A N 1
ATOM 3178 C CA . VAL A 1 393 ? -19.581 -8.444 -8.355 1.00 73.25 393 VAL A CA 1
ATOM 3179 C C . VAL A 1 393 ? -19.621 -9.094 -9.729 1.00 73.25 393 VAL A C 1
ATOM 3181 O O . VAL A 1 393 ? -19.346 -8.452 -10.732 1.00 73.25 393 VAL A O 1
ATOM 3184 N N . SER A 1 394 ? -19.869 -10.400 -9.784 1.00 55.75 394 SER A N 1
ATOM 3185 C CA . SER A 1 394 ? -20.348 -10.974 -11.037 1.00 55.75 394 SER A CA 1
ATOM 3186 C C . SER A 1 394 ? -21.815 -10.604 -11.133 1.00 55.75 394 SER A C 1
ATOM 3188 O O . SER A 1 394 ? -22.592 -11.030 -10.279 1.00 55.75 394 SER A O 1
ATOM 3190 N N . GLU A 1 395 ? -22.183 -9.848 -12.160 1.00 47.16 395 GLU A N 1
ATOM 3191 C CA . GLU A 1 395 ? -23.493 -10.037 -12.762 1.00 47.16 395 GLU A CA 1
ATOM 3192 C C . GLU A 1 395 ? -23.539 -11.513 -13.168 1.00 47.16 395 GLU A C 1
ATOM 3194 O O . GLU A 1 395 ? -22.962 -11.936 -14.170 1.00 47.16 395 GLU A O 1
ATOM 3199 N N . GLU A 1 396 ? -24.135 -12.360 -12.331 1.00 39.69 396 GLU A N 1
ATOM 3200 C CA . GLU A 1 396 ? -24.830 -13.488 -12.925 1.00 39.69 396 GLU A CA 1
ATOM 3201 C C . GLU A 1 396 ? -25.852 -12.827 -13.849 1.00 39.69 396 GLU A C 1
ATOM 3203 O O . GLU A 1 396 ? -26.664 -12.034 -13.372 1.00 39.69 396 GLU A O 1
ATOM 3208 N N . ASN A 1 397 ? -25.739 -13.071 -15.158 1.00 39.03 397 ASN A N 1
ATOM 3209 C CA . ASN A 1 397 ? -26.776 -12.767 -16.143 1.00 39.03 397 ASN A CA 1
ATOM 3210 C C . ASN A 1 397 ? -28.035 -13.557 -15.753 1.00 39.03 397 ASN A C 1
ATOM 3212 O O . ASN A 1 397 ? -28.358 -14.586 -16.339 1.00 39.03 397 ASN A O 1
ATOM 3216 N N . VAL A 1 398 ? -28.687 -13.127 -14.683 1.00 46.25 398 VAL A N 1
ATOM 3217 C CA . VAL A 1 398 ? -30.045 -13.489 -14.340 1.00 46.25 398 VAL A CA 1
ATOM 3218 C C . VAL A 1 398 ? -30.865 -12.519 -15.161 1.00 46.25 398 VAL A C 1
ATOM 3220 O O . VAL A 1 398 ? -30.802 -11.313 -14.923 1.00 46.25 398 VAL A O 1
ATOM 3223 N N . ASP A 1 399 ? -31.531 -13.070 -16.170 1.00 51.47 399 ASP A N 1
ATOM 3224 C CA . ASP A 1 399 ? -32.465 -12.384 -17.057 1.00 51.47 399 ASP A CA 1
ATOM 3225 C C . ASP A 1 399 ? -33.240 -11.304 -16.280 1.00 51.47 399 ASP A C 1
ATOM 3227 O O . ASP A 1 399 ? -33.730 -11.579 -15.175 1.00 51.47 399 ASP A O 1
ATOM 3231 N N . GLU A 1 400 ? -33.310 -10.070 -16.794 1.00 54.59 400 GLU A N 1
ATOM 3232 C CA . GLU A 1 400 ? -33.944 -8.947 -16.080 1.00 54.59 400 GLU A CA 1
ATOM 3233 C C . GLU A 1 400 ? -35.374 -9.303 -15.645 1.00 54.59 400 GLU A C 1
ATOM 3235 O O . GLU A 1 400 ? -35.801 -8.933 -14.548 1.00 54.59 400 GLU A O 1
ATOM 3240 N N . ASP A 1 401 ? -36.060 -10.127 -16.440 1.00 57.88 401 ASP A N 1
ATOM 3241 C CA . ASP A 1 401 ? -37.383 -10.672 -16.149 1.00 57.88 401 ASP A CA 1
ATOM 3242 C C . ASP A 1 401 ? -37.398 -11.591 -14.916 1.00 57.88 401 ASP A C 1
ATOM 3244 O O . ASP A 1 401 ? -38.331 -11.555 -14.109 1.00 57.88 401 ASP A O 1
ATOM 3248 N N . GLU A 1 402 ? -36.355 -12.396 -14.706 1.00 60.97 402 GLU A N 1
ATOM 3249 C CA . GLU A 1 402 ? -36.239 -13.273 -13.540 1.00 60.97 402 GLU A CA 1
ATOM 3250 C C . GLU A 1 402 ? -35.915 -12.468 -12.268 1.00 60.97 402 GLU A C 1
ATOM 3252 O O . GLU A 1 402 ? -36.426 -12.783 -11.185 1.00 60.97 402 GLU A O 1
ATOM 3257 N N . LYS A 1 403 ? -35.144 -11.379 -12.393 1.00 64.12 403 LYS A N 1
ATOM 3258 C CA . LYS A 1 403 ? -34.883 -10.432 -11.297 1.00 64.12 403 LYS A CA 1
ATOM 3259 C C . LYS A 1 403 ? -36.151 -9.663 -10.912 1.00 64.12 403 LYS A C 1
ATOM 3261 O O . LYS A 1 403 ? -36.499 -9.629 -9.729 1.00 64.12 403 LYS A O 1
ATOM 3266 N N . LEU A 1 404 ? -36.894 -9.138 -11.892 1.00 70.62 404 LEU A N 1
ATOM 3267 C CA . LEU A 1 404 ? -38.175 -8.457 -11.668 1.00 70.62 404 LEU A CA 1
ATOM 3268 C C . LEU A 1 404 ? -39.212 -9.398 -11.040 1.00 70.62 404 LEU A C 1
ATOM 3270 O O . LEU A 1 404 ? -39.948 -9.007 -10.128 1.00 70.62 404 LEU A O 1
ATOM 3274 N N . LYS A 1 405 ? -39.249 -10.660 -11.488 1.00 72.75 405 LYS A N 1
ATOM 3275 C CA . LYS A 1 405 ? -40.135 -11.695 -10.944 1.00 72.75 405 LYS A CA 1
ATOM 3276 C C . LYS A 1 405 ? -39.795 -12.009 -9.487 1.00 72.75 405 LYS A C 1
ATOM 3278 O O . LYS A 1 405 ? -40.697 -12.009 -8.651 1.00 72.75 405 LYS A O 1
ATOM 3283 N N . LYS A 1 406 ? -38.514 -12.201 -9.150 1.00 74.44 406 LYS A N 1
ATOM 3284 C CA . LYS A 1 406 ? -38.067 -12.438 -7.763 1.00 74.44 406 LYS A CA 1
ATOM 3285 C C . LYS A 1 406 ? -38.350 -11.239 -6.853 1.00 74.44 406 LYS A C 1
ATOM 3287 O O . LYS A 1 406 ? -38.828 -11.432 -5.736 1.00 74.44 406 LYS A O 1
ATOM 3292 N N . GLN A 1 407 ? -38.134 -10.016 -7.337 1.00 74.50 407 GLN A N 1
ATOM 3293 C CA . GLN A 1 407 ? -38.416 -8.787 -6.589 1.00 74.50 407 GLN A CA 1
ATOM 3294 C C . GLN A 1 407 ? -39.921 -8.601 -6.337 1.00 74.50 407 GLN A C 1
ATOM 3296 O O . GLN A 1 407 ? -40.339 -8.314 -5.214 1.00 74.50 407 GLN A O 1
ATOM 3301 N N . SER A 1 408 ? -40.752 -8.843 -7.354 1.00 73.50 408 SER A N 1
ATOM 3302 C CA . SER A 1 408 ? -42.214 -8.783 -7.236 1.00 73.50 408 SER A CA 1
ATOM 3303 C C . SER A 1 408 ? -42.744 -9.836 -6.259 1.00 73.50 408 SER A C 1
ATOM 3305 O O . SER A 1 408 ? -43.561 -9.527 -5.393 1.00 73.50 408 SER A O 1
ATOM 3307 N N . GLN A 1 409 ? -42.221 -11.063 -6.327 1.00 79.88 409 GLN A N 1
ATOM 3308 C CA . GLN A 1 409 ? -42.566 -12.147 -5.404 1.00 79.88 409 GLN A CA 1
ATOM 3309 C C . GLN A 1 409 ? -42.149 -11.832 -3.959 1.00 79.88 409 GLN A C 1
ATOM 3311 O O . GLN A 1 409 ? -42.926 -12.069 -3.036 1.00 79.88 409 GLN A O 1
ATOM 3316 N N . ALA A 1 410 ? -40.960 -11.261 -3.737 1.00 73.69 410 ALA A N 1
ATOM 3317 C CA . ALA A 1 410 ? -40.489 -10.875 -2.405 1.00 73.69 410 ALA A CA 1
ATOM 3318 C C . ALA A 1 410 ? -41.353 -9.767 -1.777 1.00 73.69 410 ALA A C 1
ATOM 3320 O O . ALA A 1 410 ? -41.749 -9.876 -0.614 1.00 73.69 410 ALA A O 1
ATOM 3321 N N . ASN A 1 411 ? -41.715 -8.750 -2.564 1.00 75.69 411 ASN A N 1
ATOM 3322 C CA . ASN A 1 411 ? -42.606 -7.673 -2.126 1.00 75.69 411 ASN A CA 1
ATOM 3323 C C . ASN A 1 411 ? -44.007 -8.196 -1.782 1.00 75.69 411 ASN A C 1
ATOM 3325 O O . ASN A 1 411 ? -44.598 -7.782 -0.784 1.00 75.69 411 ASN A O 1
ATOM 3329 N N . LEU A 1 412 ? -44.526 -9.151 -2.561 1.00 77.12 412 LEU A N 1
ATOM 3330 C CA . LEU A 1 412 ? -45.811 -9.786 -2.275 1.00 77.12 412 LEU A CA 1
ATOM 3331 C C . LEU A 1 412 ? -45.763 -10.590 -0.969 1.00 77.12 412 LEU A C 1
ATOM 3333 O O . LEU A 1 412 ? -46.648 -10.397 -0.138 1.00 77.12 412 LEU A O 1
ATOM 3337 N N . LYS A 1 413 ? -44.715 -11.395 -0.724 1.00 78.50 413 LYS A N 1
ATOM 3338 C CA . LYS A 1 413 ? -44.552 -12.181 0.521 1.00 78.50 413 LYS A CA 1
ATOM 3339 C C . LYS A 1 413 ? -44.577 -11.328 1.795 1.00 78.50 413 LYS A C 1
ATOM 3341 O O . LYS A 1 413 ? -45.076 -11.790 2.816 1.00 78.50 413 LYS A O 1
ATOM 3346 N N . GLY A 1 414 ? -44.017 -10.117 1.748 1.00 71.38 414 GLY A N 1
ATOM 3347 C CA . GLY A 1 414 ? -43.911 -9.220 2.907 1.00 71.38 414 GLY A CA 1
ATOM 3348 C C . GLY A 1 414 ? -45.081 -8.248 3.088 1.00 71.38 414 GLY A C 1
ATOM 3349 O O . GLY A 1 414 ? -45.146 -7.558 4.104 1.00 71.38 414 GLY A O 1
ATOM 3350 N N . SER A 1 415 ? -45.994 -8.158 2.116 1.00 80.38 415 SER A N 1
ATOM 3351 C CA . SER A 1 415 ? -47.082 -7.176 2.128 1.00 80.38 415 SER A CA 1
ATOM 3352 C C . SER A 1 415 ? -48.357 -7.706 2.792 1.00 80.38 415 SER A C 1
ATOM 3354 O O . SER A 1 415 ? -48.713 -8.878 2.665 1.00 80.38 415 SER A O 1
ATOM 3356 N N . VAL A 1 416 ? -49.117 -6.809 3.429 1.00 78.25 416 VAL A N 1
ATOM 3357 C CA . VAL A 1 416 ? -50.449 -7.114 3.992 1.00 78.25 416 VAL A CA 1
ATOM 3358 C C . VAL A 1 416 ? -51.403 -7.648 2.908 1.00 78.25 416 VAL A C 1
ATOM 3360 O O . VAL A 1 416 ? -52.203 -8.548 3.167 1.00 78.25 416 VAL A O 1
ATOM 3363 N N . GLY A 1 417 ? -51.276 -7.154 1.671 1.00 77.00 417 GLY A N 1
ATOM 3364 C CA . GLY A 1 417 ? -52.046 -7.635 0.521 1.00 77.00 417 GLY A CA 1
ATOM 3365 C C . GLY A 1 417 ? -51.693 -9.068 0.109 1.00 77.00 417 GLY A C 1
ATOM 3366 O O . GLY A 1 417 ? -52.590 -9.864 -0.153 1.00 77.00 417 GLY A O 1
ATOM 3367 N N . GLY A 1 418 ? -50.410 -9.436 0.118 1.00 81.19 418 GLY A N 1
ATOM 3368 C CA . GLY A 1 418 ? -49.983 -10.792 -0.233 1.00 81.19 418 GLY A CA 1
ATOM 3369 C C . GLY A 1 418 ? -50.382 -11.844 0.801 1.00 81.19 418 GLY A C 1
ATOM 3370 O O . GLY A 1 418 ? -50.815 -12.931 0.422 1.00 81.19 418 GLY A O 1
ATOM 3371 N N . VAL A 1 419 ? -50.338 -11.511 2.096 1.00 81.25 419 VAL A N 1
ATOM 3372 C CA . VAL A 1 419 ? -50.861 -12.395 3.156 1.00 81.25 419 VAL A CA 1
ATOM 3373 C C . VAL A 1 419 ? -52.373 -12.590 3.005 1.00 81.25 419 VAL A C 1
ATOM 3375 O O . VAL A 1 419 ? -52.867 -13.708 3.139 1.00 81.25 419 VAL A O 1
ATOM 3378 N N . THR A 1 420 ? -53.106 -11.528 2.660 1.00 81.94 420 THR A N 1
ATOM 3379 C CA . THR A 1 420 ? -54.558 -11.598 2.423 1.00 81.94 420 THR A CA 1
ATOM 3380 C C . THR A 1 420 ? -54.890 -12.500 1.229 1.00 81.94 420 THR A C 1
ATOM 3382 O O . THR A 1 420 ? -55.739 -13.380 1.344 1.00 81.94 420 THR A O 1
ATOM 3385 N N . ALA A 1 421 ? -54.161 -12.364 0.119 1.00 85.00 421 ALA A N 1
ATOM 3386 C CA . ALA A 1 421 ? -54.342 -13.199 -1.069 1.00 85.00 421 ALA A CA 1
ATOM 3387 C C . ALA A 1 421 ? -54.021 -14.687 -0.814 1.00 85.00 421 ALA A C 1
ATOM 3389 O O . ALA A 1 421 ? -54.738 -15.564 -1.295 1.00 85.00 421 ALA A O 1
ATOM 3390 N N . LEU A 1 422 ? -52.990 -15.000 -0.017 1.00 86.56 422 LEU A N 1
ATOM 3391 C CA . LEU A 1 422 ? -52.689 -16.385 0.377 1.00 86.56 422 LEU A CA 1
ATOM 3392 C C . LEU A 1 422 ? -53.826 -17.012 1.197 1.00 86.56 422 LEU A C 1
ATOM 3394 O O . LEU A 1 422 ? -54.187 -18.167 0.964 1.00 86.56 422 LEU A O 1
ATOM 3398 N N . LEU A 1 423 ? -54.423 -16.250 2.118 1.00 85.44 423 LEU A N 1
ATOM 3399 C CA . LEU A 1 423 ? -55.568 -16.703 2.915 1.00 85.44 423 LEU A CA 1
ATOM 3400 C C . LEU A 1 423 ? -56.821 -16.922 2.056 1.00 85.44 423 LEU A C 1
ATOM 3402 O O . LEU A 1 423 ? -57.572 -17.866 2.299 1.00 85.44 423 LEU A O 1
ATOM 3406 N N . GLU A 1 424 ? -57.045 -16.093 1.036 1.00 87.44 424 GLU A N 1
ATOM 3407 C CA . GLU A 1 424 ? -58.144 -16.277 0.081 1.00 87.44 424 GLU A CA 1
ATOM 3408 C C . GLU A 1 424 ? -57.965 -17.533 -0.773 1.00 87.44 424 GLU A C 1
ATOM 3410 O O . GLU A 1 424 ? -58.919 -18.298 -0.928 1.00 87.44 424 GLU A O 1
ATOM 3415 N N . ILE A 1 425 ? -56.748 -17.801 -1.259 1.00 87.69 425 ILE A N 1
ATOM 3416 C CA . ILE A 1 425 ? -56.435 -19.040 -1.988 1.00 87.69 425 ILE A CA 1
ATOM 3417 C C . ILE A 1 425 ? -56.673 -20.251 -1.079 1.00 87.69 425 ILE A C 1
ATOM 3419 O O . ILE A 1 425 ? -57.347 -21.200 -1.482 1.00 87.69 425 ILE A O 1
ATOM 3423 N N . GLN A 1 426 ? -56.188 -20.209 0.165 1.00 86.38 426 GLN A N 1
ATOM 3424 C CA . GLN A 1 426 ? -56.404 -21.279 1.139 1.00 86.38 426 GLN A CA 1
ATOM 3425 C C . GLN A 1 426 ? -57.898 -21.502 1.418 1.00 86.38 426 GLN A C 1
ATOM 3427 O O . GLN A 1 426 ? -58.362 -22.642 1.449 1.00 86.38 426 GLN A O 1
ATOM 3432 N N . LYS A 1 427 ? -58.671 -20.422 1.576 1.00 85.69 427 LYS A N 1
ATOM 3433 C CA . LYS A 1 427 ? -60.122 -20.481 1.782 1.00 85.69 427 LYS A CA 1
ATOM 3434 C C . LYS A 1 427 ? -60.843 -21.053 0.560 1.00 85.69 427 LYS A C 1
ATOM 3436 O O . LYS A 1 427 ? -61.729 -21.881 0.733 1.00 85.69 427 LYS A O 1
ATOM 3441 N N . SER A 1 428 ? -60.452 -20.662 -0.653 1.00 86.81 428 SER A N 1
ATOM 3442 C CA . SER A 1 428 ? -61.034 -21.170 -1.902 1.00 86.81 428 SER A CA 1
ATOM 3443 C C . SER A 1 428 ? -60.775 -22.669 -2.087 1.00 86.81 428 SER A C 1
ATOM 3445 O O . SER A 1 428 ? -61.684 -23.428 -2.422 1.00 86.81 428 SER A O 1
ATOM 3447 N N . VAL A 1 429 ? -59.554 -23.125 -1.788 1.00 87.06 429 VAL A N 1
ATOM 3448 C CA . VAL A 1 429 ? -59.209 -24.555 -1.799 1.00 87.06 429 VAL A CA 1
ATOM 3449 C C . VAL A 1 429 ? -59.975 -25.313 -0.710 1.00 87.06 429 VAL A C 1
ATOM 3451 O O . VAL A 1 429 ? -60.489 -26.400 -0.959 1.00 87.06 429 VAL A O 1
ATOM 3454 N N . GLY A 1 430 ? -60.123 -24.730 0.484 1.00 83.00 430 GLY A N 1
ATOM 3455 C CA . GLY A 1 430 ? -60.902 -25.318 1.577 1.00 83.00 430 GLY A CA 1
ATOM 3456 C C . GLY A 1 430 ? -62.409 -25.409 1.303 1.00 83.00 430 GLY A C 1
ATOM 3457 O O . GLY A 1 430 ? -63.060 -26.318 1.811 1.00 83.00 430 GLY A O 1
ATOM 3458 N N . LEU A 1 431 ? -62.959 -24.498 0.495 1.00 83.38 431 LEU A N 1
ATOM 3459 C CA . LEU A 1 431 ? -64.363 -24.486 0.063 1.00 83.38 431 LEU A CA 1
ATOM 3460 C C . LEU A 1 431 ? -64.622 -25.338 -1.192 1.00 83.38 431 LEU A C 1
ATOM 3462 O O . LEU A 1 431 ? -65.773 -25.472 -1.598 1.00 83.38 431 LEU A O 1
ATOM 3466 N N . GLY A 1 432 ? -63.578 -25.897 -1.814 1.00 82.50 432 GLY A N 1
ATOM 3467 C CA . GLY A 1 432 ? -63.688 -26.689 -3.043 1.00 82.50 432 GLY A CA 1
ATOM 3468 C C . GLY A 1 432 ? -63.951 -25.869 -4.312 1.00 82.50 432 GLY A C 1
ATOM 3469 O O . GLY A 1 432 ? -64.198 -26.441 -5.367 1.00 82.50 432 GLY A O 1
ATOM 3470 N N . THR A 1 433 ? -63.881 -24.537 -4.243 1.00 84.94 433 THR A N 1
ATOM 3471 C CA . THR A 1 433 ? -64.032 -23.644 -5.406 1.00 84.94 433 THR A CA 1
ATOM 3472 C C . THR A 1 433 ? -62.766 -23.568 -6.262 1.00 84.94 433 THR A C 1
ATOM 3474 O O . THR A 1 433 ? -62.793 -23.055 -7.378 1.00 84.94 433 THR A O 1
ATOM 3477 N N . THR A 1 434 ? -61.638 -24.064 -5.756 1.00 86.94 434 THR A N 1
ATOM 3478 C CA . THR A 1 434 ? -60.364 -24.158 -6.476 1.00 86.94 434 THR A CA 1
ATOM 3479 C C . THR A 1 434 ? -59.722 -25.509 -6.202 1.00 86.94 434 THR A C 1
ATOM 3481 O O . THR A 1 434 ? -59.592 -25.907 -5.044 1.00 86.94 434 THR A O 1
ATOM 3484 N N . ASP A 1 435 ? -59.269 -26.186 -7.257 1.00 88.44 435 ASP A N 1
ATOM 3485 C CA . ASP A 1 435 ? -58.564 -27.458 -7.128 1.00 88.44 435 ASP A CA 1
ATOM 3486 C C . ASP A 1 435 ? -57.270 -27.305 -6.326 1.00 88.44 435 ASP A C 1
ATOM 3488 O O . ASP A 1 435 ? -56.511 -26.347 -6.493 1.00 88.44 435 ASP A O 1
ATOM 3492 N N . TYR A 1 436 ? -56.971 -28.298 -5.488 1.00 86.56 436 TYR A N 1
ATOM 3493 C CA . TYR A 1 436 ? -55.767 -28.296 -4.656 1.00 86.56 436 TYR A CA 1
ATOM 3494 C C . TYR A 1 436 ? -54.482 -28.143 -5.488 1.00 86.56 436 TYR A C 1
ATOM 3496 O O . TYR A 1 436 ? -53.599 -27.366 -5.132 1.00 86.56 436 TYR A O 1
ATOM 3504 N N . SER A 1 437 ? -54.389 -28.832 -6.630 1.00 86.06 437 SER A N 1
ATOM 3505 C CA . SER A 1 437 ? -53.252 -28.719 -7.555 1.00 86.06 437 SER A CA 1
ATOM 3506 C C . SER A 1 437 ? -53.112 -27.315 -8.153 1.00 86.06 437 SER A C 1
ATOM 3508 O O . SER A 1 437 ? -51.996 -26.806 -8.256 1.00 86.06 437 SER A O 1
ATOM 3510 N N . ALA A 1 438 ? -54.229 -26.666 -8.489 1.00 86.12 438 ALA A N 1
ATOM 3511 C CA . ALA A 1 438 ? -54.246 -25.293 -8.986 1.00 86.12 438 ALA A CA 1
ATOM 3512 C C . ALA A 1 438 ? -53.832 -24.295 -7.894 1.00 86.12 438 ALA A C 1
ATOM 3514 O O . ALA A 1 438 ? -53.063 -23.375 -8.160 1.00 86.12 438 ALA A O 1
ATOM 3515 N N . GLY A 1 439 ? -54.271 -24.513 -6.650 1.00 87.50 439 GLY A N 1
ATOM 3516 C CA . GLY A 1 439 ? -53.825 -23.750 -5.484 1.00 87.50 439 GLY A CA 1
ATOM 3517 C C . GLY A 1 439 ? -52.313 -23.830 -5.271 1.00 87.50 439 GLY A C 1
ATOM 3518 O O . GLY A 1 439 ? -51.661 -22.804 -5.073 1.00 87.50 439 GLY A O 1
ATOM 3519 N N . VAL A 1 440 ? -51.739 -25.038 -5.355 1.00 86.19 440 VAL A N 1
ATOM 3520 C CA . VAL A 1 440 ? -50.287 -25.250 -5.224 1.00 86.19 440 VAL A CA 1
ATOM 3521 C C . VAL A 1 440 ? -49.536 -24.499 -6.324 1.00 86.19 440 VAL A C 1
ATOM 3523 O O . VAL A 1 440 ? -48.542 -23.830 -6.040 1.00 86.19 440 VAL A O 1
ATOM 3526 N N . GLU A 1 441 ? -50.018 -24.556 -7.566 1.00 86.25 441 GLU A N 1
ATOM 3527 C CA . GLU A 1 441 ? -49.353 -23.889 -8.687 1.00 86.25 441 GLU A CA 1
ATOM 3528 C C . GLU A 1 441 ? -49.469 -22.358 -8.615 1.00 86.25 441 GLU A C 1
ATOM 3530 O O . GLU A 1 441 ? -48.497 -21.659 -8.896 1.00 86.25 441 GLU A O 1
ATOM 3535 N N . MET A 1 442 ? -50.597 -21.818 -8.141 1.00 85.75 442 MET A N 1
ATOM 3536 C CA . MET A 1 442 ? -50.745 -20.378 -7.891 1.00 85.75 442 MET A CA 1
ATOM 3537 C C . MET A 1 442 ? -49.757 -19.878 -6.835 1.00 85.75 442 MET A C 1
ATOM 3539 O O . MET A 1 442 ? -49.097 -18.859 -7.041 1.00 85.75 442 MET A O 1
ATOM 3543 N N . ILE A 1 443 ? -49.584 -20.617 -5.737 1.00 86.00 443 ILE A N 1
ATOM 3544 C CA . ILE A 1 443 ? -48.625 -20.264 -4.682 1.00 86.00 443 ILE A CA 1
ATOM 3545 C C . ILE A 1 443 ? -47.178 -20.339 -5.201 1.00 86.00 443 ILE A C 1
ATOM 3547 O O . ILE A 1 443 ? -46.360 -19.468 -4.893 1.00 86.00 443 ILE A O 1
ATOM 3551 N N . LYS A 1 444 ? -46.860 -21.317 -6.055 1.00 88.44 444 LYS A N 1
ATOM 3552 C CA . LYS A 1 444 ? -45.541 -21.424 -6.698 1.00 88.44 444 LYS A CA 1
ATOM 3553 C C . LYS A 1 444 ? -45.266 -20.274 -7.667 1.00 88.44 444 LYS A C 1
ATOM 3555 O O . LYS A 1 444 ? -44.210 -19.653 -7.593 1.00 88.44 444 LYS A O 1
ATOM 3560 N N . GLN A 1 445 ? -46.195 -19.965 -8.568 1.00 82.62 445 GLN A N 1
ATOM 3561 C CA . GLN A 1 445 ? -45.950 -18.996 -9.642 1.00 82.62 445 GLN A CA 1
ATOM 3562 C C . GLN A 1 445 ? -46.042 -17.542 -9.169 1.00 82.62 445 GLN A C 1
ATOM 3564 O O . GLN A 1 445 ? -45.206 -16.719 -9.545 1.00 82.62 445 GLN A O 1
ATOM 3569 N N . ILE A 1 446 ? -47.033 -17.227 -8.333 1.00 82.69 446 ILE A N 1
ATOM 3570 C CA . ILE A 1 446 ? -47.321 -15.850 -7.901 1.00 82.69 446 ILE A CA 1
ATOM 3571 C C . ILE A 1 446 ? -46.456 -15.462 -6.708 1.00 82.69 446 ILE A C 1
ATOM 3573 O O . ILE A 1 446 ? -45.993 -14.327 -6.633 1.00 82.69 446 ILE A O 1
ATOM 3577 N N . PHE A 1 447 ? -46.207 -16.401 -5.794 1.00 81.31 447 PHE A N 1
ATOM 3578 C CA . PHE A 1 447 ? -45.464 -16.123 -4.572 1.00 81.31 447 PHE A CA 1
ATOM 3579 C C . PHE A 1 447 ? -44.080 -16.760 -4.561 1.00 81.31 447 PHE A C 1
ATOM 3581 O O . PHE A 1 447 ? -43.288 -16.391 -3.715 1.00 81.31 447 PHE A O 1
ATOM 3588 N N . GLY A 1 448 ? -43.715 -17.669 -5.467 1.00 83.00 448 GLY A N 1
ATOM 3589 C CA . GLY A 1 448 ? -42.352 -18.217 -5.498 1.00 83.00 448 GLY A CA 1
ATOM 3590 C C . GLY A 1 448 ? -42.004 -19.044 -4.257 1.00 83.00 448 GLY A C 1
ATOM 3591 O O . GLY A 1 448 ? -40.893 -18.927 -3.732 1.00 83.00 448 GLY A O 1
ATOM 3592 N N . TYR A 1 449 ? -42.963 -19.802 -3.718 1.00 84.88 449 TYR A N 1
ATOM 3593 C CA . TYR A 1 449 ? -42.677 -20.861 -2.744 1.00 84.88 449 TYR A CA 1
ATOM 3594 C C . TYR A 1 449 ? -42.389 -22.173 -3.469 1.00 84.88 449 TYR A C 1
ATOM 3596 O O . TYR A 1 449 ? -42.912 -22.424 -4.554 1.00 84.88 449 TYR A O 1
ATOM 3604 N N . ASP A 1 450 ? -41.564 -23.021 -2.864 1.00 84.81 450 ASP A N 1
ATOM 3605 C CA . ASP A 1 450 ? -41.368 -24.381 -3.341 1.00 84.81 450 ASP A CA 1
ATOM 3606 C C . ASP A 1 450 ? -42.636 -25.221 -3.120 1.00 84.81 450 ASP A C 1
ATOM 3608 O O . ASP A 1 450 ? -43.499 -24.911 -2.294 1.00 84.81 450 ASP A O 1
ATOM 3612 N N . GLU A 1 451 ? -42.759 -26.308 -3.877 1.00 83.88 451 GLU A N 1
ATOM 3613 C CA . GLU A 1 451 ? -43.966 -27.132 -3.886 1.00 83.88 451 GLU A CA 1
ATOM 3614 C C . GLU A 1 451 ? -44.284 -27.756 -2.518 1.00 83.88 451 GLU A C 1
ATOM 3616 O O . GLU A 1 451 ? -45.459 -27.906 -2.175 1.00 83.88 451 GLU A O 1
ATOM 3621 N N . ALA A 1 452 ? -43.267 -28.099 -1.721 1.00 83.31 452 ALA A N 1
ATOM 3622 C CA . ALA A 1 452 ? -43.484 -28.667 -0.395 1.00 83.31 452 ALA A CA 1
ATOM 3623 C C . ALA A 1 452 ? -44.081 -27.616 0.549 1.00 83.31 452 ALA A C 1
ATOM 3625 O O . ALA A 1 452 ? -45.098 -27.879 1.195 1.00 83.31 452 ALA A O 1
ATOM 3626 N N . THR A 1 453 ? -43.523 -26.403 0.560 1.00 84.19 453 THR A N 1
ATOM 3627 C CA . THR A 1 453 ? -44.060 -25.282 1.343 1.00 84.19 453 THR A CA 1
ATOM 3628 C C . THR A 1 453 ? -45.468 -24.886 0.891 1.00 84.19 453 THR A C 1
ATOM 3630 O O . THR A 1 453 ? -46.348 -24.705 1.731 1.00 84.19 453 THR A O 1
ATOM 3633 N N . ALA A 1 454 ? -45.728 -24.826 -0.419 1.00 86.69 454 ALA A N 1
ATOM 3634 C CA . ALA A 1 454 ? -47.052 -24.508 -0.960 1.00 86.69 454 ALA A CA 1
ATOM 3635 C C . ALA A 1 454 ? -48.129 -25.519 -0.517 1.00 86.69 454 ALA A C 1
ATOM 3637 O O . ALA A 1 454 ? -49.236 -25.131 -0.141 1.00 86.69 454 ALA A O 1
ATOM 3638 N N . LYS A 1 455 ? -47.795 -26.817 -0.488 1.00 85.19 455 LYS A N 1
ATOM 3639 C CA . LYS A 1 455 ? -48.691 -27.873 0.015 1.00 85.19 455 LYS A CA 1
ATOM 3640 C C . LYS A 1 455 ? -48.974 -27.740 1.511 1.00 85.19 455 LYS A C 1
ATOM 3642 O O . LYS A 1 455 ? -50.114 -27.928 1.932 1.00 85.19 455 LYS A O 1
ATOM 3647 N N . ILE A 1 456 ? -47.959 -27.389 2.304 1.00 86.06 456 ILE A N 1
ATOM 3648 C CA . ILE A 1 456 ? -48.111 -27.142 3.747 1.00 86.06 456 ILE A CA 1
ATOM 3649 C C . ILE A 1 456 ? -49.043 -25.949 3.991 1.00 86.06 456 ILE A C 1
ATOM 3651 O O . ILE A 1 456 ? -49.927 -26.035 4.840 1.00 86.06 456 ILE A O 1
ATOM 3655 N N . MET A 1 457 ? -48.892 -24.868 3.220 1.00 82.75 457 MET A N 1
ATOM 3656 C CA . MET A 1 457 ? -49.710 -23.655 3.349 1.00 82.75 457 MET A CA 1
ATOM 3657 C C . MET A 1 457 ? -51.197 -23.894 3.065 1.00 82.75 457 MET A C 1
ATOM 3659 O O . MET A 1 457 ? -52.050 -23.338 3.751 1.00 82.75 457 MET A O 1
ATOM 3663 N N . LEU A 1 458 ? -51.524 -24.746 2.092 1.00 84.69 458 LEU A N 1
ATOM 3664 C CA . LEU A 1 458 ? -52.916 -25.090 1.779 1.00 84.69 458 LEU A CA 1
ATOM 3665 C C . LEU A 1 458 ? -53.541 -26.071 2.780 1.00 84.69 458 LEU A C 1
ATOM 3667 O O . LEU A 1 458 ? -54.764 -26.195 2.831 1.00 84.69 458 LEU A O 1
ATOM 3671 N N . GLY A 1 459 ? -52.725 -26.747 3.593 1.00 79.19 459 GLY A N 1
ATOM 3672 C CA . GLY A 1 459 ? -53.177 -27.778 4.522 1.00 79.19 459 GLY A CA 1
ATOM 3673 C C . GLY A 1 459 ? -53.755 -29.009 3.814 1.00 79.19 459 GLY A C 1
ATOM 3674 O O . GLY A 1 459 ? -53.585 -29.208 2.613 1.00 79.19 459 GLY A O 1
ATOM 3675 N N . THR A 1 460 ? -54.433 -29.873 4.570 1.00 69.31 460 THR A N 1
ATOM 3676 C CA . THR A 1 460 ? -55.190 -31.012 4.025 1.00 69.31 460 THR A CA 1
ATOM 3677 C C . THR A 1 460 ? -56.671 -30.629 3.992 1.00 69.31 460 THR A C 1
ATOM 3679 O O . THR A 1 460 ? -57.257 -30.455 5.066 1.00 69.31 460 THR A O 1
ATOM 3682 N N . PRO A 1 461 ? -57.301 -30.458 2.814 1.00 59.97 461 PRO A N 1
ATOM 3683 C CA . PRO A 1 461 ? -58.709 -30.081 2.754 1.00 59.97 461 PRO A CA 1
ATOM 3684 C C . PRO A 1 461 ? -59.571 -31.182 3.390 1.00 59.97 461 PRO A C 1
ATOM 3686 O O . PRO A 1 461 ? -59.455 -32.361 3.046 1.00 59.97 461 PRO A O 1
ATOM 3689 N N . LYS A 1 462 ? -60.425 -30.812 4.354 1.00 58.78 462 LYS A N 1
ATOM 3690 C CA . LYS A 1 462 ? -61.419 -31.734 4.923 1.00 58.78 462 LYS A CA 1
ATOM 3691 C C . LYS A 1 462 ? -62.448 -32.047 3.839 1.00 58.78 462 LYS A C 1
ATOM 3693 O O . LYS A 1 462 ? -63.009 -31.123 3.259 1.00 58.78 462 LYS A O 1
ATOM 3698 N N . LYS A 1 463 ? -62.713 -33.334 3.585 1.00 50.53 463 LYS A N 1
ATOM 3699 C CA . LYS A 1 463 ? -63.843 -33.747 2.742 1.00 50.53 463 LYS A CA 1
ATOM 3700 C C . LYS A 1 463 ? -65.122 -33.178 3.352 1.00 50.53 463 LYS A C 1
ATOM 3702 O O . LYS A 1 463 ? -65.464 -33.529 4.479 1.00 50.53 463 LYS A O 1
ATOM 3707 N N . VAL A 1 464 ? -65.786 -32.284 2.630 1.00 52.69 464 VAL A N 1
ATOM 3708 C CA . VAL A 1 464 ? -67.148 -31.872 2.959 1.00 52.69 464 VAL A CA 1
ATOM 3709 C C . VAL A 1 464 ? -68.030 -33.060 2.591 1.00 52.69 464 VAL A C 1
ATOM 3711 O O . VAL A 1 464 ? -68.046 -33.473 1.434 1.00 52.69 464 VAL A O 1
ATOM 3714 N N . GLU A 1 465 ? -68.675 -33.677 3.581 1.00 42.09 465 GLU A N 1
ATOM 3715 C CA . GLU A 1 465 ? -69.711 -34.673 3.318 1.00 42.09 465 GLU A CA 1
ATOM 3716 C C . GLU A 1 465 ? -70.826 -33.985 2.522 1.00 42.09 465 GLU A C 1
ATOM 3718 O O . GLU A 1 465 ? -71.398 -32.990 2.973 1.00 42.09 465 GLU A O 1
ATOM 3723 N N . GLU A 1 466 ? -71.084 -34.482 1.310 1.00 42.97 466 GLU A N 1
ATOM 3724 C CA . GLU A 1 466 ? -72.258 -34.124 0.520 1.00 42.97 466 GLU A CA 1
ATOM 3725 C C . GLU A 1 466 ? -73.508 -34.478 1.333 1.00 42.97 466 GLU A C 1
ATOM 3727 O O . GLU A 1 466 ? -73.966 -35.620 1.349 1.00 42.97 466 GLU A O 1
ATOM 3732 N N . ASN A 1 467 ? -74.071 -33.493 2.030 1.00 42.56 467 ASN A N 1
ATOM 3733 C CA . ASN A 1 467 ? -75.448 -33.583 2.480 1.00 42.56 467 ASN A CA 1
ATOM 3734 C C . ASN A 1 467 ? -76.328 -33.415 1.246 1.00 42.56 467 ASN A C 1
ATOM 3736 O O . ASN A 1 467 ? -76.446 -32.319 0.699 1.00 42.56 467 ASN A O 1
ATOM 3740 N N . GLY A 1 468 ? -76.882 -34.540 0.799 1.00 42.69 468 GLY A N 1
ATOM 3741 C CA . GLY A 1 468 ? -77.730 -34.616 -0.376 1.00 42.69 468 GLY A CA 1
ATOM 3742 C C . GLY A 1 468 ? -78.933 -33.677 -0.323 1.00 42.69 468 GLY A C 1
ATOM 3743 O O . GLY A 1 468 ? -79.586 -33.522 0.712 1.00 42.69 468 GLY A O 1
ATOM 3744 N N . LEU A 1 469 ? -79.233 -33.131 -1.499 1.00 33.69 469 LEU A N 1
ATOM 3745 C CA . LEU A 1 469 ? -80.579 -32.951 -2.030 1.00 33.69 469 LEU A CA 1
ATOM 3746 C C . LEU A 1 469 ? -80.568 -33.379 -3.496 1.00 33.69 469 LEU A C 1
ATOM 3748 O O . LEU A 1 469 ? -79.651 -32.927 -4.219 1.00 33.69 469 LEU A O 1
#

Secondary structure (DSSP, 8-state):
------------HHHHTT-------PBPSSTT-BB-SSTTS-HHHHHHHHHHH-HHHHHHHHHHHHHHHTT-EESSTT-B-STT--BHHHHHHHHHHHHHHHSEEEEEEEEEEEE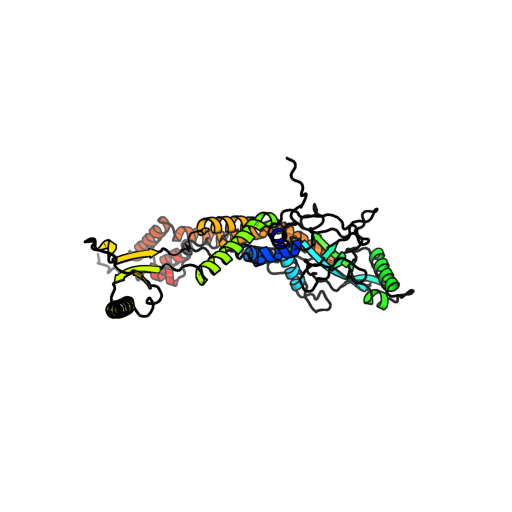-TTT-SEEEEEEEEEEPPSTTEEEBPB-TT--B--EEEPPB-TTSPBPPP-TTSEEEEEP---HHHHHHHHHHHHHHTT-SS--HHHHHHH---EEEEEES-TTSSS---GGGGGHHHHHHHHHHHHHHHHHHHHS---EEEEEEE-S-HHHHHHHHHHHHHHT-TTTGGGEEEEEE---S----HHHHEEEEEE--S--GGGGHHHHHHHHHHHHHTTT---HHHHS--S-TTS---HHHHHHHHHHHHHTTHHHHHHHHHHHHHHHTS--EEPPSS------HHHHHHHHHHHHHHHSHHHHHHHHHHHHHHHTTSS-HHHHHHHHHHHH---HHHHHHHH-----------

pLDDT: mean 79.86, std 16.92, range [29.19, 98.19]